Protein 4BND (pdb70)

Sequence (505 aa):
KMKKILSFDIDNTLNEPKMPIFPEMAELLATLSQKYIIAPISGQKYDQFLIQIINNLPESANLDNFHLFVAQGTQYYAHKAGEWKQVFNYALTDEQANAIMGALEKAAKELGHWDESVLLPGDEINENRESMIAYSAIGQKAGVEAKQAWDPDMTKRNEIAKLASQYYAPEFEFEVAGTTTINGFVPGQNKEFGMNHLMEELNVTKEEILYFGDMTQPGGNDYPVVQMGIETITVRDWKETAAILKAIIAMEEAMKKILSFDDIDNTLNEPKMPIFPEMAELLATLSQKYIIAPISGQKYDQFLIQIINNLPESANLDNFHLFVAQGTQYYAHKAGEWKQVFNYALTDEQANAIMGALEKAAKELGHWDESVLLPGDEINENRESMIAYSAIGQKAGVEAKQAWDPDMTKRNEIAKLASQYAPEFEFEVAGTTTINGFVPGQNKEFGMNHLMEELNVTKEEILYFGDMTQPGGNDYPVVQMGIETITVRDWKETAAILKAIIAMEEA

Secondary structure (DSSP, 8-state):
----EEEE-STTTTSSTTSPPPHHHHHHHHHHHTTSEEEEB-SS-HHHHHHHTGGGS-TTS-GGGB-EEEGGGTEEEEEETTEEEEEEE-PPPHHHHHHHHHHHHHHHHHTT---GGGPPTT--SEEE-SSSEEEETT-TT--HHHHHHH-TTSHHHHHHHHHHHHH-TTSEEEEETTTEEEEESTT-SHHHHHHHHHHHHT--GGGEEEEES--STTSTTHHHHHTT-EEEE-SSHHHHHHHHHHHHHHH-/----EEEEESBTTTBSTT-PPPHHHHHHHHHHHTTSEEEEE-SS-HHHHHHHTGGGS-TTS-GGGB-EEEGGGTEEEEEETTEEEEEEE-PPPHHHHHHHHHHHHHHHHHTT---GGGSPTT--SEEE-SSSEEEETT-TT--HHHHHHH-TTSHHHHHHHHHHHHH-TTSEEEEETTTEEEEESTT-SHHHHHHHHHHHHT--GGGEEEEES--STTSTTHHHHTTT-EEEE-SSHHHHHHHHHHHHHHH--

Structure (mmCIF, N/CA/C/O backbone):
data_4BND
#
_entry.id   4BND
#
_cell.length_a   67.174
_cell.length_b   67.174
_cell.length_c   210.394
_cell.angle_alpha   90.00
_cell.angle_beta   90.00
_cell.angle_gamma   120.00
#
_symmetry.space_group_name_H-M   'P 31 2 1'
#
loop_
_entity.id
_entity.type
_entity.pdbx_description
1 polymer ALPHA-PHOSPHOGLUCOMUTASE
2 polymer ALPHA-PHOSPHOGLUCOMUTASE
3 non-polymer GLYCEROL
4 non-polymer 'SULFATE ION'
5 water water
#
loop_
_atom_site.group_PDB
_atom_site.id
_atom_site.type_symbol
_atom_site.label_atom_id
_atom_site.label_alt_id
_atom_site.label_comp_id
_atom_site.label_asym_id
_atom_site.label_entity_id
_atom_site.label_seq_id
_atom_site.pdbx_PDB_ins_code
_atom_site.Cartn_x
_atom_site.Cartn_y
_atom_site.Cartn_z
_atom_site.occupancy
_atom_site.B_iso_or_equiv
_atom_site.auth_seq_id
_atom_site.auth_comp_id
_atom_site.auth_asym_id
_atom_site.auth_atom_id
_atom_site.pdbx_PDB_model_num
ATOM 1 N N . LYS A 1 1 ? 12.050 62.483 11.587 1.00 40.31 0 LYS A N 1
ATOM 2 C CA . LYS A 1 1 ? 12.241 63.961 11.560 1.00 35.52 0 LYS A CA 1
ATOM 3 C C . LYS A 1 1 ? 11.423 64.570 10.424 1.00 29.10 0 LYS A C 1
ATOM 4 O O . LYS A 1 1 ? 11.014 63.884 9.499 1.00 29.24 0 LYS A O 1
ATOM 25 N N . MET A 1 2 ? 11.186 65.864 10.518 1.00 25.79 1 MET A N 1
ATOM 26 C CA . MET A 1 2 ? 10.345 66.558 9.560 1.00 22.95 1 MET A CA 1
ATOM 27 C C . MET A 1 2 ? 10.970 66.550 8.160 1.00 18.87 1 MET A C 1
ATOM 28 O O . MET A 1 2 ? 10.312 66.149 7.227 1.00 18.06 1 MET A O 1
ATOM 49 N N . LYS A 1 3 ? 12.230 66.993 7.984 1.00 17.13 2 LYS A N 1
ATOM 50 C CA . LYS A 1 3 ? 12.800 67.089 6.651 1.00 15.41 2 LYS A CA 1
ATOM 51 C C . LYS A 1 3 ? 13.182 65.709 6.118 1.00 14.99 2 LYS A C 1
ATOM 52 O O . LYS A 1 3 ? 13.956 64.959 6.778 1.00 16.87 2 LYS A O 1
ATOM 71 N N . LYS A 1 4 ? 12.676 65.394 4.915 1.00 14.11 3 LYS A N 1
ATOM 72 C CA . LYS A 1 4 ? 12.929 64.142 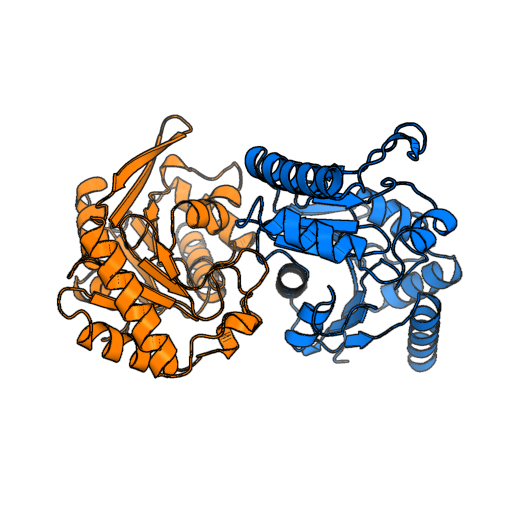4.238 1.00 15.20 3 LYS A CA 1
ATOM 73 C C . LYS A 1 4 ? 13.680 64.287 2.914 1.00 13.51 3 LYS A C 1
ATOM 74 O O . LYS A 1 4 ? 14.294 63.314 2.433 1.00 14.98 3 LYS A O 1
ATOM 93 N N . ILE A 1 5 ? 13.518 65.479 2.281 1.00 13.36 4 ILE A N 1
ATOM 94 C CA . ILE A 1 5 ? 13.995 65.712 0.941 1.00 12.48 4 ILE A CA 1
ATOM 95 C C . ILE A 1 5 ? 14.963 66.872 1.005 1.00 11.87 4 ILE A C 1
ATOM 96 O O . ILE A 1 5 ? 14.638 67.938 1.518 1.00 11.94 4 ILE A O 1
ATOM 112 N N . LEU A 1 6 ? 16.178 66.654 0.497 1.00 11.24 5 LEU A N 1
ATOM 113 C CA . LEU A 1 6 ? 17.138 67.718 0.300 1.00 11.02 5 LEU A CA 1
ATOM 114 C C . LEU A 1 6 ? 17.127 68.014 -1.189 1.00 10.77 5 LEU A C 1
ATOM 115 O O . LEU A 1 6 ? 17.466 67.159 -1.992 1.00 10.76 5 LEU A O 1
ATOM 131 N N . SER A 1 7 ? 16.668 69.235 -1.546 1.00 10.69 6 SER A N 1
ATOM 132 C CA . SER A 1 7 ? 16.526 69.629 -2.922 1.00 10.58 6 SER A CA 1
ATOM 133 C C . SER A 1 7 ? 17.443 70.784 -3.238 1.00 10.59 6 SER A C 1
ATOM 134 O O . SER A 1 7 ? 17.684 71.632 -2.405 1.00 10.69 6 SER A O 1
ATOM 142 N N . PHE A 1 8 ? 17.928 70.828 -4.468 1.00 10.64 7 PHE A N 1
ATOM 143 C CA . PHE A 1 8 ? 19.014 71.751 -4.861 1.00 10.89 7 PHE A CA 1
ATOM 144 C C . PHE A 1 8 ? 18.841 72.117 -6.318 1.00 11.43 7 PHE A C 1
ATOM 145 O O . PHE A 1 8 ? 18.515 71.231 -7.083 1.00 11.19 7 PHE A O 1
ATOM 162 N N . ASP A 1 9 ? 19.086 73.385 -6.710 1.00 12.16 8 ASP A N 1
ATOM 163 C CA . ASP A 1 9 ? 19.448 73.628 -8.114 1.00 13.05 8 ASP A CA 1
ATOM 164 C C . ASP A 1 9 ? 20.819 72.991 -8.280 1.00 13.28 8 ASP A C 1
ATOM 165 O O . ASP A 1 9 ? 21.506 72.737 -7.297 1.00 12.95 8 ASP A O 1
ATOM 174 N N . ILE A 1 10 ? 21.223 72.741 -9.508 1.00 13.90 9 ILE A N 1
ATOM 175 C CA . ILE A 1 10 ? 22.574 72.341 -9.772 1.00 14.62 9 ILE A CA 1
ATOM 176 C C . ILE A 1 10 ? 23.424 73.600 -9.883 1.00 15.48 9 ILE A C 1
ATOM 177 O O . ILE A 1 10 ? 24.380 73.789 -9.103 1.00 15.07 9 ILE A O 1
ATOM 193 N N . ASP A 1 11 ? 23.031 74.458 -10.825 1.00 16.96 10 ASP A N 1
ATOM 194 C CA . ASP A 1 11 ? 23.828 75.602 -11.278 1.00 18.36 10 ASP A CA 1
ATOM 195 C C . ASP A 1 11 ? 24.301 76.432 -10.088 1.00 17.38 10 ASP A C 1
ATOM 196 O O . ASP A 1 11 ? 23.475 77.008 -9.356 1.00 17.44 10 ASP A O 1
ATOM 205 N N . ASN A 1 12 ? 25.619 76.522 -9.920 1.00 17.60 11 ASN A N 1
ATOM 206 C CA . ASN A 1 12 ? 26.232 77.321 -8.882 1.00 17.80 11 ASN A CA 1
ATOM 207 C C . ASN A 1 12 ? 25.768 77.016 -7.454 1.00 16.95 11 ASN A C 1
ATOM 208 O O . ASN A 1 12 ? 26.001 77.795 -6.552 1.00 18.25 11 ASN A O 1
ATOM 219 N N . THR A 1 13 ? 25.219 75.831 -7.263 1.00 15.27 12 THR A N 1
ATOM 220 C CA . THR A 1 13 ? 24.738 75.371 -5.958 1.00 14.03 12 THR A CA 1
ATOM 221 C C . THR A 1 13 ? 25.477 74.058 -5.603 1.00 13.38 12 THR A C 1
ATOM 222 O O . THR A 1 13 ? 26.032 73.898 -4.489 1.00 12.71 12 THR A O 1
ATOM 233 N N . LEU A 1 14 ? 25.528 73.156 -6.569 1.00 12.96 13 LEU A N 1
ATOM 234 C CA . LEU A 1 14 ? 26.270 71.907 -6.428 1.00 12.94 13 LEU A CA 1
ATOM 235 C C . LEU A 1 14 ? 27.656 71.925 -7.076 1.00 13.65 13 LEU A C 1
ATOM 236 O O . LEU A 1 14 ? 28.496 71.141 -6.736 1.00 14.03 13 LEU A O 1
ATOM 252 N N . ASN A 1 15 ? 27.846 72.840 -8.006 1.00 14.06 14 ASN A N 1
ATOM 253 C CA . ASN A 1 15 ? 29.025 72.863 -8.873 1.00 14.91 14 ASN A CA 1
ATOM 254 C C . ASN A 1 15 ? 29.483 74.283 -9.203 1.00 15.91 14 ASN A C 1
ATOM 255 O O . ASN A 1 15 ? 28.814 75.264 -8.875 1.00 15.91 14 ASN A O 1
ATOM 266 N N . GLU A 1 16 ? 30.593 74.347 -9.915 1.00 16.85 15 GLU A N 1
ATOM 267 C CA . GLU A 1 16 ? 30.985 75.518 -10.721 1.00 18.03 15 GLU A CA 1
ATOM 268 C C . GLU A 1 16 ? 30.074 75.472 -11.921 1.00 16.91 15 GLU A C 1
ATOM 269 O O . GLU A 1 16 ? 29.714 74.401 -12.360 1.00 15.76 15 GLU A O 1
ATOM 281 N N . PRO A 1 17 ? 29.680 76.641 -12.445 1.00 17.13 16 PRO A N 1
ATOM 282 C CA . PRO A 1 17 ? 28.587 76.691 -13.467 1.00 16.32 16 PRO A CA 1
ATOM 283 C C . PRO A 1 17 ? 28.712 75.677 -14.624 1.00 15.17 16 PRO A C 1
ATOM 284 O O . PRO A 1 17 ? 29.594 75.758 -15.473 1.00 14.96 16 PRO A O 1
ATOM 295 N N . LYS A 1 18 ? 27.793 74.723 -14.634 1.00 14.15 17 LYS A N 1
ATOM 296 C CA . LYS A 1 18 ? 27.688 73.697 -15.648 1.00 14.03 17 LYS A CA 1
ATOM 297 C C . LYS A 1 18 ? 28.859 72.718 -15.717 1.00 14.19 17 LYS A C 1
ATOM 298 O O . LYS A 1 18 ? 29.112 72.111 -16.783 1.00 15.02 17 LYS A O 1
ATOM 317 N N . MET A 1 19 ? 29.591 72.598 -14.619 1.00 14.27 18 MET A N 1
ATOM 318 C CA . MET A 1 19 ? 30.717 71.696 -14.584 1.00 14.79 18 MET A CA 1
ATOM 319 C C . MET A 1 19 ? 30.450 70.470 -13.716 1.00 14.72 18 MET A C 1
ATOM 320 O O . MET A 1 19 ? 29.524 70.471 -12.893 1.00 14.29 18 MET A O 1
ATOM 334 N N . PRO A 1 20 ? 31.235 69.403 -13.885 1.00 15.18 19 PRO A N 1
ATOM 335 C CA . PRO A 1 20 ? 31.108 68.265 -13.002 1.00 15.58 19 PRO A CA 1
ATOM 336 C C . PRO A 1 20 ? 31.281 68.675 -11.550 1.00 15.32 19 PRO A C 1
ATOM 337 O O . PRO A 1 20 ? 32.188 69.424 -11.222 1.00 16.48 19 PRO A O 1
ATOM 348 N N . ILE A 1 21 ? 30.530 68.035 -10.649 1.00 15.09 20 ILE A N 1
ATOM 349 C CA . ILE A 1 21 ? 30.716 68.318 -9.233 1.00 14.84 20 ILE A CA 1
ATOM 350 C C . ILE A 1 21 ? 32.101 67.824 -8.793 1.00 15.89 20 ILE A C 1
ATOM 351 O O . ILE A 1 21 ? 32.656 66.881 -9.372 1.00 16.91 20 ILE A O 1
ATOM 367 N N . PHE A 1 22 ? 32.657 68.478 -7.776 1.00 16.58 21 PHE A N 1
ATOM 368 C CA . PHE A 1 22 ? 33.942 68.088 -7.210 1.00 17.97 21 PHE A CA 1
ATOM 369 C C . PHE A 1 22 ? 33.730 66.855 -6.328 1.00 17.75 21 PHE A C 1
ATOM 370 O O . PHE A 1 22 ? 32.644 66.674 -5.754 1.00 16.22 21 PHE A O 1
ATOM 387 N N . PRO A 1 23 ? 34.803 66.044 -6.143 1.00 18.81 22 PRO A N 1
ATOM 388 C CA . PRO A 1 23 ? 34.791 64.877 -5.282 1.00 19.08 22 PRO A CA 1
ATOM 389 C C . PRO A 1 23 ? 34.215 65.193 -3.884 1.00 18.13 22 PRO A C 1
ATOM 390 O O . PRO A 1 23 ? 33.420 64.421 -3.361 1.00 17.21 22 PRO A O 1
ATOM 401 N N . GLU A 1 24 ? 34.611 66.320 -3.301 1.00 18.34 23 GLU A N 1
ATOM 402 C CA . GLU A 1 24 ? 34.117 66.714 -1.987 1.00 18.93 23 GLU A CA 1
ATOM 403 C C . GLU A 1 24 ? 32.558 66.724 -1.965 1.00 16.85 23 GLU A C 1
ATOM 404 O O . GLU A 1 24 ? 31.924 66.170 -1.050 1.00 16.21 23 GLU A O 1
ATOM 416 N N . MET A 1 25 ? 31.936 67.366 -2.961 1.00 14.84 24 MET A N 1
ATOM 417 C CA . MET A 1 25 ? 30.522 67.363 -3.066 1.00 13.98 24 MET A CA 1
ATOM 418 C C . MET A 1 25 ? 29.928 65.991 -3.335 1.00 13.72 24 MET A C 1
ATOM 419 O O . MET A 1 25 ? 28.875 65.635 -2.795 1.00 13.10 24 MET A O 1
ATOM 433 N N . ALA A 1 26 ? 30.538 65.262 -4.255 1.00 14.20 25 ALA A N 1
ATOM 434 C CA . ALA A 1 26 ? 30.084 63.920 -4.590 1.00 14.25 25 ALA A CA 1
ATOM 435 C C . ALA A 1 26 ? 29.994 63.061 -3.292 1.00 14.55 25 ALA A C 1
ATOM 436 O O . ALA A 1 26 ? 29.038 62.328 -3.096 1.00 14.26 25 ALA A O 1
ATOM 443 N N . GLU A 1 27 ? 30.982 63.160 -2.414 1.00 15.07 26 GLU A N 1
ATOM 444 C CA . GLU A 1 27 ? 30.940 62.357 -1.196 1.00 15.19 26 GLU A CA 1
ATOM 445 C C . GLU A 1 27 ? 29.850 62.778 -0.231 1.00 13.91 26 GLU A C 1
ATOM 446 O O . GLU A 1 27 ? 29.234 61.941 0.432 1.00 13.50 26 GLU A O 1
ATOM 458 N N . LEU A 1 28 ? 29.647 64.092 -0.131 1.00 13.19 27 LEU A N 1
ATOM 459 C CA . LEU A 1 28 ? 28.558 64.617 0.751 1.00 12.64 27 LEU A CA 1
ATOM 460 C C . LEU A 1 28 ? 27.182 64.155 0.313 1.00 12.24 27 LEU A C 1
ATOM 461 O O . LEU A 1 28 ? 26.385 63.694 1.108 1.00 11.95 27 LEU A O 1
ATOM 477 N N . LEU A 1 29 ? 26.930 64.269 -0.987 1.00 12.17 28 LEU A N 1
ATOM 478 C CA . LEU A 1 29 ? 25.640 63.852 -1.526 1.00 12.02 28 LEU A CA 1
ATOM 479 C C . LEU A 1 29 ? 25.454 62.321 -1.390 1.00 12.08 28 LEU A C 1
ATOM 480 O O . LEU A 1 29 ? 24.389 61.859 -1.041 1.00 11.93 28 LEU A O 1
ATOM 496 N N . ALA A 1 30 ? 26.530 61.573 -1.616 1.00 12.29 29 ALA A N 1
ATOM 497 C CA . ALA A 1 30 ? 26.495 60.144 -1.446 1.00 12.59 29 ALA A CA 1
ATOM 498 C C . ALA A 1 30 ? 26.151 59.786 -0.012 1.00 12.73 29 ALA A C 1
ATOM 499 O O . ALA A 1 30 ? 25.260 58.924 0.206 1.00 12.68 29 ALA A O 1
ATOM 506 N N . THR A 1 31 ? 26.805 60.426 0.956 1.00 12.88 30 THR A N 1
ATOM 507 C CA . THR A 1 31 ? 26.476 60.118 2.363 1.00 13.23 30 THR A CA 1
ATOM 508 C C . THR A 1 31 ? 25.041 60.470 2.723 1.00 13.00 30 THR A C 1
ATOM 509 O O . THR A 1 31 ? 24.327 59.663 3.321 1.00 13.27 30 THR A O 1
ATOM 520 N N . LEU A 1 32 ? 24.589 61.649 2.285 1.00 12.51 31 LEU A N 1
ATOM 521 C CA . LEU A 1 32 ? 23.242 62.048 2.632 1.00 12.41 31 LEU A CA 1
ATOM 522 C C . LEU A 1 32 ? 22.227 61.143 1.952 1.00 12.38 31 LEU A C 1
ATOM 523 O O . LEU A 1 32 ? 21.115 60.939 2.484 1.00 12.35 31 LEU A O 1
ATOM 539 N N . SER A 1 33 ? 22.518 60.647 0.771 1.00 12.52 32 SER A N 1
ATOM 540 C CA . SER A 1 33 ? 21.586 59.771 0.073 1.00 12.87 32 SER A CA 1
ATOM 541 C C . SER A 1 33 ? 21.290 58.448 0.770 1.00 14.00 32 SER A C 1
ATOM 542 O O . SER A 1 33 ? 20.338 57.794 0.411 1.00 13.90 32 SER A O 1
ATOM 550 N N . GLN A 1 34 ? 22.112 58.044 1.727 1.00 14.74 33 GLN A N 1
ATOM 551 C CA . GLN A 1 34 ? 21.778 56.863 2.518 1.00 15.88 33 GLN A CA 1
ATOM 552 C C . GLN A 1 34 ? 20.517 57.063 3.339 1.00 16.77 33 GLN A C 1
ATOM 553 O O . GLN A 1 34 ? 19.830 56.101 3.667 1.00 18.41 33 GLN A O 1
ATOM 567 N N . LYS A 1 35 ? 20.259 58.301 3.752 1.00 16.84 34 LYS A N 1
ATOM 568 C CA . LYS A 1 35 ? 19.173 58.631 4.672 1.00 18.34 34 LYS A CA 1
ATOM 569 C C . LYS A 1 35 ? 18.071 59.534 4.129 1.00 17.11 34 LYS A C 1
ATOM 570 O O . LYS A 1 35 ? 16.950 59.533 4.676 1.00 17.66 34 LYS A O 1
ATOM 589 N N . TYR A 1 36 ? 18.413 60.324 3.125 1.00 15.08 35 TYR A N 1
ATOM 590 C CA . TYR A 1 36 ? 17.494 61.308 2.532 1.00 14.47 35 TYR A CA 1
ATOM 591 C C . TYR A 1 36 ? 17.351 61.132 1.045 1.00 13.65 35 TYR A C 1
ATOM 592 O O . TYR A 1 36 ? 18.210 60.582 0.383 1.00 14.06 35 TYR A O 1
ATOM 610 N N . ILE A 1 37 ? 16.216 61.657 0.523 1.00 13.20 36 ILE A N 1
ATOM 611 C CA . ILE A 1 37 ? 16.130 61.858 -0.910 1.00 12.95 36 ILE A CA 1
ATOM 612 C C . ILE A 1 37 ? 16.932 63.116 -1.283 1.00 12.09 36 ILE A C 1
ATOM 613 O O . ILE A 1 37 ? 16.842 64.147 -0.607 1.00 12.07 36 ILE A O 1
ATOM 629 N N . ILE A 1 38 ? 17.750 62.975 -2.338 1.00 11.50 37 ILE A N 1
ATOM 630 C CA . ILE A 1 38 ? 18.437 64.042 -2.993 1.00 10.95 37 ILE A CA 1
ATOM 631 C C . ILE A 1 38 ? 17.727 64.365 -4.279 1.00 10.47 37 ILE A C 1
ATOM 632 O O . ILE A 1 38 ? 17.586 63.491 -5.159 1.00 10.32 37 ILE A O 1
ATOM 648 N N . ALA A 1 39 ? 17.180 65.583 -4.355 1.00 10.08 38 ALA A N 1
ATOM 649 C CA . ALA A 1 39 ? 16.309 65.964 -5.501 1.00 10.01 38 ALA A CA 1
ATOM 650 C C . ALA A 1 39 ? 16.837 67.199 -6.198 1.00 9.93 38 ALA A C 1
ATOM 651 O O . ALA A 1 39 ? 16.352 68.313 -5.946 1.00 10.01 38 ALA A O 1
ATOM 658 N N . PRO A 1 40 ? 17.808 67.046 -7.088 1.00 9.87 39 PRO A N 1
ATOM 659 C CA . PRO A 1 40 ? 18.253 68.185 -7.896 1.00 9.88 39 PRO A CA 1
ATOM 660 C C . PRO A 1 40 ? 17.155 68.572 -8.847 1.00 9.85 39 PRO A C 1
ATOM 661 O O . PRO A 1 40 ? 16.493 67.688 -9.444 1.00 9.80 39 PRO A O 1
ATOM 672 N N . ILE A 1 41 ? 16.904 69.859 -8.919 1.00 9.95 40 ILE A N 1
ATOM 673 C CA . ILE A 1 41 ? 15.873 70.456 -9.771 1.00 10.00 40 ILE A CA 1
ATOM 674 C C . ILE A 1 41 ? 16.528 71.610 -10.498 1.00 10.14 40 ILE A C 1
ATOM 675 O O . ILE A 1 41 ? 16.972 72.580 -9.893 1.00 10.43 40 ILE A O 1
ATOM 691 N N . SER A 1 42 ? 16.556 71.535 -11.826 1.00 10.13 41 SER A N 1
ATOM 692 C CA . SER A 1 42 ? 17.430 72.429 -12.594 1.00 10.37 41 SER A CA 1
ATOM 693 C C . SER A 1 42 ? 17.034 72.447 -14.067 1.00 10.37 41 SER A C 1
ATOM 694 O O . SER A 1 42 ? 16.458 71.480 -14.545 1.00 10.35 41 SER A O 1
ATOM 702 N N . GLY A 1 43 ? 17.331 73.544 -14.759 1.00 10.70 42 GLY A N 1
ATOM 703 C CA . GLY A 1 43 ? 17.132 73.595 -16.171 1.00 10.91 42 GLY A CA 1
ATOM 704 C C . GLY A 1 43 ? 17.971 72.661 -16.988 1.00 10.98 42 GLY A C 1
ATOM 705 O O . GLY A 1 43 ? 17.629 72.464 -18.160 1.00 11.23 42 GLY A O 1
ATOM 709 N N . GLN A 1 44 ? 19.046 72.126 -16.426 1.00 11.31 43 GLN A N 1
ATOM 710 C CA . GLN A 1 44 ? 19.897 71.184 -17.174 1.00 11.66 43 GLN A CA 1
ATOM 711 C C . GLN A 1 44 ? 19.082 69.999 -17.736 1.00 11.16 43 GLN A C 1
ATOM 712 O O . GLN A 1 44 ? 18.076 69.562 -17.136 1.00 10.74 43 GLN A O 1
ATOM 726 N N . LYS A 1 45 ? 19.545 69.503 -18.875 1.00 11.29 44 LYS A N 1
ATOM 727 C CA . LYS A 1 45 ? 19.009 68.311 -19.495 1.00 11.34 44 LYS A CA 1
ATOM 728 C C . LYS A 1 45 ? 19.481 67.050 -18.817 1.00 11.51 44 LYS A C 1
ATOM 729 O O . LYS A 1 45 ? 20.456 67.050 -18.098 1.00 11.43 44 LYS A O 1
ATOM 748 N N . TYR A 1 46 ? 18.780 65.983 -19.101 1.00 11.73 45 TYR A N 1
ATOM 749 C CA . TYR A 1 46 ? 19.068 64.704 -18.419 1.00 12.14 45 TYR A CA 1
ATOM 750 C C . TYR A 1 46 ? 20.515 64.246 -18.583 1.00 12.57 45 TYR A C 1
ATOM 751 O O . TYR A 1 46 ? 21.189 63.890 -17.602 1.00 12.31 45 TYR A O 1
ATOM 769 N N . ASP A 1 47 ? 21.029 64.298 -19.795 1.00 13.14 46 ASP A N 1
ATOM 770 C CA . ASP A 1 47 ? 22.411 63.840 -19.956 1.00 14.12 46 ASP A CA 1
ATOM 771 C C . ASP A 1 47 ? 23.413 64.669 -19.120 1.00 13.65 46 ASP A C 1
ATOM 772 O O . ASP A 1 47 ? 24.466 64.142 -18.738 1.00 14.00 46 ASP A O 1
ATOM 786 N N . GLN A 1 48 ? 23.124 65.944 -18.887 1.00 13.01 47 GLN A N 1
ATOM 787 C CA . GLN A 1 48 ? 23.932 66.801 -18.060 1.00 13.00 47 GLN A CA 1
ATOM 788 C C . GLN A 1 48 ? 23.738 66.586 -16.568 1.00 12.34 47 GLN A C 1
ATOM 789 O O . GLN A 1 48 ? 24.654 66.821 -15.795 1.00 12.29 47 GLN A O 1
ATOM 803 N N . PHE A 1 49 ? 22.536 66.135 -16.159 1.00 11.79 48 PHE A N 1
ATOM 804 C CA . PHE A 1 49 ? 22.414 65.622 -14.788 1.00 11.63 48 PHE A CA 1
ATOM 805 C C . PHE A 1 49 ? 23.385 64.448 -14.581 1.00 12.30 48 PHE A C 1
ATOM 806 O O . PHE A 1 49 ? 23.987 64.342 -13.495 1.00 12.41 48 PHE A O 1
ATOM 823 N N . LEU A 1 50 ? 23.541 63.586 -15.582 1.00 13.08 49 LEU A N 1
ATOM 824 C CA . LEU A 1 50 ? 24.444 62.436 -15.449 1.00 14.14 49 LEU A CA 1
ATOM 825 C C . LEU A 1 50 ? 25.869 62.923 -15.436 1.00 14.42 49 LEU A C 1
ATOM 826 O O . LEU A 1 50 ? 26.617 62.572 -14.568 1.00 14.46 49 LEU A O 1
ATOM 842 N N . ILE A 1 51 ? 26.254 63.798 -16.368 1.00 14.75 50 ILE A N 1
ATOM 843 C CA . ILE A 1 51 ? 27.639 64.287 -16.435 1.00 15.69 50 ILE A CA 1
ATOM 844 C C . ILE A 1 51 ? 28.022 65.160 -15.263 1.00 15.31 50 ILE A C 1
ATOM 845 O O . ILE A 1 51 ? 29.131 65.025 -14.739 1.00 15.77 50 ILE A O 1
ATOM 861 N N . GLN A 1 52 ? 27.115 66.019 -14.811 1.00 14.56 51 GLN A N 1
ATOM 862 C CA . GLN A 1 52 ? 27.442 66.945 -13.742 1.00 14.50 51 GLN A CA 1
ATOM 863 C C . GLN A 1 52 ? 27.376 66.243 -12.377 1.00 14.23 51 GLN A C 1
ATOM 864 O O . GLN A 1 52 ? 28.188 66.549 -11.493 1.00 14.87 51 GLN A O 1
ATOM 878 N N . ILE A 1 53 ? 26.424 65.322 -12.186 1.00 13.61 52 ILE A N 1
ATOM 879 C CA . ILE A 1 53 ? 26.216 64.763 -10.859 1.00 13.54 52 ILE A CA 1
ATOM 880 C C . ILE A 1 53 ? 26.438 63.284 -10.867 1.00 13.89 52 ILE A C 1
ATOM 881 O O . ILE A 1 53 ? 27.431 62.825 -10.263 1.00 14.57 52 ILE A O 1
ATOM 897 N N . ILE A 1 54 ? 25.601 62.503 -11.537 1.00 14.08 53 ILE A N 1
ATOM 898 C CA . ILE A 1 54 ? 25.504 61.057 -11.273 1.00 14.89 53 ILE A CA 1
ATOM 899 C C . ILE A 1 54 ? 26.830 60.348 -11.591 1.00 15.96 53 ILE A C 1
ATOM 900 O O . ILE A 1 54 ? 27.313 59.499 -10.782 1.00 16.05 53 ILE A O 1
ATOM 916 N N . ASN A 1 55 ? 27.472 60.714 -12.702 1.00 16.38 54 ASN A N 1
ATOM 917 C CA . ASN A 1 55 ? 28.690 60.010 -13.148 1.00 17.82 54 ASN A CA 1
ATOM 918 C C . ASN A 1 55 ? 29.862 60.218 -12.206 1.00 18.11 54 ASN A C 1
ATOM 919 O O . ASN A 1 55 ? 30.860 59.462 -12.267 1.00 19.74 54 ASN A O 1
ATOM 930 N N . ASN A 1 56 ? 29.791 61.203 -11.329 1.00 17.26 55 ASN A N 1
ATOM 931 C CA . ASN A 1 56 ? 30.830 61.538 -10.393 1.00 18.05 55 ASN A CA 1
ATOM 932 C C . ASN A 1 56 ? 30.587 60.997 -9.000 1.00 17.20 55 ASN A C 1
ATOM 933 O O . ASN A 1 56 ? 31.454 61.164 -8.137 1.00 17.71 55 ASN A O 1
ATOM 951 N N . LEU A 1 57 ? 29.469 60.308 -8.780 1.00 16.24 56 LEU A N 1
ATOM 952 C CA . LEU A 1 57 ? 29.199 59.815 -7.452 1.00 16.40 56 LEU A CA 1
ATOM 953 C C . LEU A 1 57 ? 29.983 58.559 -7.172 1.00 17.82 56 LEU A C 1
ATOM 954 O O . LEU A 1 57 ? 30.182 57.739 -8.077 1.00 19.47 56 LEU A O 1
ATOM 970 N N . PRO A 1 58 ? 30.406 58.411 -5.924 1.00 18.29 57 PRO A N 1
ATOM 971 C CA . PRO A 1 58 ? 31.074 57.183 -5.562 1.00 19.42 57 PRO A CA 1
ATOM 972 C C . PRO A 1 58 ? 30.096 56.039 -5.630 1.00 19.79 57 PRO A C 1
ATOM 973 O O . PRO A 1 58 ? 28.874 56.200 -5.565 1.00 19.05 57 PRO A O 1
ATOM 984 N N . GLU A 1 59 ? 30.637 54.825 -5.736 1.00 21.48 58 GLU A N 1
ATOM 985 C CA . GLU A 1 59 ? 29.786 53.665 -5.793 1.00 22.89 58 GLU A CA 1
ATOM 986 C C . GLU A 1 59 ? 28.883 53.470 -4.580 1.00 21.08 58 GLU A C 1
ATOM 987 O O . GLU A 1 59 ? 27.803 52.909 -4.696 1.00 22.17 58 GLU A O 1
ATOM 1007 N N . SER A 1 60 ? 29.290 53.978 -3.427 1.00 19.56 59 SER A N 1
ATOM 1008 C CA . SER A 1 60 ? 28.459 53.871 -2.255 1.00 19.45 59 SER A CA 1
ATOM 1009 C C . SER A 1 60 ? 27.171 54.682 -2.232 1.00 18.31 59 SER A C 1
ATOM 1010 O O . SER A 1 60 ? 26.327 54.434 -1.396 1.00 18.40 59 SER A O 1
ATOM 1018 N N . ALA A 1 61 ? 27.038 55.662 -3.122 1.00 17.22 60 ALA A N 1
ATOM 1019 C CA . ALA A 1 61 ? 25.826 56.458 -3.176 1.00 16.46 60 ALA A CA 1
ATOM 1020 C C . ALA A 1 61 ? 24.622 55.544 -3.391 1.00 16.77 60 ALA A C 1
ATOM 1021 O O . ALA A 1 61 ? 24.695 54.550 -4.112 1.00 17.25 60 ALA A O 1
ATOM 1028 N N . ASN A 1 62 ? 23.508 55.896 -2.756 1.00 15.95 61 ASN A N 1
ATOM 1029 C CA . ASN A 1 62 ? 22.276 55.221 -2.988 1.00 16.31 61 ASN A CA 1
ATOM 1030 C C . ASN A 1 62 ? 21.537 55.915 -4.149 1.00 15.55 61 ASN A C 1
ATOM 1031 O O . ASN A 1 62 ? 20.779 56.858 -3.935 1.00 14.11 61 ASN A O 1
ATOM 1042 N N . LEU A 1 63 ? 21.763 55.454 -5.357 1.00 15.31 62 LEU A N 1
ATOM 1043 C CA . LEU A 1 63 ? 21.166 56.127 -6.513 1.00 15.30 62 LEU A CA 1
ATOM 1044 C C . LEU A 1 63 ? 19.663 56.077 -6.502 1.00 14.82 62 LEU A C 1
ATOM 1045 O O . LEU A 1 63 ? 19.012 56.980 -7.110 1.00 14.22 62 LEU A O 1
ATOM 1061 N N . ASP A 1 64 ? 19.057 55.093 -5.853 1.00 15.13 63 ASP A N 1
ATOM 1062 C CA . ASP A 1 64 ? 17.592 55.059 -5.696 1.00 15.47 63 ASP A CA 1
ATOM 1063 C C . ASP A 1 64 ? 17.020 56.316 -5.038 1.00 14.48 63 ASP A C 1
ATOM 1064 O O . ASP A 1 64 ? 15.889 56.693 -5.294 1.00 14.11 63 ASP A O 1
ATOM 1073 N N . ASN A 1 65 ? 17.780 56.964 -4.213 1.00 13.85 64 ASN A N 1
ATOM 1074 C CA . ASN A 1 65 ? 17.361 58.170 -3.544 1.00 13.46 64 ASN A CA 1
ATOM 1075 C C . ASN A 1 65 ? 17.723 59.458 -4.266 1.00 12.57 64 ASN A C 1
ATOM 1076 O O . ASN A 1 65 ? 17.413 60.517 -3.729 1.00 12.51 64 ASN A O 1
ATOM 1087 N N . PHE A 1 66 ? 18.267 59.389 -5.483 1.00 12.02 65 PHE A N 1
ATOM 1088 C CA . PHE A 1 66 ? 18.455 60.583 -6.333 1.00 11.47 65 PHE A CA 1
ATOM 1089 C C . PHE A 1 66 ? 17.289 60.653 -7.268 1.00 11.21 65 PHE A C 1
ATOM 1090 O O . PHE A 1 66 ? 17.121 59.810 -8.154 1.00 11.50 65 PHE A O 1
ATOM 1107 N N . HIS A 1 67 ? 16.455 61.683 -7.101 1.00 10.68 66 HIS A N 1
ATOM 1108 C CA . HIS A 1 67 ? 15.234 61.865 -7.886 1.00 10.48 66 HIS A CA 1
ATOM 1109 C C . HIS A 1 67 ? 15.445 63.134 -8.694 1.00 10.13 66 HIS A C 1
ATOM 1110 O O . HIS A 1 67 ? 15.628 64.251 -8.125 1.00 10.00 66 HIS A O 1
ATOM 1124 N N . LEU A 1 68 ? 15.471 63.014 -10.035 1.00 10.15 67 LEU A N 1
ATOM 1125 C CA . LEU A 1 68 ? 15.987 64.075 -10.895 1.00 10.00 67 LEU A CA 1
ATOM 1126 C C . LEU A 1 68 ? 14.878 64.834 -11.607 1.00 9.95 67 LEU A C 1
ATOM 1127 O O . LEU A 1 68 ? 14.122 64.279 -12.424 1.00 10.06 67 LEU A O 1
ATOM 1143 N N . PHE A 1 69 ? 14.778 66.109 -11.252 1.00 9.85 68 PHE A N 1
ATOM 1144 C CA . PHE A 1 69 ? 13.738 67.021 -11.816 1.00 9.87 68 PHE A CA 1
ATOM 1145 C C . PHE A 1 69 ? 14.438 67.905 -12.835 1.00 9.85 68 PHE A C 1
ATOM 1146 O O . PHE A 1 69 ? 14.950 68.980 -12.559 1.00 9.87 68 PHE A O 1
ATOM 1163 N N . VAL A 1 70 ? 14.452 67.367 -14.045 1.00 9.90 69 VAL A N 1
ATOM 1164 C CA . VAL A 1 70 ? 15.177 67.850 -15.198 1.00 9.98 69 VAL A CA 1
ATOM 1165 C C . VAL A 1 70 ? 14.398 68.909 -15.958 1.00 10.04 69 VAL A C 1
ATOM 1166 O O . VAL A 1 70 ? 13.161 68.922 -15.927 1.00 10.06 69 VAL A O 1
ATOM 1179 N N . ALA A 1 71 ? 15.097 69.853 -16.566 1.00 10.15 70 ALA A N 1
ATOM 1180 C CA . ALA A 1 71 ? 14.434 70.939 -17.264 1.00 10.29 70 ALA A CA 1
ATOM 1181 C C . ALA A 1 71 ? 13.396 71.616 -16.373 1.00 10.39 70 ALA A C 1
ATOM 1182 O O . ALA A 1 71 ? 12.270 71.869 -16.788 1.00 10.40 70 ALA A O 1
ATOM 1189 N N . GLN A 1 72 ? 13.811 71.921 -15.151 1.00 10.72 71 GLN A N 1
ATOM 1190 C CA . GLN A 1 72 ? 13.090 72.615 -14.064 1.00 11.18 71 GLN A CA 1
ATOM 1191 C C . GLN A 1 72 ? 11.990 71.725 -13.461 1.00 10.75 71 GLN A C 1
ATOM 1192 O O . GLN A 1 72 ? 11.081 72.236 -12.754 1.00 11.00 71 GLN A O 1
ATOM 1206 N N . GLY A 1 73 ? 12.023 70.410 -13.744 1.00 10.36 72 GLY A N 1
ATOM 1207 C CA . GLY A 1 73 ? 11.002 69.465 -13.293 1.00 10.21 72 GLY A CA 1
ATOM 1208 C C . GLY A 1 73 ? 9.861 69.339 -14.282 1.00 10.32 72 GLY A C 1
ATOM 1209 O O . GLY A 1 73 ? 8.808 68.835 -13.939 1.00 10.47 72 GLY A O 1
ATOM 1213 N N . THR A 1 74 ? 10.113 69.674 -15.549 1.00 10.32 73 THR A N 1
ATOM 1214 C CA . THR A 1 74 ? 9.195 69.302 -16.644 1.00 10.45 73 THR A CA 1
ATOM 1215 C C . THR A 1 74 ? 9.470 67.926 -17.165 1.00 10.42 73 THR A C 1
ATOM 1216 O O . THR A 1 74 ? 8.692 67.346 -17.920 1.00 10.59 73 THR A O 1
ATOM 1227 N N . GLN A 1 75 ? 10.590 67.350 -16.704 1.00 10.28 74 GLN A N 1
ATOM 1228 C CA . GLN A 1 75 ? 10.911 65.906 -16.853 1.00 10.34 74 GLN A CA 1
ATOM 1229 C C . GLN A 1 75 ? 11.315 65.393 -15.494 1.00 10.26 74 GLN A C 1
ATOM 1230 O O . GLN A 1 75 ? 11.804 66.150 -14.662 1.00 10.11 74 GLN A O 1
ATOM 1244 N N . TYR A 1 76 ? 11.082 64.105 -15.247 1.00 10.43 75 TYR A N 1
ATOM 1245 C CA . TYR A 1 76 ? 11.408 63.487 -13.981 1.00 10.43 75 TYR A CA 1
ATOM 1246 C C . TYR A 1 76 ? 11.940 62.089 -14.260 1.00 10.66 75 TYR A C 1
ATOM 1247 O O . TYR A 1 76 ? 11.309 61.314 -14.993 1.00 10.95 75 TYR A O 1
ATOM 1265 N N . TYR A 1 77 ? 13.115 61.796 -13.683 1.00 10.61 76 TYR A N 1
ATOM 1266 C CA . TYR A 1 77 ? 13.776 60.489 -13.789 1.00 10.92 76 TYR A CA 1
ATOM 1267 C C . TYR A 1 77 ? 13.984 59.923 -12.402 1.00 11.09 76 TYR A C 1
ATOM 1268 O O . TYR A 1 77 ? 14.412 60.632 -11.487 1.00 10.75 76 TYR A O 1
ATOM 1286 N N . ALA A 1 78 ? 13.654 58.658 -12.251 1.00 11.90 77 ALA A N 1
ATOM 1287 C CA . ALA A 1 78 ? 13.829 57.920 -10.997 1.00 12.47 77 ALA A CA 1
ATOM 1288 C C . ALA A 1 78 ? 14.630 56.660 -11.258 1.00 13.57 77 ALA A C 1
ATOM 1289 O O . ALA A 1 78 ? 14.558 56.096 -12.362 1.00 13.58 77 ALA A O 1
ATOM 1296 N N . HIS A 1 79 ? 15.371 56.235 -10.218 1.00 14.16 78 HIS A N 1
ATOM 1297 C CA . HIS A 1 79 ? 16.239 55.045 -10.284 1.00 14.59 78 HIS A CA 1
ATOM 1298 C C . HIS A 1 79 ? 15.692 53.949 -9.363 1.00 15.73 78 HIS A C 1
ATOM 1299 O O . HIS A 1 79 ? 15.411 54.190 -8.196 1.00 16.80 78 HIS A O 1
ATOM 1313 N N . LYS A 1 80 ? 15.585 52.752 -9.903 1.00 17.74 79 LYS A N 1
ATOM 1314 C CA . LYS A 1 80 ? 15.177 51.614 -9.129 1.00 20.63 79 LYS A CA 1
ATOM 1315 C C . LYS A 1 80 ? 15.809 50.430 -9.802 1.00 22.05 79 LYS A C 1
ATOM 1316 O O . LYS A 1 80 ? 15.839 50.343 -11.006 1.00 21.46 79 LYS A O 1
ATOM 1335 N N . ALA A 1 81 ? 16.318 49.539 -8.984 1.00 23.91 80 ALA A N 1
ATOM 1336 C CA . ALA A 1 81 ? 16.926 48.331 -9.508 1.00 26.25 80 ALA A CA 1
ATOM 1337 C C . ALA A 1 81 ? 17.935 48.557 -10.605 1.00 24.53 80 ALA A C 1
ATOM 1338 O O . ALA A 1 81 ? 17.884 47.933 -11.644 1.00 25.80 80 ALA A O 1
ATOM 1345 N N . GLY A 1 82 ? 18.888 49.425 -10.329 1.00 24.83 81 GLY A N 1
ATOM 1346 C CA . GLY A 1 82 ? 20.009 49.693 -11.203 1.00 25.42 81 GLY A CA 1
ATOM 1347 C C . GLY A 1 82 ? 19.758 50.455 -12.467 1.00 24.68 81 GLY A C 1
ATOM 1348 O O . GLY A 1 82 ? 20.688 50.631 -13.264 1.00 26.91 81 GLY A O 1
ATOM 1352 N N . GLU A 1 83 ? 18.542 50.994 -12.614 1.00 23.12 82 GLU A N 1
ATOM 1353 C CA . GLU A 1 83 ? 18.116 51.545 -13.882 1.00 22.68 82 GLU A CA 1
ATOM 1354 C C . GLU A 1 83 ? 17.383 52.860 -13.680 1.00 19.92 82 GLU A C 1
ATOM 1355 O O . GLU A 1 83 ? 16.548 52.959 -12.790 1.00 18.71 82 GLU A O 1
ATOM 1367 N N . TRP A 1 84 ? 17.743 53.828 -14.516 1.00 18.97 83 TRP A N 1
ATOM 1368 C CA . TRP A 1 84 ? 17.012 55.105 -14.595 1.00 16.96 83 TRP A CA 1
ATOM 1369 C C . TRP A 1 84 ? 15.854 54.965 -15.542 1.00 17.64 83 TRP A C 1
ATOM 1370 O O . TRP A 1 84 ? 15.975 54.347 -16.587 1.00 19.44 83 TRP A O 1
ATOM 1391 N N . LYS A 1 85 ? 14.712 55.551 -15.184 1.00 16.52 84 LYS A N 1
ATOM 1392 C CA . LYS A 1 85 ? 13.542 55.568 -16.050 1.00 16.79 84 LYS A CA 1
ATOM 1393 C C . LYS A 1 85 ? 12.944 56.983 -16.078 1.00 15.15 84 LYS A C 1
ATOM 1394 O O . LYS A 1 85 ? 12.905 57.673 -15.065 1.00 14.07 84 LYS A O 1
ATOM 1413 N N . GLN A 1 86 ? 12.451 57.340 -17.245 1.00 14.87 85 GLN A N 1
ATOM 1414 C CA . GLN A 1 86 ? 11.731 58.633 -17.413 1.00 14.05 85 GLN A CA 1
ATOM 1415 C C . GLN A 1 86 ? 10.314 58.457 -16.908 1.00 13.89 85 GLN A C 1
ATOM 1416 O O . GLN A 1 86 ? 9.546 57.676 -17.478 1.00 15.79 85 GLN A O 1
ATOM 1430 N N . VAL A 1 87 ? 9.990 59.117 -15.828 1.00 12.69 86 VAL A N 1
ATOM 1431 C CA . VAL A 1 87 ? 8.667 58.992 -15.250 1.00 12.76 86 VAL A CA 1
ATOM 1432 C C . VAL A 1 87 ? 7.656 59.897 -15.963 1.00 12.47 86 VAL A C 1
ATOM 1433 O O . VAL A 1 87 ? 6.534 59.496 -16.236 1.00 13.53 86 VAL A O 1
ATOM 1446 N N . PHE A 1 88 ? 8.077 61.104 -16.272 1.00 11.31 87 PHE A N 1
ATOM 1447 C CA . PHE A 1 88 ? 7.256 61.977 -17.123 1.00 11.02 87 PHE A CA 1
ATOM 1448 C C . PHE A 1 88 ? 8.100 62.937 -17.911 1.00 10.61 87 PHE A C 1
ATOM 1449 O O . PHE A 1 88 ? 9.284 63.112 -17.613 1.00 10.39 87 PHE A O 1
ATOM 1466 N N . ASN A 1 89 ? 7.507 63.497 -18.958 1.00 10.67 88 ASN A N 1
ATOM 1467 C CA . ASN A 1 89 ? 8.189 64.443 -19.839 1.00 10.78 88 ASN A CA 1
ATOM 1468 C C . ASN A 1 89 ? 7.135 65.300 -20.515 1.00 10.62 88 ASN A C 1
ATOM 1469 O O . ASN A 1 89 ? 6.456 64.827 -21.435 1.00 11.04 88 ASN A O 1
ATOM 1480 N N . TYR A 1 90 ? 7.018 66.534 -20.065 1.00 10.34 89 TYR A N 1
ATOM 1481 C CA . TYR A 1 90 ? 6.066 67.504 -20.641 1.00 10.38 89 TYR A CA 1
ATOM 1482 C C . TYR A 1 90 ? 6.735 68.127 -21.890 1.00 10.80 89 TYR A C 1
ATOM 1483 O O . TYR A 1 90 ? 7.148 69.271 -21.944 1.00 11.02 89 TYR A O 1
ATOM 1501 N N . ALA A 1 91 ? 6.804 67.306 -22.929 1.00 11.26 90 ALA A N 1
ATOM 1502 C CA . ALA A 1 91 ? 7.557 67.665 -24.121 1.00 12.09 90 ALA A CA 1
ATOM 1503 C C . ALA A 1 91 ? 6.894 68.778 -24.902 1.00 12.38 90 ALA A C 1
ATOM 1504 O O . ALA A 1 91 ? 5.675 68.830 -25.058 1.00 12.27 90 ALA A O 1
ATOM 1511 N N . LEU A 1 92 ? 7.721 69.653 -25.442 1.00 10.39 91 LEU A N 1
ATOM 1512 C CA . LEU A 1 92 ? 7.258 70.720 -26.357 1.00 10.63 91 LEU A CA 1
ATOM 1513 C C . LEU A 1 92 ? 6.773 70.074 -27.645 1.00 11.16 91 LEU A C 1
ATOM 1514 O O . LEU A 1 92 ? 7.323 69.037 -28.081 1.00 12.03 91 LEU A O 1
ATOM 1530 N N . THR A 1 93 ? 5.725 70.644 -28.225 1.00 11.58 92 THR A N 1
ATOM 1531 C CA . THR A 1 93 ? 5.420 70.289 -29.596 1.00 12.70 92 THR A CA 1
ATOM 1532 C C . THR A 1 93 ? 6.524 70.839 -30.484 1.00 13.47 92 THR A C 1
ATOM 1533 O O . THR A 1 93 ? 7.238 71.760 -30.105 1.00 12.59 92 THR A O 1
ATOM 1544 N N . ASP A 1 94 ? 6.602 70.356 -31.710 1.00 15.69 93 ASP A N 1
ATOM 1545 C CA . ASP A 1 94 ? 7.584 70.908 -32.667 1.00 17.78 93 ASP A CA 1
ATOM 1546 C C . ASP A 1 94 ? 7.335 72.405 -32.867 1.00 16.92 93 ASP A C 1
ATOM 1547 O O . ASP A 1 94 ? 8.265 73.238 -32.903 1.00 16.28 93 ASP A O 1
ATOM 1556 N N . GLU A 1 95 ? 6.056 72.766 -32.959 1.00 17.34 94 GLU A N 1
ATOM 1557 C CA . GLU A 1 95 ? 5.671 74.140 -33.166 1.00 17.65 94 GLU A CA 1
ATOM 1558 C C . GLU A 1 95 ? 6.102 75.037 -32.001 1.00 15.14 94 GLU A C 1
ATOM 1559 O O . GLU A 1 95 ? 6.619 76.115 -32.227 1.00 14.71 94 GLU A O 1
ATOM 1571 N N . GLN A 1 96 ? 5.849 74.613 -30.764 1.00 13.19 95 GLN A N 1
ATOM 1572 C CA . GLN A 1 96 ? 6.312 75.363 -29.618 1.00 12.04 95 GLN A CA 1
ATOM 1573 C C . GLN A 1 96 ? 7.818 75.490 -29.590 1.00 11.55 95 GLN A C 1
ATOM 1574 O O . GLN A 1 96 ? 8.363 76.568 -29.295 1.00 11.16 95 GLN A O 1
ATOM 1588 N N . ALA A 1 97 ? 8.545 74.386 -29.784 1.00 11.68 96 ALA A N 1
ATOM 1589 C CA . ALA A 1 97 ? 10.014 74.439 -29.757 1.00 11.97 96 ALA A CA 1
ATOM 1590 C C . ALA A 1 97 ? 10.545 75.404 -30.762 1.00 12.67 96 ALA A C 1
ATOM 1591 O O . ALA A 1 97 ? 11.389 76.218 -30.439 1.00 12.59 96 ALA A O 1
ATOM 1598 N N . ASN A 1 98 ? 10.014 75.354 -31.969 1.00 14.18 97 ASN A N 1
ATOM 1599 C CA . ASN A 1 98 ? 10.483 76.277 -33.015 1.00 15.35 97 ASN A CA 1
ATOM 1600 C C . ASN A 1 98 ? 10.178 77.708 -32.705 1.00 14.28 97 ASN A C 1
ATOM 1601 O O . ASN A 1 98 ? 10.996 78.588 -32.975 1.00 14.25 97 ASN A O 1
ATOM 1612 N N . ALA A 1 99 ? 9.017 77.982 -32.113 1.00 13.22 98 ALA A N 1
ATOM 1613 C CA . ALA A 1 99 ? 8.618 79.358 -31.784 1.00 12.97 98 ALA A CA 1
ATOM 1614 C C . ALA A 1 99 ? 9.524 79.918 -30.693 1.00 12.16 98 ALA A C 1
ATOM 1615 O O . ALA A 1 99 ? 9.974 81.037 -30.770 1.00 12.67 98 ALA A O 1
ATOM 1622 N N . ILE A 1 100 ? 9.800 79.107 -29.687 1.00 11.56 99 ILE A N 1
ATOM 1623 C CA . ILE A 1 100 ? 10.637 79.537 -28.555 1.00 11.17 99 ILE A CA 1
ATOM 1624 C C . ILE A 1 100 ? 12.057 79.757 -29.042 1.00 11.44 99 ILE A C 1
ATOM 1625 O O . ILE A 1 100 ? 12.653 80.775 -28.714 1.00 11.79 99 ILE A O 1
ATOM 1641 N N . MET A 1 101 ? 12.603 78.791 -29.771 1.00 11.71 100 MET A N 1
ATOM 1642 C CA . MET A 1 101 ? 13.967 78.952 -30.280 1.00 12.48 100 MET A CA 1
ATOM 1643 C C . MET A 1 101 ? 14.083 80.194 -31.146 1.00 12.34 100 MET A C 1
ATOM 1644 O O . MET A 1 101 ? 15.059 80.968 -31.077 1.00 12.46 100 MET A O 1
ATOM 1658 N N . GLY A 1 102 ? 13.089 80.365 -32.017 1.00 12.35 101 GLY A N 1
ATOM 1659 C CA . GLY A 1 102 ? 13.133 81.463 -32.966 1.00 12.82 101 GLY A CA 1
ATOM 1660 C C . GLY A 1 102 ? 13.091 82.817 -32.293 1.00 12.49 101 GLY A C 1
ATOM 1661 O O . GLY A 1 102 ? 13.766 83.748 -32.738 1.00 12.70 101 GLY A O 1
ATOM 1665 N N . ALA A 1 103 ? 12.304 82.973 -31.244 1.00 12.02 102 ALA A N 1
ATOM 1666 C CA . ALA A 1 103 ? 12.215 84.203 -30.510 1.00 12.20 102 ALA A CA 1
ATOM 1667 C C . ALA A 1 103 ? 13.546 84.586 -29.866 1.00 12.27 102 ALA A C 1
ATOM 1668 O O . ALA A 1 103 ? 13.959 85.760 -29.899 1.00 12.77 102 ALA A O 1
ATOM 1675 N N . LEU A 1 104 ? 14.204 83.584 -29.290 1.00 12.00 103 LEU A N 1
ATOM 1676 C CA . LEU A 1 104 ? 15.527 83.787 -28.652 1.00 12.36 103 LEU A CA 1
ATOM 1677 C C . LEU A 1 104 ? 16.534 84.170 -29.704 1.00 12.86 103 LEU A C 1
ATOM 1678 O O . LEU A 1 104 ? 17.353 85.066 -29.494 1.00 13.48 103 LEU A O 1
ATOM 1694 N N . GLU A 1 105 ? 16.541 83.494 -30.838 1.00 13.24 104 GLU A N 1
ATOM 1695 C CA . GLU A 1 105 ? 17.481 83.798 -31.933 1.00 14.03 104 GLU A CA 1
ATOM 1696 C C . GLU A 1 105 ? 17.254 85.174 -32.456 1.00 14.40 104 GLU A C 1
ATOM 1697 O O . GLU A 1 105 ? 18.177 85.990 -32.574 1.00 14.80 104 GLU A O 1
ATOM 1709 N N . LYS A 1 106 ? 16.011 85.532 -32.752 1.00 14.65 105 LYS A N 1
ATOM 1710 C CA . LYS A 1 106 ? 15.755 86.908 -33.267 1.00 15.57 105 LYS A CA 1
ATOM 1711 C C . LYS A 1 106 ? 16.173 87.965 -32.246 1.00 15.61 105 LYS A C 1
ATOM 1712 O O . LYS A 1 106 ? 16.845 88.953 -32.610 1.00 16.14 105 LYS A O 1
ATOM 1731 N N . ALA A 1 107 ? 15.861 87.771 -30.957 1.00 14.60 106 ALA A N 1
ATOM 1732 C CA . ALA A 1 107 ? 16.208 88.754 -29.942 1.00 15.21 106 ALA A CA 1
ATOM 1733 C C . ALA A 1 107 ? 17.724 88.941 -29.829 1.00 15.35 106 ALA A C 1
ATOM 1734 O O . ALA A 1 107 ? 18.225 90.060 -29.803 1.00 16.49 106 ALA A O 1
ATOM 1741 N N . ALA A 1 108 ? 18.440 87.829 -29.720 1.00 14.88 107 ALA A N 1
ATOM 1742 C CA . ALA A 1 108 ? 19.896 87.842 -29.576 1.00 15.29 107 ALA A CA 1
ATOM 1743 C C . ALA A 1 108 ? 20.566 88.488 -30.781 1.00 15.31 107 ALA A C 1
ATOM 1744 O O . ALA A 1 108 ? 21.534 89.261 -30.643 1.00 16.61 107 ALA A O 1
ATOM 1751 N N . LYS A 1 109 ? 20.113 88.152 -31.980 1.00 17.48 108 LYS A N 1
ATOM 1752 C CA . LYS A 1 109 ? 20.645 88.671 -33.206 1.00 17.65 108 LYS A CA 1
ATOM 1753 C C . LYS A 1 109 ? 20.417 90.183 -33.268 1.00 18.17 108 LYS A C 1
ATOM 1754 O O . LYS A 1 109 ? 21.367 90.953 -33.520 1.00 19.09 108 LYS A O 1
ATOM 1773 N N . GLU A 1 110 ? 19.204 90.626 -33.012 1.00 18.30 109 GLU A N 1
ATOM 1774 C CA . GLU A 1 110 ? 18.870 92.039 -33.033 1.00 19.12 109 GLU A CA 1
ATOM 1775 C C . GLU A 1 110 ? 19.690 92.858 -32.042 1.00 20.37 109 GLU A C 1
ATOM 1776 O O . GLU A 1 110 ? 20.124 93.958 -32.315 1.00 21.48 109 GLU A O 1
ATOM 1788 N N . LEU A 1 111 ? 19.903 92.297 -30.859 1.00 20.61 110 LEU A N 1
ATOM 1789 C CA . LEU A 1 111 ? 20.638 92.992 -29.802 1.00 22.74 110 LEU A CA 1
ATOM 1790 C C . LEU A 1 111 ? 22.178 92.872 -29.923 1.00 23.49 110 LEU A C 1
ATOM 1791 O O . LEU A 1 111 ? 22.928 93.411 -29.088 1.00 25.62 110 LEU A O 1
ATOM 1807 N N . GLY A 1 112 ? 22.640 92.119 -30.923 1.00 22.40 111 GLY A N 1
ATOM 1808 C CA . GLY A 1 112 ? 24.074 92.041 -31.213 1.00 23.47 111 GLY A CA 1
ATOM 1809 C C . GLY A 1 112 ? 24.827 91.021 -30.388 1.00 23.50 111 GLY A C 1
ATOM 1810 O O . GLY A 1 112 ? 26.047 91.115 -30.220 1.00 25.35 111 GLY A O 1
ATOM 1814 N N . HIS A 1 113 ? 24.121 90.028 -29.869 1.00 21.93 112 HIS A N 1
ATOM 1815 C CA . HIS A 1 113 ? 24.689 89.024 -28.940 1.00 22.22 112 HIS A CA 1
ATOM 1816 C C . HIS A 1 113 ? 24.915 87.640 -29.605 1.00 21.63 112 HIS A C 1
ATOM 1817 O O . HIS A 1 113 ? 25.550 86.752 -29.026 1.00 22.38 112 HIS A O 1
ATOM 1831 N N . TRP A 1 114 ? 24.431 87.484 -30.840 1.00 21.58 113 TRP A N 1
ATOM 1832 C CA . TRP A 1 114 ? 24.484 86.202 -31.542 1.00 21.63 113 TRP A CA 1
ATOM 1833 C C . TRP A 1 114 ? 25.812 86.095 -32.309 1.00 23.73 113 TRP A C 1
ATOM 1834 O O . TRP A 1 114 ? 25.985 86.659 -33.388 1.00 25.10 113 TRP A O 1
ATOM 1855 N N . ASP A 1 115 ? 26.785 85.428 -31.724 1.00 24.86 114 ASP A N 1
ATOM 1856 C CA . ASP A 1 115 ? 28.092 85.333 -32.367 1.00 27.50 114 ASP A CA 1
ATOM 1857 C C . ASP A 1 115 ? 28.514 83.864 -32.352 1.00 27.98 114 ASP A C 1
ATOM 1858 O O . ASP A 1 115 ? 29.069 83.374 -31.348 1.00 28.23 114 ASP A O 1
ATOM 1867 N N . GLU A 1 116 ? 28.308 83.171 -33.472 1.00 28.51 115 GLU A N 1
ATOM 1868 C CA . GLU A 1 116 ? 28.687 81.755 -33.576 1.00 29.58 115 GLU A CA 1
ATOM 1869 C C . GLU A 1 116 ? 30.214 81.555 -33.704 1.00 32.76 115 GLU A C 1
ATOM 1870 O O . GLU A 1 116 ? 30.701 80.450 -33.527 1.00 33.31 115 GLU A O 1
ATOM 1882 N N . SER A 1 117 ? 30.972 82.622 -33.974 1.00 27.28 116 SER A N 1
ATOM 1883 C CA . SER A 1 117 ? 32.424 82.508 -34.147 1.00 28.92 116 SER A CA 1
ATOM 1884 C C . SER A 1 117 ? 33.157 82.149 -32.847 1.00 27.96 116 SER A C 1
ATOM 1885 O O . SER A 1 117 ? 34.296 81.670 -32.865 1.00 29.19 116 SER A O 1
ATOM 1893 N N . VAL A 1 118 ? 32.517 82.349 -31.685 1.00 27.27 117 VAL A N 1
ATOM 1894 C CA . VAL A 1 118 ? 33.144 82.020 -30.402 1.00 26.82 117 VAL A CA 1
ATOM 1895 C C . VAL A 1 118 ? 32.893 80.595 -29.963 1.00 25.81 117 VAL A C 1
ATOM 1896 O O . VAL A 1 118 ? 33.408 80.174 -28.927 1.00 24.90 117 VAL A O 1
ATOM 1909 N N . LEU A 1 119 ? 32.091 79.852 -30.728 1.00 26.15 118 LEU A N 1
ATOM 1910 C CA . LEU A 1 119 ? 31.678 78.509 -30.326 1.00 25.27 118 LEU A CA 1
ATOM 1911 C C . LEU A 1 119 ? 32.812 77.505 -30.424 1.00 26.11 118 LEU A C 1
ATOM 1912 O O . LEU A 1 119 ? 33.582 77.477 -31.409 1.00 27.31 118 LEU A O 1
ATOM 1928 N N . LEU A 1 120 ? 32.920 76.666 -29.392 1.00 24.98 119 LEU A N 1
ATOM 1929 C CA . LEU A 1 120 ? 33.799 75.519 -29.457 1.00 25.61 119 LEU A CA 1
ATOM 1930 C C . LEU A 1 120 ? 33.332 74.580 -30.553 1.00 26.76 119 LEU A C 1
ATOM 1931 O O . LEU A 1 120 ? 32.206 74.700 -31.012 1.00 24.39 119 LEU A O 1
ATOM 1947 N N . PRO A 1 121 ? 34.197 73.681 -31.022 1.00 29.05 120 PRO A N 1
ATOM 1948 C CA . PRO A 1 121 ? 33.865 72.821 -32.134 1.00 30.48 120 PRO A CA 1
ATOM 1949 C C . PRO A 1 121 ? 32.634 71.961 -31.871 1.00 30.16 120 PRO A C 1
ATOM 1950 O O . PRO A 1 121 ? 32.504 71.322 -30.832 1.00 30.96 120 PRO A O 1
ATOM 1961 N N . GLY A 1 122 ? 31.708 71.989 -32.828 1.00 29.56 121 GLY A N 1
ATOM 1962 C CA . GLY A 1 122 ? 30.500 71.202 -32.750 1.00 28.09 121 GLY A CA 1
ATOM 1963 C C . GLY A 1 122 ? 29.489 71.716 -31.748 1.00 25.72 121 GLY A C 1
ATOM 1964 O O . GLY A 1 122 ? 28.438 71.111 -31.588 1.00 25.68 121 GLY A O 1
ATOM 1968 N N . ASP A 1 123 ? 29.761 72.861 -31.123 1.00 23.52 122 ASP A N 1
ATOM 1969 C CA . ASP A 1 123 ? 28.826 73.385 -30.100 1.00 21.31 122 ASP A CA 1
ATOM 1970 C C . ASP A 1 123 ? 27.715 74.207 -30.773 1.00 20.75 122 ASP A C 1
ATOM 1971 O O . ASP A 1 123 ? 27.777 74.498 -31.977 1.00 22.49 122 ASP A O 1
ATOM 1980 N N . GLU A 1 124 ? 26.682 74.557 -30.008 1.00 19.25 123 GLU A N 1
ATOM 1981 C CA . GLU A 1 124 ? 25.581 75.377 -30.468 1.00 18.76 123 GLU A CA 1
ATOM 1982 C C . GLU A 1 124 ? 25.137 76.309 -29.366 1.00 17.09 123 GLU A C 1
ATOM 1983 O O . GLU A 1 124 ? 25.418 76.026 -28.191 1.00 16.13 123 GLU A O 1
ATOM 1995 N N . ILE A 1 125 ? 24.501 77.406 -29.725 1.00 16.94 124 ILE A N 1
ATOM 1996 C CA . ILE A 1 125 ? 23.946 78.390 -28.820 1.00 16.19 124 ILE A CA 1
ATOM 1997 C C . ILE A 1 125 ? 22.620 77.895 -28.249 1.00 15.64 124 ILE A C 1
ATOM 1998 O O . ILE A 1 125 ? 22.441 77.821 -27.022 1.00 15.20 124 ILE A O 1
ATOM 2014 N N . ASN A 1 126 ? 21.652 77.594 -29.114 1.00 15.95 125 ASN A N 1
ATOM 2015 C CA . ASN A 1 126 ? 20.276 77.195 -28.677 1.00 15.83 125 ASN A CA 1
ATOM 2016 C C . ASN A 1 126 ? 20.155 75.695 -28.645 1.00 15.43 125 ASN A C 1
ATOM 2017 O O . ASN A 1 126 ? 20.384 75.020 -29.644 1.00 17.82 125 ASN A O 1
ATOM 2028 N N . GLU A 1 127 ? 19.793 75.161 -27.488 1.00 14.00 126 GLU A N 1
ATOM 2029 C CA . GLU A 1 127 ? 19.585 73.718 -27.316 1.00 13.50 126 GLU A CA 1
ATOM 2030 C C . GLU A 1 127 ? 18.149 73.365 -26.982 1.00 12.84 126 GLU A C 1
ATOM 2031 O O . GLU A 1 127 ? 17.572 73.932 -26.084 1.00 12.32 126 GLU A O 1
ATOM 2043 N N . ASN A 1 128 ? 17.617 72.414 -27.697 1.00 12.94 127 ASN A N 1
ATOM 2044 C CA . ASN A 1 128 ? 16.312 71.893 -27.419 1.00 12.77 127 ASN A CA 1
ATOM 2045 C C . ASN A 1 128 ? 16.441 70.770 -26.383 1.00 12.50 127 ASN A C 1
ATOM 2046 O O . ASN A 1 128 ? 17.030 69.741 -26.666 1.00 13.21 127 ASN A O 1
ATOM 2057 N N . ARG A 1 129 ? 15.991 71.038 -25.185 1.00 11.66 128 ARG A N 1
ATOM 2058 C CA . ARG A 1 129 ? 16.017 70.060 -24.102 1.00 11.61 128 ARG A CA 1
ATOM 2059 C C . ARG A 1 129 ? 14.671 69.352 -23.890 1.00 12.04 128 ARG A C 1
ATOM 2060 O O . ARG A 1 129 ? 14.338 68.964 -22.822 1.00 11.68 128 ARG A O 1
ATOM 2081 N N . GLU A 1 130 ? 13.956 69.200 -24.995 1.00 12.78 129 GLU A N 1
ATOM 2082 C CA . GLU A 1 130 ? 12.739 68.397 -25.176 1.00 13.64 129 GLU A CA 1
ATOM 2083 C C . GLU A 1 130 ? 11.481 69.063 -24.630 1.00 12.82 129 GLU A C 1
ATOM 2084 O O . GLU A 1 130 ? 10.493 69.171 -25.322 1.00 13.43 129 GLU A O 1
ATOM 2096 N N . SER A 1 131 ? 11.535 69.459 -23.375 1.00 11.89 130 SER A N 1
ATOM 2097 C CA . SER A 1 131 ? 10.448 70.084 -22.645 1.00 11.57 130 SER A CA 1
ATOM 2098 C C . SER A 1 131 ? 10.730 71.528 -22.296 1.00 11.30 130 SER A C 1
ATOM 2099 O O . SER A 1 131 ? 9.975 72.168 -21.661 1.00 11.42 130 SER A O 1
ATOM 2107 N N . MET A 1 132 ? 11.841 72.043 -22.772 1.00 11.10 131 MET A N 1
ATOM 2108 C CA . MET A 1 132 ? 12.322 73.384 -22.476 1.00 11.02 131 MET A CA 1
ATOM 2109 C C . MET A 1 132 ? 13.423 73.719 -23.472 1.00 10.97 131 MET A C 1
ATOM 2110 O O . MET A 1 132 ? 14.109 72.806 -23.927 1.00 10.94 131 MET A O 1
ATOM 2124 N N . ILE A 1 133 ? 13.597 74.983 -23.792 1.00 11.13 132 ILE A N 1
ATOM 2125 C CA . ILE A 1 133 ? 14.718 75.448 -24.608 1.00 11.20 132 ILE A CA 1
ATOM 2126 C C . ILE A 1 133 ? 15.699 76.152 -23.742 1.00 11.18 132 ILE A C 1
ATOM 2127 O O . ILE A 1 133 ? 15.322 76.839 -22.862 1.00 11.37 132 ILE A O 1
ATOM 2143 N N . ALA A 1 134 ? 16.979 75.925 -23.978 1.00 11.13 133 ALA A N 1
ATOM 2144 C CA . ALA A 1 134 ? 18.025 76.737 -23.322 1.00 11.38 133 ALA A CA 1
ATOM 2145 C C . ALA A 1 134 ? 18.897 77.480 -24.346 1.00 11.95 133 ALA A C 1
ATOM 2146 O O . ALA A 1 134 ? 19.579 76.807 -25.111 1.00 11.92 133 ALA A O 1
ATOM 2153 N N . TYR A 1 135 ? 18.863 78.806 -24.313 1.00 12.62 134 TYR A N 1
ATOM 2154 C CA . TYR A 1 135 ? 19.757 79.632 -25.062 1.00 13.45 134 TYR A CA 1
ATOM 2155 C C . TYR A 1 135 ? 20.955 79.839 -24.139 1.00 13.50 134 TYR A C 1
ATOM 2156 O O . TYR A 1 135 ? 20.759 80.293 -23.003 1.00 13.77 134 TYR A O 1
ATOM 2174 N N . SER A 1 136 ? 22.151 79.404 -24.559 1.00 13.56 135 SER A N 1
ATOM 2175 C CA . SER A 1 136 ? 23.373 79.628 -23.773 1.00 13.90 135 SER A CA 1
ATOM 2176 C C . SER A 1 136 ? 24.356 80.379 -24.716 1.00 14.58 135 SER A C 1
ATOM 2177 O O . SER A 1 136 ? 24.879 79.807 -25.672 1.00 14.46 135 SER A O 1
ATOM 2185 N N . ALA A 1 137 ? 24.539 81.656 -24.405 1.00 15.48 136 ALA A N 1
ATOM 2186 C CA . ALA A 1 137 ? 24.990 82.688 -25.396 1.00 16.65 136 ALA A CA 1
ATOM 2187 C C . ALA A 1 137 ? 26.266 82.372 -26.157 1.00 17.09 136 ALA A C 1
ATOM 2188 O O . ALA A 1 137 ? 26.374 82.660 -27.360 1.00 17.74 136 ALA A O 1
ATOM 2195 N N . ILE A 1 138 ? 27.230 81.768 -25.473 1.00 17.43 137 ILE A N 1
ATOM 2196 C CA . ILE A 1 138 ? 28.489 81.459 -26.119 1.00 17.89 137 ILE A CA 1
ATOM 2197 C C . ILE A 1 138 ? 28.709 79.959 -26.209 1.00 17.24 137 ILE A C 1
ATOM 2198 O O . ILE A 1 138 ? 29.836 79.483 -26.354 1.00 17.87 137 ILE A O 1
ATOM 2214 N N . GLY A 1 139 ? 27.577 79.221 -26.136 1.00 16.43 138 GLY A N 1
ATOM 2215 C CA . GLY A 1 139 ? 27.623 77.786 -26.353 1.00 16.06 138 GLY A CA 1
ATOM 2216 C C . GLY A 1 139 ? 27.253 76.953 -25.140 1.00 15.81 138 GLY A C 1
ATOM 2217 O O . GLY A 1 139 ? 27.454 77.360 -24.000 1.00 15.49 138 GLY A O 1
ATOM 2221 N N . GLN A 1 140 ? 26.760 75.734 -25.415 1.00 15.73 139 GLN A N 1
ATOM 2222 C CA . GLN A 1 140 ? 26.383 74.761 -24.376 1.00 15.85 139 GLN A CA 1
ATOM 2223 C C . GLN A 1 140 ? 27.584 74.142 -23.662 1.00 16.98 139 GLN A C 1
ATOM 2224 O O . GLN A 1 140 ? 27.406 73.545 -22.592 1.00 16.73 139 GLN A O 1
ATOM 2238 N N . LYS A 1 141 ? 28.809 74.283 -24.221 1.00 16.88 140 LYS A N 1
ATOM 2239 C CA . LYS A 1 141 ? 30.002 73.644 -23.649 1.00 17.82 140 LYS A CA 1
ATOM 2240 C C . LYS A 1 141 ? 31.083 74.654 -23.232 1.00 17.88 140 LYS A C 1
ATOM 2241 O O . LYS A 1 141 ? 32.207 74.232 -22.842 1.00 20.38 140 LYS A O 1
ATOM 2260 N N . ALA A 1 142 ? 30.744 75.945 -23.280 1.00 17.99 141 ALA A N 1
ATOM 2261 C CA . ALA A 1 142 ? 31.731 77.015 -22.981 1.00 19.48 141 ALA A CA 1
ATOM 2262 C C . ALA A 1 142 ? 32.259 76.900 -21.549 1.00 17.55 141 ALA A C 1
ATOM 2263 O O . ALA A 1 142 ? 31.536 76.544 -20.610 1.00 16.23 141 ALA A O 1
ATOM 2270 N N . GLY A 1 143 ? 33.538 77.230 -21.399 1.00 19.08 142 GLY A N 1
ATOM 2271 C CA . GLY A 1 143 ? 34.174 77.157 -20.093 1.00 18.47 142 GLY A CA 1
ATOM 2272 C C . GLY A 1 143 ? 33.765 78.277 -19.175 1.00 17.81 142 GLY A C 1
ATOM 2273 O O . GLY A 1 143 ? 33.342 79.322 -19.579 1.00 19.20 142 GLY A O 1
ATOM 2277 N N . VAL A 1 144 ? 33.966 78.033 -17.882 1.00 16.95 143 VAL A N 1
ATOM 2278 C CA . VAL A 1 144 ? 33.634 79.002 -16.878 1.00 18.02 143 VAL A CA 1
ATOM 2279 C C . VAL A 1 144 ? 34.314 80.341 -17.046 1.00 21.60 143 VAL A C 1
ATOM 2280 O O . VAL A 1 144 ? 33.653 81.342 -16.833 1.00 24.12 143 VAL A O 1
ATOM 2293 N N . GLU A 1 145 ? 35.611 80.356 -17.403 1.00 25.85 144 GLU A N 1
ATOM 2294 C CA . GLU A 1 145 ? 36.386 81.614 -17.618 1.00 27.75 144 GLU A CA 1
ATOM 2295 C C . GLU A 1 145 ? 35.580 82.497 -18.616 1.00 28.04 144 GLU A C 1
ATOM 2296 O O . GLU A 1 145 ? 35.103 83.618 -18.330 1.00 29.13 144 GLU A O 1
ATOM 2308 N N . ALA A 1 146 ? 35.318 81.911 -19.764 1.00 27.67 145 ALA A N 1
ATOM 2309 C CA . ALA A 1 146 ? 34.614 82.600 -20.816 1.00 28.21 145 ALA A CA 1
ATOM 2310 C C . ALA A 1 146 ? 33.177 83.030 -20.437 1.00 27.41 145 ALA A C 1
ATOM 2311 O O . ALA A 1 146 ? 32.715 84.135 -20.724 1.00 29.23 145 ALA A O 1
ATOM 2318 N N . LYS A 1 147 ? 32.455 82.114 -19.782 1.00 25.41 146 LYS A N 1
ATOM 2319 C CA . LYS A 1 147 ? 31.073 82.375 -19.442 1.00 25.76 146 LYS A CA 1
ATOM 2320 C C . LYS A 1 147 ? 30.891 83.507 -18.440 1.00 26.81 146 LYS A C 1
ATOM 2321 O O . LYS A 1 147 ? 30.013 84.347 -18.614 1.00 28.52 146 LYS A O 1
ATOM 2340 N N . GLN A 1 148 ? 31.710 83.498 -17.368 1.00 26.72 147 GLN A N 1
ATOM 2341 C CA . GLN A 1 148 ? 31.572 84.495 -16.334 1.00 29.02 147 GLN A CA 1
ATOM 2342 C C . GLN A 1 148 ? 31.916 85.917 -16.800 1.00 30.39 147 GLN A C 1
ATOM 2343 O O . GLN A 1 148 ? 31.395 86.888 -16.265 1.00 32.80 147 GLN A O 1
ATOM 2357 N N . ALA A 1 149 ? 32.740 86.022 -17.823 1.00 29.83 148 ALA A N 1
ATOM 2358 C CA . ALA A 1 149 ? 33.056 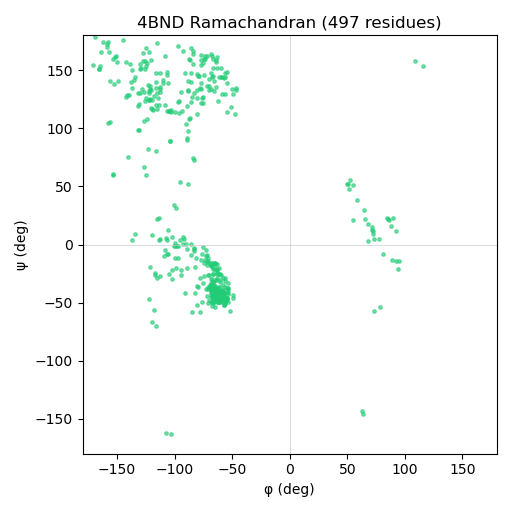87.314 -18.407 1.00 32.30 148 ALA A CA 1
ATOM 2359 C C . ALA A 1 149 ? 31.923 87.880 -19.259 1.00 34.28 148 ALA A C 1
ATOM 2360 O O . ALA A 1 149 ? 31.800 89.096 -19.428 1.00 36.04 148 ALA A O 1
ATOM 2367 N N . TRP A 1 150 ? 31.105 86.998 -19.808 1.00 23.03 149 TRP A N 1
ATOM 2368 C CA . TRP A 1 150 ? 30.103 87.407 -20.784 1.00 22.61 149 TRP A CA 1
ATOM 2369 C C . TRP A 1 150 ? 28.985 88.332 -20.280 1.00 22.76 149 TRP A C 1
ATOM 2370 O O . TRP A 1 150 ? 28.678 89.294 -20.946 1.00 24.49 149 TRP A O 1
ATOM 2391 N N . ASP A 1 151 ? 28.378 88.067 -19.128 1.00 22.94 150 ASP A N 1
ATOM 2392 C CA . ASP A 1 151 ? 27.274 88.876 -18.651 1.00 23.32 150 ASP A CA 1
ATOM 2393 C C . ASP A 1 151 ? 27.148 88.847 -17.134 1.00 25.46 150 ASP A C 1
ATOM 2394 O O . ASP A 1 151 ? 26.100 88.488 -16.596 1.00 25.47 150 ASP A O 1
ATOM 2403 N N . PRO A 1 152 ? 28.212 89.314 -16.434 1.00 28.77 151 PRO A N 1
ATOM 2404 C CA . PRO A 1 152 ? 28.284 89.300 -14.985 1.00 32.29 151 PRO A CA 1
ATOM 2405 C C . PRO A 1 152 ? 27.151 89.938 -14.267 1.00 33.57 151 PRO A C 1
ATOM 2406 O O . PRO A 1 152 ? 26.798 89.525 -13.176 1.00 34.72 151 PRO A O 1
ATOM 2417 N N . ASP A 1 153 ? 26.587 90.980 -14.862 1.00 33.75 152 ASP A N 1
ATOM 2418 C CA . ASP A 1 153 ? 25.534 91.702 -14.198 1.00 37.04 152 ASP A CA 1
ATOM 2419 C C . ASP A 1 153 ? 24.140 91.445 -14.759 1.00 33.98 152 ASP A C 1
ATOM 2420 O O . ASP A 1 153 ? 23.218 92.110 -14.379 1.00 35.18 152 ASP A O 1
ATOM 2429 N N . MET A 1 154 ? 24.005 90.413 -15.597 1.00 31.63 153 MET A N 1
ATOM 2430 C CA . MET A 1 154 ? 22.716 89.993 -16.187 1.00 30.95 153 MET A CA 1
ATOM 2431 C C . MET A 1 154 ? 22.084 90.951 -17.195 1.00 29.40 153 MET A C 1
ATOM 2432 O O . MET A 1 154 ? 20.982 90.672 -17.672 1.00 30.11 153 MET A O 1
ATOM 2446 N N . THR A 1 155 ? 22.750 92.056 -17.532 1.00 40.63 154 THR A N 1
ATOM 2447 C CA . THR A 1 155 ? 22.162 93.037 -18.443 1.00 39.86 154 THR A CA 1
ATOM 2448 C C . THR A 1 155 ? 21.816 92.464 -19.803 1.00 35.99 154 THR A C 1
ATOM 2449 O O . THR A 1 155 ? 20.740 92.749 -20.371 1.00 34.78 154 THR A O 1
ATOM 2460 N N . LYS A 1 156 ? 22.725 91.667 -20.339 1.00 34.17 155 LYS A N 1
ATOM 2461 C CA . LYS A 1 156 ? 22.523 91.095 -21.670 1.00 32.28 155 LYS A CA 1
ATOM 2462 C C . LYS A 1 156 ? 21.371 90.128 -21.642 1.00 30.56 155 LYS A C 1
ATOM 2463 O O . LYS A 1 156 ? 20.453 90.231 -22.445 1.00 30.25 155 LYS A O 1
ATOM 2482 N N . ARG A 1 157 ? 21.398 89.204 -20.689 1.00 29.98 156 ARG A N 1
ATOM 2483 C CA . ARG A 1 157 ? 20.331 88.240 -20.630 1.00 28.73 156 ARG A CA 1
ATOM 2484 C C . ARG A 1 157 ? 18.955 88.885 -20.365 1.00 28.85 156 ARG A C 1
ATOM 2485 O O . ARG A 1 157 ? 17.948 88.440 -20.928 1.00 27.89 156 ARG A O 1
ATOM 2506 N N . ASN A 1 158 ? 18.903 89.858 -19.461 1.00 30.48 157 ASN A N 1
ATOM 2507 C CA . ASN A 1 158 ? 17.661 90.577 -19.178 1.00 31.88 157 ASN A CA 1
ATOM 2508 C C . ASN A 1 158 ? 17.082 91.159 -20.472 1.00 31.38 157 ASN A C 1
ATOM 2509 O O . ASN A 1 158 ? 15.899 90.987 -20.764 1.00 30.85 157 ASN A O 1
ATOM 2520 N N . GLU A 1 159 ? 17.926 91.790 -21.267 1.00 31.92 158 GLU A N 1
ATOM 2521 C CA . GLU A 1 159 ? 17.410 92.464 -22.469 1.00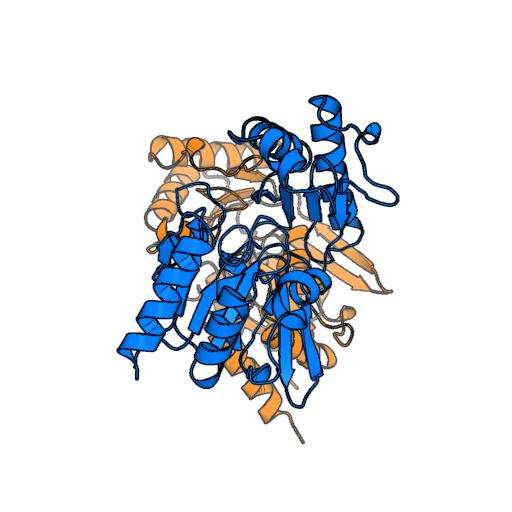 32.60 158 GLU A CA 1
ATOM 2522 C C . GLU A 1 159 ? 17.014 91.438 -23.539 1.00 30.63 158 GLU A C 1
ATOM 2523 O O . GLU A 1 159 ? 16.013 91.618 -24.210 1.00 30.62 158 GLU A O 1
ATOM 2535 N N . ILE A 1 160 ? 17.781 90.357 -23.683 1.00 28.65 159 ILE A N 1
ATOM 2536 C CA . ILE A 1 160 ? 17.398 89.274 -24.606 1.00 27.52 159 ILE A CA 1
ATOM 2537 C C . ILE A 1 160 ? 16.058 88.646 -24.186 1.00 26.46 159 ILE A C 1
ATOM 2538 O O . ILE A 1 160 ? 15.181 88.398 -24.997 1.00 26.33 159 ILE A O 1
ATOM 2554 N N . ALA A 1 161 ? 15.927 88.330 -22.893 1.00 26.13 160 ALA A N 1
ATOM 2555 C CA . ALA A 1 161 ? 14.710 87.671 -22.456 1.00 26.09 160 ALA A CA 1
ATOM 2556 C C . ALA A 1 161 ? 13.472 88.567 -22.645 1.00 27.24 160 ALA A C 1
ATOM 2557 O O . ALA A 1 161 ? 12.421 88.057 -22.990 1.00 26.80 160 ALA A O 1
ATOM 2564 N N . LYS A 1 162 ? 13.630 89.862 -22.368 1.00 29.16 161 LYS A N 1
ATOM 2565 C CA . LYS A 1 162 ? 12.559 90.850 -22.563 1.00 31.62 161 LYS A CA 1
ATOM 2566 C C . LYS A 1 162 ? 12.128 90.879 -24.037 1.00 30.86 161 LYS A C 1
ATOM 2567 O O . LYS A 1 162 ? 10.921 90.778 -24.376 1.00 31.13 161 LYS A O 1
ATOM 2586 N N . LEU A 1 163 ? 13.106 90.981 -24.923 1.00 29.86 162 LEU A N 1
ATOM 2587 C CA . LEU A 1 163 ? 12.810 91.058 -26.365 1.00 29.85 162 LEU A CA 1
ATOM 2588 C C . LEU A 1 163 ? 12.223 89.751 -26.913 1.00 28.35 162 LEU A C 1
ATOM 2589 O O . LEU A 1 163 ? 11.263 89.773 -27.660 1.00 29.18 162 LEU A O 1
ATOM 2605 N N . ALA A 1 164 ? 12.783 88.612 -26.478 1.00 26.31 163 ALA A N 1
ATOM 2606 C CA . ALA A 1 164 ? 12.222 87.327 -26.851 1.00 25.57 163 ALA A CA 1
ATOM 2607 C C . ALA A 1 164 ? 10.744 87.246 -26.450 1.00 26.30 163 ALA A C 1
ATOM 2608 O O . ALA A 1 164 ? 9.912 86.772 -27.202 1.00 26.45 163 ALA A O 1
ATOM 2615 N N . SER A 1 165 ? 10.441 87.751 -25.250 1.00 27.16 164 SER A N 1
ATOM 2616 C CA . SER A 1 165 ? 9.042 87.761 -24.757 1.00 28.58 164 SER A CA 1
ATOM 2617 C C . SER A 1 165 ? 8.120 88.596 -25.608 1.00 30.63 164 SER A C 1
ATOM 2618 O O . SER A 1 165 ? 6.979 88.248 -25.805 1.00 31.26 164 SER A O 1
ATOM 2630 N N . GLN A 1 166 ? 8.628 89.698 -26.124 1.00 25.92 165 GLN A N 1
ATOM 2631 C CA . GLN A 1 166 ? 7.840 90.523 -27.030 1.00 26.50 165 GLN A CA 1
ATOM 2632 C C . GLN A 1 166 ? 7.614 89.833 -28.369 1.00 24.52 165 GLN A C 1
ATOM 2633 O O . GLN A 1 166 ? 6.558 89.958 -28.976 1.00 24.96 165 GLN A O 1
ATOM 2647 N N A TYR A 1 167 ? 8.594 89.080 -28.785 0.70 23.44 166 TYR A N 1
ATOM 2648 N N B TYR A 1 167 ? 8.648 89.139 -28.875 0.30 22.68 166 TYR A N 1
ATOM 2649 C CA A TYR A 1 167 ? 8.444 88.375 -30.016 0.70 22.91 166 TYR A CA 1
ATOM 2650 C CA B TYR A 1 167 ? 8.564 88.321 -30.118 0.30 21.82 166 TYR A CA 1
ATOM 2651 C C A TYR A 1 167 ? 7.555 87.162 -29.922 0.70 22.28 166 TYR A C 1
ATOM 2652 C C B TYR A 1 167 ? 7.638 87.091 -29.972 0.30 21.66 166 TYR A C 1
ATOM 2653 O O A TYR A 1 167 ? 6.869 86.839 -30.886 0.70 23.14 166 TYR A O 1
ATOM 2654 O O B TYR A 1 167 ? 7.056 86.639 -30.963 0.30 22.62 166 TYR A O 1
ATOM 2687 N N . ALA A 1 168 ? 7.528 86.523 -28.770 1.00 21.38 167 ALA A N 1
ATOM 2688 C CA . ALA A 1 168 ? 6.690 85.327 -28.580 1.00 21.77 167 ALA A CA 1
ATOM 2689 C C . ALA A 1 168 ? 6.042 85.422 -27.209 1.00 22.42 167 ALA A C 1
ATOM 2690 O O . ALA A 1 168 ? 6.448 84.760 -26.246 1.00 23.14 167 ALA A O 1
ATOM 2696 N N . PRO A 1 169 ? 5.020 86.274 -27.087 1.00 22.93 168 PRO A N 1
ATOM 2697 C CA . PRO A 1 169 ? 4.383 86.542 -25.784 1.00 24.79 168 PRO A CA 1
ATOM 2698 C C . PRO A 1 169 ? 3.674 85.382 -25.156 1.00 26.44 168 PRO A C 1
ATOM 2699 O O . PRO A 1 169 ? 3.352 85.419 -23.971 1.00 28.36 168 PRO A O 1
ATOM 2710 N N . GLU A 1 170 ? 3.386 84.376 -25.941 1.00 20.28 169 GLU A N 1
ATOM 2711 C CA . GLU A 1 170 ? 2.752 83.196 -25.435 1.00 20.32 169 GLU A CA 1
ATOM 2712 C C . GLU A 1 170 ? 3.667 82.254 -24.642 1.00 17.50 169 GLU A C 1
ATOM 2713 O O . GLU A 1 170 ? 3.189 81.317 -24.034 1.00 16.91 169 GLU A O 1
ATOM 2725 N N . PHE A 1 171 ? 4.970 82.525 -24.634 1.00 15.75 170 PHE A N 1
ATOM 2726 C CA . PHE A 1 171 ? 5.933 81.733 -23.908 1.00 14.17 170 PHE A CA 1
ATOM 2727 C C . PHE A 1 171 ? 6.586 82.529 -22.799 1.00 13.99 170 PHE A C 1
ATOM 2728 O O . PHE A 1 171 ? 6.417 83.744 -22.656 1.00 14.68 170 PHE A O 1
ATOM 2745 N N . GLU A 1 172 ? 7.383 81.840 -21.991 1.00 13.40 171 GLU A N 1
ATOM 2746 C CA . GLU A 1 172 ? 8.044 82.438 -20.868 1.00 14.40 171 GLU A CA 1
ATOM 2747 C C . GLU A 1 172 ? 9.545 82.218 -21.020 1.00 13.61 171 GLU A C 1
ATOM 2748 O O . GLU A 1 172 ? 9.979 81.172 -21.413 1.00 13.50 171 GLU A O 1
ATOM 2760 N N . PHE A 1 173 ? 10.298 83.257 -20.723 1.00 14.05 172 PHE A N 1
ATOM 2761 C CA . PHE A 1 173 ? 11.763 83.307 -20.926 1.00 14.15 172 PHE A CA 1
ATOM 2762 C C . PHE A 1 173 ? 12.373 83.804 -19.643 1.00 15.54 172 PHE A C 1
ATOM 2763 O O . PHE A 1 173 ? 12.130 84.911 -19.246 1.00 17.89 172 PHE A O 1
ATOM 2780 N N . GLU A 1 174 ? 13.255 82.998 -19.028 1.00 15.76 173 GLU A N 1
ATOM 2781 C CA . GLU A 1 174 ? 13.759 83.267 -17.672 1.00 17.63 173 GLU A CA 1
ATOM 2782 C C . GLU A 1 174 ? 15.278 83.165 -17.697 1.00 16.75 173 GLU A C 1
ATOM 2783 O O . GLU A 1 174 ? 15.833 82.216 -18.197 1.00 16.31 173 GLU A O 1
ATOM 2803 N N . VAL A 1 175 ? 15.938 84.166 -17.150 1.00 17.56 174 VAL A N 1
ATOM 2804 C CA . VAL A 1 175 ? 17.415 84.192 -17.075 1.00 18.07 174 VAL A CA 1
ATOM 2805 C C . VAL A 1 175 ? 17.890 83.081 -16.136 1.00 18.45 174 VAL A C 1
ATOM 2806 O O . VAL A 1 175 ? 17.201 82.766 -15.128 1.00 19.39 174 VAL A O 1
ATOM 2819 N N . ALA A 1 176 ? 19.031 82.495 -16.479 1.00 16.32 175 ALA A N 1
ATOM 2820 C CA . ALA A 1 176 ? 19.599 81.388 -15.680 1.00 15.75 175 ALA A CA 1
ATOM 2821 C C . ALA A 1 176 ? 21.115 81.311 -15.827 1.00 16.09 175 ALA A C 1
ATOM 2822 O O . ALA A 1 176 ? 21.717 81.824 -16.796 1.00 16.32 175 ALA A O 1
ATOM 2829 N N . GLY A 1 177 ? 21.766 80.655 -14.864 1.00 16.18 176 GLY A N 1
ATOM 2830 C CA . GLY A 1 177 ? 23.123 80.269 -15.032 1.00 16.49 176 GLY A CA 1
ATOM 2831 C C . GLY A 1 177 ? 24.025 81.469 -15.189 1.00 17.20 176 GLY A C 1
ATOM 2832 O O . GLY A 1 177 ? 23.790 82.504 -14.564 1.00 17.74 176 GLY A O 1
ATOM 2836 N N . THR A 1 178 ? 25.032 81.351 -16.036 1.00 17.41 177 THR A N 1
ATOM 2837 C CA . THR A 1 178 ? 25.948 82.465 -16.343 1.00 18.13 177 THR A CA 1
ATOM 2838 C C . THR A 1 178 ? 25.665 83.087 -17.728 1.00 17.93 177 THR A C 1
ATOM 2839 O O . THR A 1 178 ? 26.034 84.244 -17.962 1.00 18.65 177 THR A O 1
ATOM 2850 N N . THR A 1 179 ? 25.067 82.292 -18.636 1.00 16.93 178 THR A N 1
ATOM 2851 C CA . THR A 1 179 ? 24.916 82.716 -20.025 1.00 16.77 178 THR A CA 1
ATOM 2852 C C . THR A 1 179 ? 23.512 82.377 -20.572 1.00 15.96 178 THR A C 1
ATOM 2853 O O . THR A 1 179 ? 23.256 82.573 -21.728 1.00 15.84 178 THR A O 1
ATOM 2864 N N . THR A 1 180 ? 22.617 81.844 -19.750 1.00 15.45 179 THR A N 1
ATOM 2865 C CA . THR A 1 180 ? 21.427 81.132 -20.244 1.00 14.88 179 THR A CA 1
ATOM 2866 C C . THR A 1 180 ? 20.141 81.915 -20.066 1.00 14.74 179 THR A C 1
ATOM 2867 O O . THR A 1 180 ? 19.976 82.698 -19.151 1.00 14.88 179 THR A O 1
ATOM 2878 N N . ILE A 1 181 ? 19.263 81.715 -21.038 1.00 14.65 180 ILE A N 1
ATOM 2879 C CA . ILE A 1 181 ? 17.846 81.977 -20.906 1.00 14.54 180 ILE A CA 1
ATOM 2880 C C . ILE A 1 181 ? 17.082 80.689 -21.204 1.00 14.05 180 ILE A C 1
ATOM 2881 O O . ILE A 1 181 ? 17.258 80.058 -22.263 1.00 13.95 180 ILE A O 1
ATOM 2897 N N . ASN A 1 182 ? 16.257 80.282 -20.242 1.00 13.76 181 ASN A N 1
ATOM 2898 C CA . ASN A 1 182 ? 15.374 79.160 -20.399 1.00 13.39 181 ASN A CA 1
ATOM 2899 C C . ASN A 1 182 ? 14.045 79.616 -20.999 1.00 13.12 181 ASN A C 1
ATOM 2900 O O . ASN A 1 182 ? 13.458 80.629 -20.547 1.00 13.84 181 ASN A O 1
ATOM 2911 N N . GLY A 1 183 ? 13.571 78.901 -22.008 1.00 12.51 182 GLY A N 1
ATOM 2912 C CA . GLY A 1 183 ? 12.297 79.230 -22.657 1.00 12.29 182 GLY A CA 1
ATOM 2913 C C . GLY A 1 183 ? 11.366 78.076 -22.585 1.00 12.00 182 GLY A C 1
ATOM 2914 O O . GLY A 1 183 ? 11.742 76.927 -22.859 1.00 11.88 182 GLY A O 1
ATOM 2918 N N . PHE A 1 184 ? 10.139 78.334 -22.179 1.00 11.98 183 PHE A N 1
ATOM 2919 C CA . PHE A 1 184 ? 9.200 77.266 -21.866 1.00 11.78 183 PHE A CA 1
ATOM 2920 C C . PHE A 1 184 ? 7.766 77.705 -21.913 1.00 11.90 183 PHE A C 1
ATOM 2921 O O . PHE A 1 184 ? 7.430 78.895 -22.042 1.00 12.14 183 PHE A O 1
ATOM 2938 N N . VAL A 1 185 ? 6.885 76.742 -21.844 1.00 11.81 184 VAL A N 1
ATOM 2939 C CA . VAL A 1 185 ? 5.457 77.041 -21.790 1.00 11.97 184 VAL A CA 1
ATOM 2940 C C . VAL A 1 185 ? 5.117 77.671 -20.447 1.00 12.00 184 VAL A C 1
ATOM 2941 O O . VAL A 1 185 ? 5.560 77.194 -19.454 1.00 11.82 184 VAL A O 1
ATOM 2954 N N . PRO A 1 186 ? 4.362 78.770 -20.415 1.00 12.43 185 PRO A N 1
ATOM 2955 C CA . PRO A 1 186 ? 4.249 79.514 -19.157 1.00 12.57 185 PRO A CA 1
ATOM 2956 C C . PRO A 1 186 ? 3.784 78.686 -17.976 1.00 12.49 185 PRO A C 1
ATOM 2957 O O . PRO A 1 186 ? 2.903 77.861 -18.077 1.00 12.45 185 PRO A O 1
ATOM 2968 N N . GLY A 1 187 ? 4.397 78.931 -16.838 1.00 12.51 186 GLY A N 1
ATOM 2969 C CA . GLY A 1 187 ? 4.093 78.263 -15.622 1.00 12.47 186 GLY A CA 1
ATOM 2970 C C . GLY A 1 187 ? 4.979 77.077 -15.348 1.00 12.04 186 GLY A C 1
ATOM 2971 O O . GLY A 1 187 ? 5.025 76.619 -14.265 1.00 12.13 186 GLY A O 1
ATOM 2975 N N . GLN A 1 188 ? 5.713 76.626 -16.343 1.00 11.80 187 GLN A N 1
ATOM 2976 C CA . GLN A 1 188 ? 6.462 75.357 -16.244 1.00 11.44 187 GLN A CA 1
ATOM 2977 C C . GLN A 1 188 ? 7.931 75.586 -15.819 1.00 11.47 187 GLN A C 1
ATOM 2978 O O . GLN A 1 188 ? 8.864 75.152 -16.454 1.00 11.50 187 GLN A O 1
ATOM 2992 N N . ASN A 1 189 ? 8.036 76.288 -14.710 1.00 11.74 188 ASN A N 1
ATOM 2993 C CA . ASN A 1 189 ? 9.273 76.637 -14.044 1.00 11.99 188 ASN A CA 1
ATOM 2994 C C . ASN A 1 189 ? 9.431 75.825 -12.780 1.00 11.68 188 ASN A C 1
ATOM 2995 O O . ASN A 1 189 ? 8.835 74.797 -12.661 1.00 11.38 188 ASN A O 1
ATOM 3006 N N . LYS A 1 190 ? 10.287 76.235 -11.858 1.00 11.72 189 LYS A N 1
ATOM 3007 C CA . LYS A 1 190 ? 10.512 75.433 -10.679 1.00 11.75 189 LYS A CA 1
ATOM 3008 C C . LYS A 1 190 ? 9.273 75.285 -9.773 1.00 11.61 189 LYS A C 1
ATOM 3009 O O . LYS A 1 190 ? 9.241 74.429 -8.972 1.00 11.50 189 LYS A O 1
ATOM 3028 N N . GLU A 1 191 ? 8.284 76.195 -9.874 1.00 11.79 190 GLU A N 1
ATOM 3029 C CA . GLU A 1 191 ? 7.042 76.039 -9.142 1.00 11.81 190 GLU A CA 1
ATOM 3030 C C . GLU A 1 191 ? 6.328 74.780 -9.650 1.00 11.48 190 GLU A C 1
ATOM 3031 O O . GLU A 1 191 ? 5.872 73.944 -8.873 1.00 11.46 190 GLU A O 1
ATOM 3043 N N . PHE A 1 192 ? 6.298 74.644 -10.965 1.00 11.37 191 PHE A N 1
ATOM 3044 C CA . PHE A 1 192 ? 5.791 73.423 -11.596 1.00 11.29 191 PHE A CA 1
ATOM 3045 C C . PHE A 1 192 ? 6.558 72.222 -11.117 1.00 11.13 191 PHE A C 1
ATOM 3046 O O . PHE A 1 192 ? 5.966 71.214 -10.695 1.00 11.15 191 PHE A O 1
ATOM 3063 N N . GLY A 1 193 ? 7.859 72.255 -11.192 1.00 11.07 192 GLY A N 1
ATOM 3064 C CA . GLY A 1 193 ? 8.676 71.167 -10.795 1.00 11.05 192 GLY A CA 1
ATOM 3065 C C . GLY A 1 193 ? 8.527 70.765 -9.360 1.00 11.12 192 GLY A C 1
ATOM 3066 O O . GLY A 1 193 ? 8.447 69.583 -9.061 1.00 11.15 192 GLY A O 1
ATOM 3070 N N . MET A 1 194 ? 8.454 71.726 -8.455 1.00 11.31 193 MET A N 1
ATOM 3071 C CA . MET A 1 194 ? 8.275 71.414 -7.054 1.00 11.69 193 MET A CA 1
ATOM 3072 C C . MET A 1 194 ? 6.933 70.830 -6.743 1.00 11.68 193 MET A C 1
ATOM 3073 O O . MET A 1 194 ? 6.805 69.908 -5.915 1.00 11.41 193 MET A O 1
ATOM 3094 N N . ASN A 1 195 ? 5.906 71.301 -7.427 1.00 11.17 194 ASN A N 1
ATOM 3095 C CA . ASN A 1 195 ? 4.556 70.690 -7.267 1.00 11.63 194 ASN A CA 1
ATOM 3096 C C . ASN A 1 195 ? 4.561 69.212 -7.710 1.00 11.34 194 ASN A C 1
ATOM 3097 O O . ASN A 1 195 ? 3.972 68.370 -7.081 1.00 11.43 194 ASN A O 1
ATOM 3108 N N . HIS A 1 196 ? 5.285 68.939 -8.793 1.00 11.10 195 HIS A N 1
ATOM 3109 C CA . HIS A 1 196 ? 5.444 67.570 -9.226 1.00 11.31 195 HIS A CA 1
ATOM 3110 C C . HIS A 1 196 ? 6.266 66.770 -8.290 1.00 11.08 195 HIS A C 1
ATOM 3111 O O . HIS A 1 196 ? 5.970 65.586 -8.062 1.00 11.48 195 HIS A O 1
ATOM 3125 N N . LEU A 1 197 ? 7.338 67.354 -7.733 1.00 10.82 196 LEU A N 1
ATOM 3126 C CA . LEU A 1 197 ? 8.154 66.692 -6.720 1.00 10.82 196 LEU A CA 1
ATOM 3127 C C . LEU A 1 197 ? 7.255 66.253 -5.559 1.00 11.09 196 LEU A C 1
ATOM 3128 O O . LEU A 1 197 ? 7.308 65.089 -5.112 1.00 11.12 196 LEU A O 1
ATOM 3144 N N . MET A 1 198 ? 6.420 67.139 -5.060 1.00 11.52 197 MET A N 1
ATOM 3145 C CA . MET A 1 198 ? 5.597 66.803 -3.920 1.00 12.43 197 MET A CA 1
ATOM 3146 C C . MET A 1 198 ? 4.627 65.678 -4.207 1.00 12.95 197 MET A C 1
ATOM 3147 O O . MET A 1 198 ? 4.463 64.769 -3.403 1.00 13.48 197 MET A O 1
ATOM 3161 N N . GLU A 1 199 ? 4.012 65.686 -5.385 1.00 13.08 198 GLU A N 1
ATOM 3162 C CA . GLU A 1 199 ? 3.110 64.621 -5.782 1.00 14.14 198 GLU A CA 1
ATOM 3163 C C . GLU A 1 199 ? 3.845 63.271 -5.930 1.00 14.19 198 GLU A C 1
ATOM 3164 O O . GLU A 1 199 ? 3.412 62.231 -5.420 1.00 15.49 198 GLU A O 1
ATOM 3176 N N . GLU A 1 200 ? 4.986 63.292 -6.644 1.00 13.47 199 GLU A N 1
ATOM 3177 C CA . GLU A 1 200 ? 5.702 62.059 -6.988 1.00 13.80 199 GLU A CA 1
ATOM 3178 C C . GLU A 1 200 ? 6.291 61.425 -5.731 1.00 14.32 199 GLU A C 1
ATOM 3179 O O . GLU A 1 200 ? 6.283 60.184 -5.600 1.00 15.37 199 GLU A O 1
ATOM 3191 N N . LEU A 1 201 ? 6.755 62.247 -4.818 1.00 14.30 200 LEU A N 1
ATOM 3192 C CA . LEU A 1 201 ? 7.470 61.763 -3.609 1.00 15.28 200 LEU A CA 1
ATOM 3193 C C . LEU A 1 201 ? 6.543 61.688 -2.407 1.00 16.24 200 LEU A C 1
ATOM 3194 O O . LEU A 1 201 ? 6.969 61.223 -1.343 1.00 16.96 200 LEU A O 1
ATOM 3210 N N . ASN A 1 202 ? 5.289 62.064 -2.556 1.00 16.75 201 ASN A N 1
ATOM 3211 C CA . ASN A 1 202 ? 4.317 61.998 -1.463 1.00 18.33 201 ASN A CA 1
ATOM 3212 C C . ASN A 1 202 ? 4.788 62.737 -0.237 1.00 17.31 201 ASN A C 1
ATOM 3213 O O . ASN A 1 202 ? 4.772 62.217 0.860 1.00 17.95 201 ASN A O 1
ATOM 3220 N N . VAL A 1 203 ? 5.185 63.973 -0.438 1.00 15.82 202 VAL A N 1
ATOM 3221 C CA . VAL A 1 203 ? 5.627 64.830 0.670 1.00 15.60 202 VAL A CA 1
ATOM 3222 C C . VAL A 1 203 ? 4.907 66.165 0.612 1.00 15.56 202 VAL A C 1
ATOM 3223 O O . VAL A 1 203 ? 4.420 66.622 -0.449 1.00 16.13 202 VAL A O 1
ATOM 3236 N N . THR A 1 204 ? 4.818 66.783 1.776 1.00 16.25 203 THR A N 1
ATOM 3237 C CA . THR A 1 204 ? 4.339 68.164 1.912 1.00 16.86 203 THR A CA 1
ATOM 3238 C C . THR A 1 204 ? 5.480 69.170 1.873 1.00 16.14 203 THR A C 1
ATOM 3239 O O . THR A 1 204 ? 6.661 68.828 2.008 1.00 15.54 203 THR A O 1
ATOM 3250 N N . LYS A 1 205 ? 5.116 70.439 1.703 1.00 16.39 204 LYS A N 1
ATOM 3251 C CA . LYS A 1 205 ? 6.103 71.499 1.615 1.00 16.19 204 LYS A CA 1
ATOM 3252 C C . LYS A 1 205 ? 7.076 71.492 2.807 1.00 15.83 204 LYS A C 1
ATOM 3253 O O . LYS A 1 205 ? 8.260 71.718 2.622 1.00 15.08 204 LYS A O 1
ATOM 3287 N N . GLU A 1 206 ? 6.579 71.190 3.992 1.00 16.37 205 GLU A N 1
ATOM 3288 C CA . GLU A 1 206 ? 7.362 71.250 5.199 1.00 16.91 205 GLU A CA 1
ATOM 3289 C C . GLU A 1 206 ? 8.446 70.194 5.249 1.00 15.90 205 GLU A C 1
ATOM 3290 O O . GLU A 1 206 ? 9.342 70.314 6.037 1.00 16.26 205 GLU A O 1
ATOM 3310 N N . GLU A 1 207 ? 8.334 69.164 4.423 1.00 14.93 206 GLU A N 1
ATOM 3311 C CA . GLU A 1 207 ? 9.251 68.064 4.449 1.00 14.53 206 GLU A CA 1
ATOM 3312 C C . GLU A 1 207 ? 10.442 68.232 3.482 1.00 13.33 206 GLU A C 1
ATOM 3313 O O . GLU A 1 207 ? 11.266 67.336 3.374 1.00 13.12 206 GLU A O 1
ATOM 3325 N N . ILE A 1 208 ? 10.528 69.376 2.841 1.00 12.48 207 ILE A N 1
ATOM 3326 C CA . ILE A 1 208 ? 11.588 69.706 1.885 1.00 11.70 207 ILE A CA 1
ATOM 3327 C C . ILE A 1 208 ? 12.479 70.832 2.442 1.00 11.61 207 ILE A C 1
ATOM 3328 O O . ILE A 1 208 ? 11.960 71.850 2.942 1.00 12.03 207 ILE A O 1
ATOM 3344 N N . LEU A 1 209 ? 13.788 70.653 2.293 1.00 11.18 208 LEU A N 1
ATOM 3345 C CA . LEU A 1 209 ? 14.738 71.729 2.516 1.00 11.03 208 LEU A CA 1
ATOM 3346 C C . LEU A 1 209 ? 15.406 71.999 1.159 1.00 10.66 208 LEU A C 1
ATOM 3347 O O . LEU A 1 209 ? 16.004 71.077 0.597 1.00 10.51 208 LEU A O 1
ATOM 3363 N N . TYR A 1 210 ? 15.272 73.219 0.656 1.00 10.71 209 TYR A N 1
ATOM 3364 C CA . TYR A 1 210 ? 15.749 73.596 -0.674 1.00 10.71 209 TYR A CA 1
ATOM 3365 C C . TYR A 1 210 ? 16.936 74.523 -0.601 1.00 11.02 209 TYR A C 1
ATOM 3366 O O . TYR A 1 210 ? 16.973 75.451 0.238 1.00 11.11 209 TYR A O 1
ATOM 3384 N N . PHE A 1 211 ? 17.892 74.325 -1.502 1.00 11.38 210 PHE A N 1
ATOM 3385 C CA . PHE A 1 211 ? 19.121 75.160 -1.609 1.00 11.96 210 PHE A CA 1
ATOM 3386 C C . PHE A 1 211 ? 19.190 75.743 -3.006 1.00 12.12 210 PHE A C 1
ATOM 3387 O O . PHE A 1 211 ? 19.109 74.975 -3.980 1.00 11.93 210 PHE A O 1
ATOM 3404 N N . GLY A 1 212 ? 19.400 77.057 -3.121 1.00 12.48 211 GLY A N 1
ATOM 3405 C CA . GLY A 1 212 ? 19.666 77.717 -4.407 1.00 13.14 211 GLY A CA 1
ATOM 3406 C C . GLY A 1 212 ? 20.343 79.044 -4.251 1.00 14.09 211 GLY A C 1
ATOM 3407 O O . GLY A 1 212 ? 20.438 79.577 -3.118 1.00 13.53 211 GLY A O 1
ATOM 3411 N N . ASP A 1 213 ? 20.740 79.608 -5.394 1.00 15.22 212 ASP A N 1
ATOM 3412 C CA . ASP A 1 213 ? 21.524 80.844 -5.393 1.00 16.80 212 ASP A CA 1
ATOM 3413 C C . ASP A 1 213 ? 20.756 82.052 -5.892 1.00 18.10 212 ASP A C 1
ATOM 3414 O O . ASP A 1 213 ? 21.233 83.156 -5.723 1.00 19.92 212 ASP A O 1
ATOM 3423 N N . MET A 1 214 ? 19.555 81.859 -6.455 1.00 17.91 213 MET A N 1
ATOM 3424 C CA . MET A 1 214 ? 18.822 82.962 -7.131 1.00 19.19 213 MET A CA 1
ATOM 3425 C C . MET A 1 214 ? 17.440 83.101 -6.513 1.00 18.85 213 MET A C 1
ATOM 3426 O O . MET A 1 214 ? 16.459 82.940 -7.177 1.00 17.95 213 MET A O 1
ATOM 3447 N N . THR A 1 215 ? 17.429 83.378 -5.212 1.00 19.05 214 THR A N 1
ATOM 3448 C CA . THR A 1 215 ? 16.263 83.355 -4.355 1.00 19.20 214 THR A CA 1
ATOM 3449 C C . THR A 1 215 ? 15.648 84.740 -4.168 1.00 21.62 214 THR A C 1
ATOM 3450 O O . THR A 1 215 ? 14.671 84.847 -3.443 1.00 23.07 214 THR A O 1
ATOM 3461 N N . GLN A 1 216 ? 16.231 85.775 -4.763 1.00 22.89 215 GLN A N 1
ATOM 3462 C CA . GLN A 1 216 ? 15.634 87.117 -4.705 1.00 25.86 215 GLN A CA 1
ATOM 3463 C C . GLN A 1 216 ? 14.466 87.211 -5.668 1.00 26.10 215 GLN A C 1
ATOM 3464 O O . GLN A 1 216 ? 14.384 86.430 -6.643 1.00 24.74 215 GLN A O 1
ATOM 3488 N N . PRO A 1 217 ? 13.563 88.196 -5.422 1.00 27.88 216 PRO A N 1
ATOM 3489 C CA . PRO A 1 217 ? 12.483 88.454 -6.337 1.00 28.96 216 PRO A CA 1
ATOM 3490 C C . PRO A 1 217 ? 13.052 88.555 -7.757 1.00 28.93 216 PRO A C 1
ATOM 3491 O O . PRO A 1 217 ? 14.058 89.226 -7.966 1.00 30.72 216 PRO A O 1
ATOM 3502 N N . GLY A 1 218 ? 12.467 87.830 -8.690 1.00 29.12 217 GLY A N 1
ATOM 3503 C CA . GLY A 1 218 ? 12.980 87.764 -10.059 1.00 29.39 217 GLY A CA 1
ATOM 3504 C C . GLY A 1 218 ? 13.950 86.635 -10.385 1.00 28.33 217 GLY A C 1
ATOM 3505 O O . GLY A 1 218 ? 14.242 86.376 -11.560 1.00 30.25 217 GLY A O 1
ATOM 3509 N N . GLY A 1 219 ? 14.488 85.971 -9.362 1.00 25.25 218 GLY A N 1
ATOM 3510 C CA . GLY A 1 219 ? 15.413 84.892 -9.618 1.00 22.91 218 GLY A CA 1
ATOM 3511 C C . GLY A 1 219 ? 14.704 83.587 -9.793 1.00 20.45 218 GLY A C 1
ATOM 3512 O O . GLY A 1 219 ? 13.534 83.457 -9.366 1.00 20.13 218 GLY A O 1
ATOM 3516 N N . ASN A 1 220 ? 15.377 82.630 -10.439 1.00 18.61 219 ASN A N 1
ATOM 3517 C CA . ASN A 1 220 ? 14.733 81.359 -10.786 1.00 17.70 219 ASN A CA 1
ATOM 3518 C C . ASN A 1 220 ? 14.526 80.381 -9.632 1.00 16.30 219 ASN A C 1
ATOM 3519 O O . ASN A 1 220 ? 13.927 79.333 -9.819 1.00 16.16 219 ASN A O 1
ATOM 3530 N N . ASP A 1 221 ? 14.989 80.748 -8.445 1.00 15.71 220 ASP A N 1
ATOM 3531 C CA . ASP A 1 221 ? 14.646 80.039 -7.215 1.00 15.06 220 ASP A CA 1
ATOM 3532 C C . ASP A 1 221 ? 13.551 80.713 -6.408 1.00 15.55 220 ASP A C 1
ATOM 3533 O O . ASP A 1 221 ? 12.992 80.085 -5.509 1.00 14.60 220 ASP A O 1
ATOM 3542 N N . TYR A 1 222 ? 13.213 81.939 -6.759 1.00 16.69 221 TYR A N 1
ATOM 3543 C CA . TYR A 1 222 ? 12.171 82.669 -6.049 1.00 17.88 221 TYR A CA 1
ATOM 3544 C C . TYR A 1 222 ? 10.840 81.897 -6.027 1.00 16.81 221 TYR A C 1
ATOM 3545 O O . TYR A 1 222 ? 10.115 81.946 -5.039 1.00 16.76 221 TYR A O 1
ATOM 3563 N N . PRO A 1 223 ? 10.482 81.176 -7.119 1.00 16.19 222 PRO A N 1
ATOM 3564 C CA . PRO A 1 223 ? 9.200 80.481 -7.045 1.00 15.96 222 PRO A CA 1
ATOM 3565 C C . PRO A 1 223 ? 9.120 79.461 -5.924 1.00 15.26 222 PRO A C 1
ATOM 3566 O O . PRO A 1 223 ? 8.066 79.226 -5.345 1.00 15.61 222 PRO A O 1
ATOM 3577 N N . VAL A 1 224 ? 10.256 78.836 -5.607 1.00 14.50 223 VAL A N 1
ATOM 3578 C CA . VAL A 1 224 ? 10.302 77.899 -4.502 1.00 14.06 223 VAL A CA 1
ATOM 3579 C C . VAL A 1 224 ? 10.107 78.624 -3.157 1.00 14.65 223 VAL A C 1
ATOM 3580 O O . VAL A 1 224 ? 9.308 78.193 -2.325 1.00 14.77 223 VAL A O 1
ATOM 3593 N N . VAL A 1 225 ? 10.790 79.768 -2.995 1.00 15.11 224 VAL A N 1
ATOM 3594 C CA . VAL A 1 225 ? 10.606 80.621 -1.797 1.00 16.22 224 VAL A CA 1
ATOM 3595 C C . VAL A 1 225 ? 9.156 80.998 -1.586 1.00 17.41 224 VAL A C 1
ATOM 3596 O O . VAL A 1 225 ? 8.588 80.846 -0.522 1.00 17.42 224 VAL A O 1
ATOM 3609 N N . GLN A 1 226 ? 8.547 81.416 -2.677 1.00 18.37 225 GLN A N 1
ATOM 3610 C CA . GLN A 1 226 ? 7.210 81.935 -2.611 1.00 19.84 225 GLN A CA 1
ATOM 3611 C C . GLN A 1 226 ? 6.150 80.878 -2.325 1.00 19.38 225 GLN A C 1
ATOM 3612 O O . GLN A 1 226 ? 5.052 81.242 -1.837 1.00 20.02 225 GLN A O 1
ATOM 3626 N N . MET A 1 227 ? 6.408 79.613 -2.677 1.00 19.95 226 MET A N 1
ATOM 3627 C CA . MET A 1 227 ? 5.554 78.465 -2.378 1.00 20.08 226 MET A CA 1
ATOM 3628 C C . MET A 1 227 ? 5.566 78.048 -0.943 1.00 19.88 226 MET A C 1
ATOM 3629 O O . MET A 1 227 ? 4.783 77.194 -0.545 1.00 20.57 226 MET A O 1
ATOM 3643 N N . GLY A 1 228 ? 6.457 78.603 -0.158 1.00 19.74 227 GLY A N 1
ATOM 3644 C CA . GLY A 1 228 ? 6.480 78.278 1.270 1.00 20.26 227 GLY A CA 1
ATOM 3645 C C . GLY A 1 228 ? 7.409 77.116 1.619 1.00 19.55 227 GLY A C 1
ATOM 3646 O O . GLY A 1 228 ? 7.334 76.620 2.753 1.00 21.16 227 GLY A O 1
ATOM 3650 N N . ILE A 1 229 ? 8.265 76.682 0.682 1.00 17.93 228 ILE A N 1
ATOM 3651 C CA . ILE A 1 229 ? 9.262 75.663 0.961 1.00 16.75 228 ILE A CA 1
ATOM 3652 C C . ILE A 1 229 ? 10.495 76.333 1.598 1.00 16.63 228 ILE A C 1
ATOM 3653 O O . ILE A 1 229 ? 11.012 77.324 1.077 1.00 16.41 228 ILE A O 1
ATOM 3669 N N . GLU A 1 230 ? 10.979 75.802 2.722 1.00 16.41 229 GLU A N 1
ATOM 3670 C CA . GLU A 1 230 ? 12.108 76.375 3.424 1.00 16.94 229 GLU A CA 1
ATOM 3671 C C . GLU A 1 230 ? 13.333 76.332 2.520 1.00 15.95 229 GLU A C 1
ATOM 3672 O O . GLU A 1 230 ? 13.652 75.277 1.998 1.00 14.84 229 GLU A O 1
ATOM 3684 N N . THR A 1 231 ? 13.935 77.499 2.292 1.00 15.76 230 THR A N 1
ATOM 3685 C CA . THR A 1 231 ? 14.985 77.679 1.337 1.00 15.31 230 THR A CA 1
ATOM 3686 C C . THR A 1 231 ? 16.150 78.331 2.038 1.00 15.64 230 THR A C 1
ATOM 3687 O O . THR A 1 231 ? 16.003 79.372 2.701 1.00 16.48 230 THR A O 1
ATOM 3698 N N . ILE A 1 232 ? 17.311 77.727 1.815 1.00 14.95 231 ILE A N 1
ATOM 3699 C CA . ILE A 1 232 ? 18.589 78.294 2.274 1.00 15.25 231 ILE A CA 1
ATOM 3700 C C . ILE A 1 232 ? 19.336 78.794 1.053 1.00 14.83 231 ILE A C 1
ATOM 3701 O O . ILE A 1 232 ? 19.643 78.072 0.140 1.00 14.33 231 ILE A O 1
ATOM 3717 N N . THR A 1 233 ? 19.623 80.094 1.050 1.00 15.19 232 THR A N 1
ATOM 3718 C CA . THR A 1 233 ? 20.287 80.709 -0.044 1.00 15.31 232 THR A CA 1
ATOM 3719 C C . THR A 1 233 ? 21.785 80.416 0.089 1.00 14.77 232 THR A C 1
ATOM 3720 O O . THR A 1 233 ? 22.355 80.622 1.175 1.00 15.12 232 THR A O 1
ATOM 3731 N N . VAL A 1 234 ? 22.394 80.005 -1.011 1.00 14.15 233 VAL A N 1
ATOM 3732 C CA . VAL A 1 234 ? 23.839 79.804 -1.086 1.00 14.11 233 VAL A CA 1
ATOM 3733 C C . VAL A 1 234 ? 24.438 80.681 -2.156 1.00 14.43 233 VAL A C 1
ATOM 3734 O O . VAL A 1 234 ? 23.762 81.121 -3.115 1.00 15.19 233 VAL A O 1
ATOM 3747 N N . ARG A 1 235 ? 25.720 80.936 -2.052 1.00 14.43 234 ARG A N 1
ATOM 3748 C CA . ARG A 1 235 ? 26.406 81.847 -3.012 1.00 14.90 234 ARG A CA 1
ATOM 3749 C C . ARG A 1 235 ? 27.205 81.066 -4.043 1.00 14.66 234 ARG A C 1
ATOM 3750 O O . ARG A 1 235 ? 27.531 81.612 -5.112 1.00 15.14 234 ARG A O 1
ATOM 3788 N N . ASP A 1 236 ? 27.544 79.830 -3.684 1.00 14.29 235 ASP A N 1
ATOM 3789 C CA . ASP A 1 236 ? 28.383 78.968 -4.518 1.00 14.25 235 ASP A CA 1
ATOM 3790 C C . ASP A 1 236 ? 28.368 77.569 -3.976 1.00 13.96 235 ASP A C 1
ATOM 3791 O O . ASP A 1 236 ? 27.772 77.325 -2.918 1.00 13.47 235 ASP A O 1
ATOM 3800 N N . TRP A 1 237 ? 29.071 76.657 -4.651 1.00 14.04 236 TRP A N 1
ATOM 3801 C CA . TRP A 1 237 ? 29.018 75.255 -4.245 1.00 13.82 236 TRP A CA 1
ATOM 3802 C C . TRP A 1 237 ? 29.738 75.038 -2.905 1.00 14.01 236 TRP A C 1
ATOM 3803 O O . TRP A 1 237 ? 29.427 74.080 -2.192 1.00 13.57 236 TRP A O 1
ATOM 3824 N N . LYS A 1 238 ? 30.703 75.888 -2.564 1.00 14.40 237 LYS A N 1
ATOM 3825 C CA . LYS A 1 238 ? 31.421 75.730 -1.327 1.00 14.76 237 LYS A CA 1
ATOM 3826 C C . LYS A 1 238 ? 30.577 76.001 -0.128 1.00 13.34 237 LYS A C 1
ATOM 3827 O O . LYS A 1 238 ? 30.715 75.341 0.882 1.00 12.85 237 LYS A O 1
ATOM 3846 N N . GLU A 1 239 ? 29.628 76.927 -0.265 1.00 12.65 238 GLU A N 1
ATOM 3847 C CA . GLU A 1 239 ? 28.685 77.234 0.784 1.00 12.22 238 GLU A CA 1
ATOM 3848 C C . GLU A 1 239 ? 27.763 76.020 1.006 1.00 11.53 238 GLU A C 1
ATOM 3849 O O . GLU A 1 239 ? 27.576 75.584 2.103 1.00 11.45 238 GLU A O 1
ATOM 3861 N N . THR A 1 240 ? 27.260 75.464 -0.097 1.00 11.56 239 THR A N 1
ATOM 3862 C CA . THR A 1 240 ? 26.453 74.259 -0.005 1.00 11.45 239 THR A CA 1
ATOM 3863 C C . THR A 1 240 ? 27.203 73.123 0.643 1.00 11.26 239 THR A C 1
ATOM 3864 O O . THR A 1 240 ? 26.723 72.442 1.551 1.00 11.19 239 THR A O 1
ATOM 3875 N N . ALA A 1 241 ? 28.448 72.958 0.243 1.00 11.47 240 ALA A N 1
ATOM 3876 C CA . ALA A 1 241 ? 29.279 71.877 0.806 1.00 11.73 240 ALA A CA 1
ATOM 3877 C C . ALA A 1 241 ? 29.480 72.023 2.292 1.00 11.62 240 ALA A C 1
ATOM 3878 O O . ALA A 1 241 ? 29.498 71.020 3.014 1.00 11.80 240 ALA A O 1
ATOM 3885 N N . ALA A 1 242 ? 29.675 73.266 2.742 1.00 11.57 241 ALA A N 1
ATOM 3886 C CA . ALA A 1 242 ? 29.881 73.491 4.199 1.00 11.76 241 ALA A CA 1
ATOM 3887 C C . ALA A 1 242 ? 28.619 73.094 4.964 1.00 11.55 241 ALA A C 1
ATOM 3888 O O . ALA A 1 242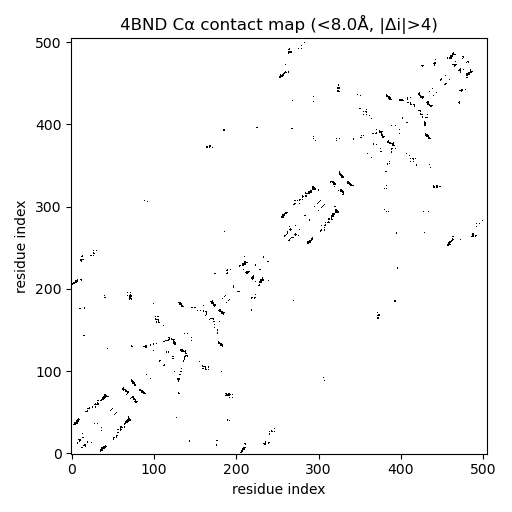 ? 28.687 72.511 6.022 1.00 11.85 241 ALA A O 1
ATOM 3895 N N . ILE A 1 243 ? 27.464 73.514 4.411 1.00 11.34 242 ILE A N 1
ATOM 3896 C CA . ILE A 1 243 ? 26.205 73.200 5.018 1.00 11.54 242 ILE A CA 1
ATOM 3897 C C . ILE A 1 243 ? 26.027 71.676 5.094 1.00 11.55 242 ILE A C 1
ATOM 3898 O O . ILE A 1 243 ? 25.650 71.112 6.161 1.00 11.93 242 ILE A O 1
ATOM 3914 N N . LEU A 1 244 ? 26.291 70.947 3.981 1.00 11.39 243 LEU A N 1
ATOM 3915 C CA . LEU A 1 244 ? 26.015 69.521 3.998 1.00 11.66 243 LEU A CA 1
ATOM 3916 C C . LEU A 1 244 ? 26.995 68.802 4.931 1.00 11.97 243 LEU A C 1
ATOM 3917 O O . LEU A 1 244 ? 26.610 67.842 5.627 1.00 12.40 243 LEU A O 1
ATOM 3933 N N . LYS A 1 245 ? 28.262 69.249 4.967 1.00 11.26 244 LYS A N 1
ATOM 3934 C CA . LYS A 1 245 ? 29.233 68.687 5.889 1.00 11.58 244 LYS A CA 1
ATOM 3935 C C . LYS A 1 245 ? 28.748 68.807 7.345 1.00 11.29 244 LYS A C 1
ATOM 3936 O O . LYS A 1 245 ? 28.831 67.873 8.149 1.00 11.45 244 LYS A O 1
ATOM 3955 N N . ALA A 1 246 ? 28.186 69.962 7.665 1.00 11.47 245 ALA A N 1
ATOM 3956 C CA . ALA A 1 246 ? 27.681 70.186 9.013 1.00 11.75 245 ALA A CA 1
ATOM 3957 C C . ALA A 1 246 ? 26.453 69.305 9.305 1.00 11.88 245 ALA A C 1
ATOM 3958 O O . ALA A 1 246 ? 26.349 68.786 10.409 1.00 12.75 245 ALA A O 1
ATOM 3965 N N . ILE A 1 247 ? 25.517 69.223 8.361 1.00 12.04 246 ILE A N 1
ATOM 3966 C CA . ILE A 1 247 ? 24.331 68.388 8.565 1.00 12.76 246 ILE A CA 1
ATOM 3967 C C . ILE A 1 247 ? 24.786 66.961 8.891 1.00 12.68 246 ILE A C 1
ATOM 3968 O O . ILE A 1 247 ? 24.282 66.301 9.816 1.00 12.94 246 ILE A O 1
ATOM 3984 N N . ILE A 1 248 ? 25.722 66.480 8.099 1.00 12.54 247 ILE A N 1
ATOM 3985 C CA . ILE A 1 248 ? 26.221 65.115 8.323 1.00 13.01 247 ILE A CA 1
ATOM 3986 C C . ILE A 1 248 ? 26.875 64.957 9.715 1.00 13.59 247 ILE A C 1
ATOM 3987 O O . ILE A 1 248 ? 26.605 63.968 10.422 1.00 14.87 247 ILE A O 1
ATOM 4003 N N . ALA A 1 249 ? 27.665 65.954 10.108 1.00 13.63 248 ALA A N 1
ATOM 4004 C CA . ALA A 1 249 ? 28.350 65.882 11.392 1.00 14.61 248 ALA A CA 1
ATOM 4005 C C . ALA A 1 249 ? 27.364 65.891 12.547 1.00 15.42 248 ALA A C 1
ATOM 4006 O O . ALA A 1 249 ? 27.584 65.198 13.561 1.00 16.58 248 ALA A O 1
ATOM 4013 N N . MET A 1 250 ? 26.274 66.627 12.416 1.00 15.40 249 MET A N 1
ATOM 4014 C CA . MET A 1 250 ? 25.290 66.760 13.502 1.00 17.28 249 MET A CA 1
ATOM 4015 C C . MET A 1 250 ? 24.271 65.648 13.593 1.00 20.03 249 MET A C 1
ATOM 4016 O O . MET A 1 250 ? 23.536 65.553 14.557 1.00 22.54 249 MET A O 1
ATOM 4030 N N . GLU A 1 251 ? 24.319 64.758 12.635 1.00 22.09 250 GLU A N 1
ATOM 4031 C CA . GLU A 1 251 ? 23.415 63.619 12.590 1.00 27.15 250 GLU A CA 1
ATOM 4032 C C . GLU A 1 251 ? 24.027 62.393 13.221 1.00 31.47 250 GLU A C 1
ATOM 4033 O O . GLU A 1 251 ? 23.315 61.493 13.649 1.00 33.69 250 GLU A O 1
ATOM 4045 N N . GLU A 1 252 ? 25.358 62.329 13.205 1.00 33.87 251 GLU A N 1
ATOM 4046 C CA . GLU A 1 252 ? 26.092 61.099 13.551 1.00 38.82 251 GLU A CA 1
ATOM 4047 C C . GLU A 1 252 ? 26.023 60.682 15.028 1.00 41.64 251 GLU A C 1
ATOM 4048 O O . GLU A 1 252 ? 25.921 61.523 15.909 1.00 39.51 251 GLU A O 1
ATOM 4060 N N . ALA B 2 1 ? -25.495 51.761 -18.369 1.00 76.14 0 ALA B N 1
ATOM 4061 C CA . ALA B 2 1 ? -25.321 52.291 -19.755 1.00 71.44 0 ALA B CA 1
ATOM 4062 C C . ALA B 2 1 ? -25.791 53.745 -19.908 1.00 64.00 0 ALA B C 1
ATOM 4063 O O . ALA B 2 1 ? -25.567 54.333 -20.948 1.00 61.90 0 ALA B O 1
ATOM 4072 N N . MET B 2 2 ? -26.428 54.322 -18.888 1.00 62.17 1 MET B N 1
ATOM 4073 C CA . MET B 2 2 ? -27.097 55.611 -19.040 1.00 57.93 1 MET B CA 1
ATOM 4074 C C . MET B 2 2 ? -26.076 56.748 -19.286 1.00 51.72 1 MET B C 1
ATOM 4075 O O . MET B 2 2 ? -26.204 57.492 -20.244 1.00 49.63 1 MET B O 1
ATOM 4089 N N . LYS B 2 3 ? -25.068 56.886 -18.431 1.00 50.58 2 LYS B N 1
ATOM 4090 C CA . LYS B 2 3 ? -24.077 57.945 -18.642 1.00 47.06 2 LYS B CA 1
ATOM 4091 C C . LYS B 2 3 ? -23.088 57.605 -19.769 1.00 47.48 2 LYS B C 1
ATOM 4092 O O . LYS B 2 3 ? -22.469 56.553 -19.761 1.00 51.03 2 LYS B O 1
ATOM 4111 N N . LYS B 2 4 ? -22.956 58.511 -20.741 1.00 46.26 3 LYS B N 1
ATOM 4112 C CA . LYS B 2 4 ? -22.062 58.341 -21.896 1.00 50.09 3 LYS B CA 1
ATOM 4113 C C . LYS B 2 4 ? -21.001 59.449 -22.016 1.00 50.40 3 LYS B C 1
ATOM 4114 O O . LYS B 2 4 ? -19.988 59.305 -22.682 1.00 55.15 3 LYS B O 1
ATOM 4133 N N . ILE B 2 5 ? -21.287 60.550 -21.357 1.00 17.52 4 ILE B N 1
ATOM 4134 C CA . ILE B 2 5 ? -20.424 61.780 -21.430 1.00 16.75 4 ILE B CA 1
ATOM 4135 C C . ILE B 2 5 ? -19.909 62.135 -20.031 1.00 15.82 4 ILE B C 1
ATOM 4136 O O . ILE B 2 5 ? -20.730 62.316 -19.113 1.00 16.16 4 ILE B O 1
ATOM 4152 N N . LEU B 2 6 ? -18.577 62.242 -19.880 1.00 15.09 5 LEU B N 1
ATOM 4153 C CA . LEU B 2 6 ? -18.004 62.752 -18.643 1.00 14.33 5 LEU B CA 1
ATOM 4154 C C . LEU B 2 6 ? -17.520 64.144 -19.006 1.00 13.63 5 LEU B C 1
ATOM 4155 O O . LEU B 2 6 ? -16.631 64.308 -19.822 1.00 13.52 5 LEU B O 1
ATOM 4171 N N . SER B 2 7 ? -18.136 65.125 -18.407 1.00 13.18 6 SER B N 1
ATOM 4172 C CA . SER B 2 7 ? -17.836 66.539 -18.710 1.00 12.98 6 SER B CA 1
ATOM 4173 C C . SER B 2 7 ? -17.265 67.209 -17.487 1.00 12.66 6 SER B C 1
ATOM 4174 O O . SER B 2 7 ? -17.718 66.987 -16.385 1.00 12.79 6 SER B O 1
ATOM 4182 N N . PHE B 2 8 ? -16.268 68.050 -17.711 1.00 12.62 7 PHE B N 1
ATOM 4183 C CA . PHE B 2 8 ? -15.488 68.642 -16.619 1.00 12.48 7 PHE B CA 1
ATOM 4184 C C . PHE B 2 8 ? -15.154 70.094 -16.856 1.00 13.23 7 PHE B C 1
ATOM 4185 O O . PHE B 2 8 ? -14.619 70.431 -17.902 1.00 12.64 7 PHE B O 1
ATOM 4202 N N . ASP B 2 9 ? -15.442 70.966 -15.898 1.00 14.80 8 ASP B N 1
ATOM 4203 C CA A ASP B 2 9 ? -14.949 72.345 -15.972 0.60 15.99 8 ASP B CA 1
ATOM 4204 C CA B ASP B 2 9 ? -14.934 72.339 -16.000 0.40 15.62 8 ASP B CA 1
ATOM 4205 C C . ASP B 2 9 ? -13.490 72.294 -15.551 1.00 15.77 8 ASP B C 1
ATOM 4206 O O . ASP B 2 9 ? -13.203 72.098 -14.356 1.00 18.04 8 ASP B O 1
ATOM 4223 N N . ILE B 2 10 ? -12.582 72.495 -16.483 1.00 15.10 9 ILE B N 1
ATOM 4224 C CA . ILE B 2 10 ? -11.209 72.011 -16.313 1.00 15.79 9 ILE B CA 1
ATOM 4225 C C . ILE B 2 10 ? -10.494 72.445 -15.042 1.00 15.60 9 ILE B C 1
ATOM 4226 O O . ILE B 2 10 ? -9.914 71.639 -14.260 1.00 15.19 9 ILE B O 1
ATOM 4242 N N . ASP B 2 11 ? -10.586 73.716 -14.728 1.00 16.16 10 ASP B N 1
ATOM 4243 C CA . ASP B 2 11 ? -9.781 74.249 -13.612 1.00 15.49 10 ASP B CA 1
ATOM 4244 C C . ASP B 2 11 ? -10.356 73.880 -12.273 1.00 15.87 10 ASP B C 1
ATOM 4245 O O . ASP B 2 11 ? -11.523 74.077 -11.960 1.00 16.19 10 ASP B O 1
ATOM 4254 N N . ASN B 2 12 ? -9.518 73.210 -11.517 1.00 15.68 11 ASN B N 1
ATOM 4255 C CA . ASN B 2 12 ? -9.785 72.519 -10.222 1.00 16.61 11 ASN B CA 1
ATOM 4256 C C . ASN B 2 12 ? -10.650 71.348 -10.339 1.00 16.02 11 ASN B C 1
ATOM 4257 O O . ASN B 2 12 ? -11.142 70.806 -9.314 1.00 17.84 11 ASN B O 1
ATOM 4268 N N . THR B 2 13 ? -10.768 70.855 -11.543 1.00 14.12 12 THR B N 1
ATOM 4269 C CA . THR B 2 13 ? -11.389 69.584 -11.693 1.00 13.43 12 THR B CA 1
ATOM 4270 C C . THR B 2 13 ? -10.340 68.658 -12.302 1.00 12.44 12 THR B C 1
ATOM 4271 O O . THR B 2 13 ? -9.994 67.663 -11.697 1.00 12.58 12 THR B O 1
ATOM 4289 N N . LEU B 2 14 ? -9.759 68.991 -13.458 1.00 11.71 13 LEU B N 1
ATOM 4290 C CA . LEU B 2 14 ? -8.756 68.157 -14.095 1.00 11.60 13 LEU B CA 1
ATOM 4291 C C . LEU B 2 14 ? -7.331 68.568 -13.738 1.00 11.66 13 LEU B C 1
ATOM 4292 O O . LEU B 2 14 ? -6.407 67.732 -13.860 1.00 11.82 13 LEU B O 1
ATOM 4308 N N . ASN B 2 15 ? -7.137 69.822 -13.300 1.00 11.48 14 ASN B N 1
ATOM 4309 C CA . ASN B 2 15 ? -5.820 70.368 -13.123 1.00 11.87 14 ASN B CA 1
ATOM 4310 C C . ASN B 2 15 ? -5.847 71.493 -12.157 1.00 11.80 14 ASN B C 1
ATOM 4311 O O . ASN B 2 15 ? -6.928 71.963 -11.780 1.00 11.61 14 ASN B O 1
ATOM 4322 N N . GLU B 2 16 ? -4.688 71.887 -11.699 1.00 12.11 15 GLU B N 1
ATOM 4323 C CA . GLU B 2 16 ? -4.535 73.153 -10.953 1.00 12.46 15 GLU B CA 1
ATOM 4324 C C . GLU B 2 16 ? -4.877 74.319 -11.878 1.00 12.18 15 GLU B C 1
ATOM 4325 O O . GLU B 2 16 ? -4.894 74.126 -13.111 1.00 12.12 15 GLU B O 1
ATOM 4337 N N . PRO B 2 17 ? -5.216 75.496 -11.318 1.00 12.11 16 PRO B N 1
ATOM 4338 C CA . PRO B 2 17 ? -5.781 76.570 -12.132 1.00 11.83 16 PRO B CA 1
ATOM 4339 C C . PRO B 2 17 ? -4.919 76.958 -13.330 1.00 11.15 16 PRO B C 1
ATOM 4340 O O . PRO B 2 17 ? -3.798 77.521 -13.184 1.00 11.54 16 PRO B O 1
ATOM 4351 N N . LYS B 2 18 ? -5.431 76.700 -14.536 1.00 10.72 17 LYS B N 1
ATOM 4352 C CA . LYS B 2 18 ? -4.783 77.093 -15.795 1.00 10.63 17 LYS B CA 1
ATOM 4353 C C . LYS B 2 18 ? -3.459 76.386 -15.992 1.00 10.85 17 LYS B C 1
ATOM 4354 O O . LYS B 2 18 ? -2.554 76.875 -16.635 1.00 11.52 17 LYS B O 1
ATOM 4373 N N . MET B 2 19 ? -3.340 75.161 -15.449 1.00 10.82 18 MET B N 1
ATOM 4374 C CA . MET B 2 19 ? -2.098 74.381 -15.540 1.00 11.12 18 MET B CA 1
ATOM 4375 C C . MET B 2 19 ? -2.300 73.039 -16.203 1.00 10.42 18 MET B C 1
ATOM 4376 O O . MET B 2 19 ? -3.414 72.496 -16.268 1.00 10.24 18 MET B O 1
ATOM 4390 N N . PRO B 2 20 ? -1.194 72.369 -16.597 1.00 10.42 19 PRO B N 1
ATOM 4391 C CA . PRO B 2 20 ? -1.370 71.019 -17.172 1.00 10.31 19 PRO B CA 1
ATOM 4392 C C . PRO B 2 20 ? -1.834 69.960 -16.197 1.00 9.96 19 PRO B C 1
ATOM 4393 O O . PRO B 2 20 ? -1.388 69.914 -15.026 1.00 9.99 19 PRO B O 1
ATOM 4404 N N . ILE B 2 21 ? -2.605 69.022 -16.731 1.00 9.98 20 ILE B N 1
ATOM 4405 C CA . ILE B 2 21 ? -2.931 67.796 -15.975 1.00 9.97 20 ILE B CA 1
ATOM 4406 C C . ILE B 2 21 ? -1.632 67.082 -15.542 1.00 10.03 20 ILE B C 1
ATOM 4407 O O . ILE B 2 21 ? -0.607 67.053 -16.235 1.00 10.28 20 ILE B O 1
ATOM 4423 N N . PHE B 2 22 ? -1.755 66.452 -14.386 1.00 10.09 21 PHE B N 1
ATOM 4424 C CA . PHE B 2 22 ? -0.714 65.570 -13.856 1.00 10.31 21 PHE B CA 1
ATOM 4425 C C . PHE B 2 22 ? -0.715 64.251 -14.612 1.00 10.58 21 PHE B C 1
ATOM 4426 O O . PHE B 2 22 ? -1.728 63.843 -15.186 1.00 10.69 21 PHE B O 1
ATOM 4443 N N . PRO B 2 23 ? 0.427 63.560 -14.608 1.00 11.26 22 PRO B N 1
ATOM 4444 C CA . PRO B 2 23 ? 0.480 62.268 -15.326 1.00 11.95 22 PRO B CA 1
ATOM 4445 C C . PRO B 2 23 ? -0.594 61.248 -14.925 1.00 12.44 22 PRO B C 1
ATOM 4446 O O . PRO B 2 23 ? -1.150 60.554 -15.762 1.00 13.20 22 PRO B O 1
ATOM 4457 N N . GLU B 2 24 ? -0.900 61.137 -13.624 1.00 13.03 23 GLU B N 1
ATOM 4458 C CA . GLU B 2 24 ? -1.942 60.227 -13.160 1.00 14.57 23 GLU B CA 1
ATOM 4459 C C . G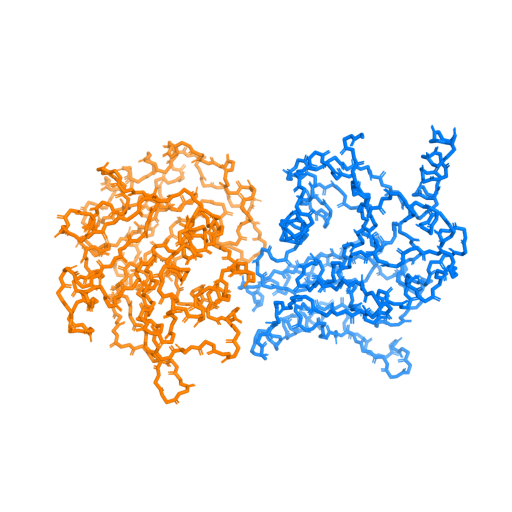LU B 2 24 ? -3.296 60.576 -13.746 1.00 13.88 23 GLU B C 1
ATOM 4460 O O . GLU B 2 24 ? -4.061 59.703 -14.173 1.00 14.80 23 GLU B O 1
ATOM 4472 N N . MET B 2 25 ? -3.605 61.868 -13.785 1.00 12.83 24 MET B N 1
ATOM 4473 C CA . MET B 2 25 ? -4.842 62.322 -14.403 1.00 12.11 24 MET B CA 1
ATOM 4474 C C . MET B 2 25 ? -4.873 62.003 -15.907 1.00 12.12 24 MET B C 1
ATOM 4475 O O . MET B 2 25 ? -5.887 61.571 -16.446 1.00 12.01 24 MET B O 1
ATOM 4489 N N . ALA B 2 26 ? -3.752 62.209 -16.573 1.00 12.55 25 ALA B N 1
ATOM 4490 C CA . ALA B 2 26 ? -3.658 61.928 -17.997 1.00 13.04 25 ALA B CA 1
ATOM 4491 C C . ALA B 2 26 ? -4.002 60.447 -18.248 1.00 13.41 25 ALA B C 1
ATOM 4492 O O . ALA B 2 26 ? -4.715 60.094 -19.189 1.00 13.54 25 ALA B O 1
ATOM 4499 N N . GLU B 2 27 ? -3.487 59.591 -17.399 1.00 14.05 26 GLU B N 1
ATOM 4500 C CA . GLU B 2 27 ? -3.709 58.177 -17.595 1.00 14.95 26 GLU B CA 1
ATOM 4501 C C . GLU B 2 27 ? -5.153 57.778 -17.311 1.00 14.09 26 GLU B C 1
ATOM 4502 O O . GLU B 2 27 ? -5.735 56.966 -18.011 1.00 14.19 26 GLU B O 1
ATOM 4514 N N . LEU B 2 28 ? -5.748 58.373 -16.290 1.00 13.23 27 LEU B N 1
ATOM 4515 C CA . LEU B 2 28 ? -7.151 58.121 -15.936 1.00 13.05 27 LEU B CA 1
ATOM 4516 C C . LEU B 2 28 ? -8.069 58.589 -17.065 1.00 12.77 27 LEU B C 1
ATOM 4517 O O . LEU B 2 28 ? -8.990 57.873 -17.483 1.00 12.89 27 LEU B O 1
ATOM 4533 N N . LEU B 2 29 ? -7.806 59.761 -17.604 1.00 12.47 28 LEU B N 1
ATOM 4534 C CA . LEU B 2 29 ? -8.624 60.237 -18.699 1.00 12.63 28 LEU B CA 1
ATOM 4535 C C . LEU B 2 29 ? -8.455 59.387 -19.979 1.00 13.28 28 LEU B C 1
ATOM 4536 O O . LEU B 2 29 ? -9.407 59.135 -20.713 1.00 13.65 28 LEU B O 1
ATOM 4552 N N . ALA B 2 30 ? -7.230 58.975 -20.227 1.00 13.97 29 ALA B N 1
ATOM 4553 C CA . ALA B 2 30 ? -6.965 58.144 -21.400 1.00 14.79 29 ALA B CA 1
ATOM 4554 C C . ALA B 2 30 ? -7.738 56.810 -21.279 1.00 15.24 29 ALA B C 1
ATOM 4555 O O . ALA B 2 30 ? -8.395 56.363 -22.232 1.00 15.83 29 ALA B O 1
ATOM 4562 N N . THR B 2 31 ? -7.687 56.174 -20.100 1.00 15.08 30 THR B N 1
ATOM 4563 C CA . THR B 2 31 ? -8.439 54.961 -19.864 1.00 15.65 30 THR B CA 1
ATOM 4564 C C . THR B 2 31 ? -9.940 55.197 -20.102 1.00 15.35 30 THR B C 1
ATOM 4565 O O . THR B 2 31 ? -10.594 54.453 -20.845 1.00 15.99 30 THR B O 1
ATOM 4576 N N . LEU B 2 32 ? -10.478 56.217 -19.468 1.00 15.18 31 LEU B N 1
ATOM 4577 C CA . LEU B 2 32 ? -11.917 56.461 -19.595 1.00 15.34 31 LEU B CA 1
ATOM 4578 C C . LEU B 2 32 ? -12.343 56.811 -21.044 1.00 15.61 31 LEU B C 1
ATOM 4579 O O . LEU B 2 32 ? -13.461 56.495 -21.488 1.00 15.78 31 LEU B O 1
ATOM 4595 N N . SER B 2 33 ? -11.438 57.447 -21.802 1.00 15.83 32 SER B N 1
ATOM 4596 C CA . SER B 2 33 ? -11.725 57.860 -23.175 1.00 16.71 32 SER B CA 1
ATOM 4597 C C . SER B 2 33 ? -11.932 56.682 -24.135 1.00 17.83 32 SER B C 1
ATOM 4598 O O . SER B 2 33 ? -12.458 56.890 -25.237 1.00 18.85 32 SER B O 1
ATOM 4606 N N . GLN B 2 34 ? -11.524 55.475 -23.734 1.00 19.36 33 GLN B N 1
ATOM 4607 C CA . GLN B 2 34 ? -11.788 54.317 -24.573 1.00 21.58 33 GLN B CA 1
ATOM 4608 C C . GLN B 2 34 ? -13.280 54.014 -24.622 1.00 22.45 33 GLN B C 1
ATOM 4609 O O . GLN B 2 34 ? -13.782 53.447 -25.597 1.00 25.63 33 GLN B O 1
ATOM 4623 N N . LYS B 2 35 ? -13.990 54.346 -23.558 1.00 21.68 34 LYS B N 1
ATOM 4624 C CA . LYS B 2 35 ? -15.383 53.949 -23.378 1.00 23.57 34 LYS B CA 1
ATOM 4625 C C . LYS B 2 35 ? -16.347 55.132 -23.370 1.00 22.24 34 LYS B C 1
ATOM 4626 O O . LYS B 2 35 ? -17.522 54.985 -23.741 1.00 24.38 34 LYS B O 1
ATOM 4645 N N . TYR B 2 36 ? -15.881 56.297 -22.935 1.00 19.37 35 TYR B N 1
ATOM 4646 C CA . TYR B 2 36 ? -16.716 57.460 -22.759 1.00 18.68 35 TYR B CA 1
ATOM 4647 C C . TYR B 2 36 ? -16.192 58.648 -23.548 1.00 18.06 35 TYR B C 1
ATOM 4648 O O . TYR B 2 36 ? -14.987 58.758 -23.781 1.00 18.00 35 TYR B O 1
ATOM 4666 N N . ILE B 2 37 ? -17.077 59.592 -23.862 1.00 18.36 36 ILE B N 1
ATOM 4667 C CA . ILE B 2 37 ? -16.650 60.917 -24.326 1.00 18.49 36 ILE B CA 1
ATOM 4668 C C . ILE B 2 37 ? -16.199 61.724 -23.106 1.00 17.35 36 ILE B C 1
ATOM 4669 O O . ILE B 2 37 ? -16.842 61.693 -22.053 1.00 16.93 36 ILE B O 1
ATOM 4685 N N . ILE B 2 38 ? -15.054 62.373 -23.274 1.00 14.25 37 ILE B N 1
ATOM 4686 C CA . ILE B 2 38 ? -14.518 63.298 -22.290 1.00 13.17 37 ILE B CA 1
ATOM 4687 C C . ILE B 2 38 ? -14.764 64.689 -22.869 1.00 12.65 37 ILE B C 1
ATOM 4688 O O . ILE B 2 38 ? -14.231 64.973 -23.960 1.00 12.73 37 ILE B O 1
ATOM 4704 N N . ALA B 2 39 ? -15.608 65.455 -22.194 1.00 12.18 38 ALA B N 1
ATOM 4705 C CA . ALA B 2 39 ? -16.028 66.782 -22.676 1.00 11.91 38 ALA B CA 1
ATOM 4706 C C . ALA B 2 39 ? -15.559 67.914 -21.727 1.00 11.36 38 ALA B C 1
ATOM 4707 O O . ALA B 2 39 ? -16.326 68.381 -20.886 1.00 11.30 38 ALA B O 1
ATOM 4714 N N . PRO B 2 40 ? -14.314 68.331 -21.832 1.00 10.95 39 PRO B N 1
ATOM 4715 C CA . PRO B 2 40 ? -13.870 69.486 -21.028 1.00 10.80 39 PRO B CA 1
ATOM 4716 C C . PRO B 2 40 ? -14.597 70.746 -21.463 1.00 11.12 39 PRO B C 1
ATOM 4717 O O . PRO B 2 40 ? -14.809 70.978 -22.674 1.00 11.00 39 PRO B O 1
ATOM 4728 N N . ILE B 2 41 ? -14.950 71.552 -20.506 1.00 11.53 40 ILE B N 1
ATOM 4729 C CA . ILE B 2 41 ? -15.615 72.843 -20.795 1.00 12.33 40 ILE B CA 1
ATOM 4730 C C . ILE B 2 41 ? -15.008 73.896 -19.888 1.00 12.65 40 ILE B C 1
ATOM 4731 O O . ILE B 2 41 ? -14.553 73.576 -18.755 1.00 14.69 40 ILE B O 1
ATOM 4747 N N . SER B 2 42 ? -14.763 75.101 -20.372 1.00 12.41 41 SER B N 1
ATOM 4748 C CA . SER B 2 42 ? -14.020 76.061 -19.596 1.00 12.43 41 SER B CA 1
ATOM 4749 C C . SER B 2 42 ? -14.097 77.392 -20.301 1.00 11.82 41 SER B C 1
ATOM 4750 O O . SER B 2 42 ? -14.204 77.405 -21.510 1.00 11.50 41 SER B O 1
ATOM 4758 N N . GLY B 2 43 ? -13.949 78.484 -19.584 1.00 11.74 42 GLY B N 1
ATOM 4759 C CA . GLY B 2 43 ? -13.724 79.756 -20.188 1.00 11.66 42 GLY B CA 1
ATOM 4760 C C . GLY B 2 43 ? -12.373 79.872 -20.955 1.00 11.25 42 GLY B C 1
ATOM 4761 O O . GLY B 2 43 ? -12.197 80.769 -21.756 1.00 11.34 42 GLY B O 1
ATOM 4765 N N . GLN B 2 44 ? -11.438 78.932 -20.712 1.00 10.99 43 GLN B N 1
ATOM 4766 C CA . GLN B 2 44 ? -10.129 79.031 -21.328 1.00 10.88 43 GLN B CA 1
ATOM 4767 C C . GLN B 2 44 ? -10.201 78.909 -22.863 1.00 10.67 43 GLN B C 1
ATOM 4768 O O . GLN B 2 44 ? -11.128 78.312 -23.384 1.00 10.56 43 GLN B O 1
ATOM 4782 N N . LYS B 2 45 ? -9.180 79.440 -23.537 1.00 10.77 44 LYS B N 1
ATOM 4783 C CA . LYS B 2 45 ? -9.119 79.459 -24.986 1.00 10.74 44 LYS B CA 1
ATOM 4784 C C . LYS B 2 45 ? -8.568 78.144 -25.527 1.00 10.57 44 LYS B C 1
ATOM 4785 O O . LYS B 2 45 ? -8.051 77.284 -24.795 1.00 10.46 44 LYS B O 1
ATOM 4804 N N . TYR B 2 46 ? -8.729 77.953 -26.820 1.00 10.66 45 TYR B N 1
ATOM 4805 C CA . TYR B 2 46 ? -8.434 76.689 -27.456 1.00 10.85 45 TYR B CA 1
ATOM 4806 C C . TYR B 2 46 ? -6.995 76.281 -27.187 1.00 11.07 45 TYR B C 1
ATOM 4807 O O . TYR B 2 46 ? -6.722 75.110 -26.846 1.00 10.82 45 TYR B O 1
ATOM 4825 N N . ASP B 2 47 ? -6.041 77.194 -27.403 1.00 11.71 46 ASP B N 1
ATOM 4826 C CA . ASP B 2 47 ? -4.622 76.812 -27.168 1.00 12.55 46 ASP B CA 1
ATOM 4827 C C . ASP B 2 47 ? -4.391 76.301 -25.752 1.00 11.96 46 ASP B C 1
ATOM 4828 O O . ASP B 2 47 ? -3.522 75.419 -25.543 1.00 11.81 46 ASP B O 1
ATOM 4837 N N . GLN B 2 48 ? -5.137 76.800 -24.769 1.00 11.59 47 GLN B N 1
ATOM 4838 C CA . GLN B 2 48 ? -4.968 76.342 -23.398 1.00 11.54 47 GLN B CA 1
ATOM 4839 C C . GLN B 2 48 ? -5.589 74.960 -23.181 1.00 10.89 47 GLN B C 1
ATOM 4840 O O . GLN B 2 48 ? -5.132 74.184 -22.316 1.00 10.86 47 GLN B O 1
ATOM 4854 N N . PHE B 2 49 ? -6.684 74.627 -23.868 1.00 10.37 48 PHE B N 1
ATOM 4855 C CA . PHE B 2 49 ? -7.123 73.268 -23.840 1.00 10.24 48 PHE B CA 1
ATOM 4856 C C . PHE B 2 49 ? -6.038 72.275 -24.333 1.00 10.46 48 PHE B C 1
ATOM 4857 O O . PHE B 2 49 ? -5.859 71.193 -23.774 1.00 10.49 48 PHE B O 1
ATOM 4874 N N . LEU B 2 50 ? -5.330 72.629 -25.393 1.00 10.70 49 LEU B N 1
ATOM 4875 C CA . LEU B 2 50 ? -4.263 71.766 -25.854 1.00 11.07 49 LEU B CA 1
ATOM 4876 C C . LEU B 2 50 ? -3.118 71.683 -24.845 1.00 11.33 49 LEU B C 1
ATOM 4877 O O . LEU B 2 50 ? -2.598 70.631 -24.526 1.00 11.55 49 LEU B O 1
ATOM 4893 N N . ILE B 2 51 ? -2.704 72.832 -24.310 1.00 11.45 50 ILE B N 1
ATOM 4894 C CA . ILE B 2 51 ? -1.632 72.857 -23.353 1.00 11.90 50 ILE B CA 1
ATOM 4895 C C . ILE B 2 51 ? -1.980 72.126 -22.055 1.00 11.78 50 ILE B C 1
ATOM 4896 O O . ILE B 2 51 ? -1.129 71.411 -21.469 1.00 12.22 50 ILE B O 1
ATOM 4912 N N . GLN B 2 52 ? -3.194 72.352 -21.549 1.00 11.33 51 GLN B N 1
ATOM 4913 C CA . GLN B 2 52 ? -3.526 71.809 -20.250 1.00 11.48 51 GLN B CA 1
ATOM 4914 C C . GLN B 2 52 ? -3.909 70.319 -20.332 1.00 11.28 51 GLN B C 1
ATOM 4915 O O . GLN B 2 52 ? -3.597 69.561 -19.427 1.00 11.45 51 GLN B O 1
ATOM 4929 N N . ILE B 2 53 ? -4.579 69.945 -21.421 1.00 11.05 52 ILE B N 1
ATOM 4930 C CA . ILE B 2 53 ? -5.180 68.610 -21.476 1.00 11.21 52 ILE B CA 1
ATOM 4931 C C . ILE B 2 53 ? -4.499 67.810 -22.597 1.00 11.48 52 ILE B C 1
ATOM 4932 O O . ILE B 2 53 ? -3.772 66.843 -22.347 1.00 11.82 52 ILE B O 1
ATOM 4948 N N . ILE B 2 54 ? -4.732 68.166 -23.848 1.00 11.51 53 ILE B N 1
ATOM 4949 C CA . ILE B 2 54 ? -4.518 67.267 -24.949 1.00 11.97 53 ILE B CA 1
ATOM 4950 C C . ILE B 2 54 ? -3.052 66.888 -25.103 1.00 12.71 53 ILE B C 1
ATOM 4951 O O . ILE B 2 54 ? -2.711 65.693 -25.293 1.00 13.08 53 ILE B O 1
ATOM 4967 N N . ASN B 2 55 ? -2.149 67.839 -24.980 1.00 12.91 54 ASN B N 1
ATOM 4968 C CA . ASN B 2 55 ? -0.739 67.618 -25.271 1.00 13.94 54 ASN B CA 1
ATOM 4969 C C . ASN B 2 55 ? -0.129 66.658 -24.252 1.00 14.47 54 ASN B C 1
ATOM 4970 O O . ASN B 2 55 ? 0.922 66.119 -24.525 1.00 15.77 54 ASN B O 1
ATOM 4981 N N . ASN B 2 56 ? -0.800 66.481 -23.105 1.00 14.34 55 ASN B N 1
ATOM 4982 C CA . ASN B 2 56 ? -0.312 65.669 -21.995 1.00 15.14 55 ASN B CA 1
ATOM 4983 C C . ASN B 2 56 ? -0.909 64.292 -21.947 1.00 15.07 55 ASN B C 1
ATOM 4984 O O . ASN B 2 56 ? -0.591 63.510 -21.068 1.00 15.65 55 ASN B O 1
ATOM 4995 N N . LEU B 2 57 ? -1.761 63.941 -22.883 1.00 14.76 56 LEU B N 1
ATOM 4996 C CA . LEU B 2 57 ? -2.352 62.645 -22.855 1.00 15.06 56 LEU B CA 1
ATOM 4997 C C . LEU B 2 57 ? -1.371 61.628 -23.427 1.00 16.39 56 LEU B C 1
ATOM 4998 O O . LEU B 2 57 ? -0.630 61.936 -24.360 1.00 17.12 56 LEU B O 1
ATOM 5014 N N . PRO B 2 58 ? -1.405 60.402 -22.902 1.00 17.48 57 PRO B N 1
ATOM 5015 C CA . PRO B 2 58 ? -0.522 59.399 -23.502 1.00 18.83 57 PRO B CA 1
ATOM 5016 C C . PRO B 2 58 ? -1.045 58.994 -24.889 1.00 20.03 57 PRO B C 1
ATOM 5017 O O . PRO B 2 58 ? -2.200 59.260 -25.233 1.00 19.03 57 PRO B O 1
ATOM 5028 N N . GLU B 2 59 ? -0.191 58.388 -25.714 1.00 22.52 58 GLU B N 1
ATOM 5029 C CA . GLU B 2 59 ? -0.582 58.010 -27.083 1.00 24.80 58 GLU B CA 1
ATOM 5030 C C . GLU B 2 59 ? -1.789 57.083 -27.077 1.00 24.05 58 GLU B C 1
ATOM 5031 O O . GLU B 2 59 ? -2.553 57.094 -28.028 1.00 23.95 58 GLU B O 1
ATOM 5048 N N . SER B 2 60 ? -1.943 56.304 -26.004 1.00 23.41 59 SER B N 1
ATOM 5049 C CA . SER B 2 60 ? -3.067 55.382 -25.858 1.00 24.26 59 SER B CA 1
ATOM 5050 C C . SER B 2 60 ? -4.442 56.069 -25.806 1.00 22.78 59 SER B C 1
ATOM 5051 O O . SER B 2 60 ? -5.467 55.427 -26.124 1.00 24.07 59 SER B O 1
ATOM 5059 N N . ALA B 2 61 ? -4.475 57.361 -25.427 1.00 21.09 60 ALA B N 1
ATOM 5060 C CA . ALA B 2 61 ? -5.758 58.053 -25.332 1.00 19.73 60 ALA B CA 1
ATOM 5061 C C . ALA B 2 61 ? -6.513 58.077 -26.639 1.00 19.82 60 ALA B C 1
ATOM 5062 O O . ALA B 2 61 ? -5.915 58.181 -27.709 1.00 21.83 60 ALA B O 1
ATOM 5069 N N . ASN B 2 62 ? -7.835 57.971 -26.574 1.00 19.14 61 ASN B N 1
ATOM 5070 C CA . ASN B 2 62 ? -8.695 58.030 -27.733 1.00 19.61 61 ASN B CA 1
ATOM 5071 C C . ASN B 2 62 ? -9.086 59.487 -27.984 1.00 18.99 61 ASN B C 1
ATOM 5072 O O . ASN B 2 62 ? -10.071 59.988 -27.478 1.00 18.80 61 ASN B O 1
ATOM 5083 N N . LEU B 2 63 ? -8.283 60.173 -28.770 1.00 19.03 62 LEU B N 1
ATOM 5084 C CA . LEU B 2 63 ? -8.470 61.628 -28.968 1.00 18.55 62 LEU B CA 1
ATOM 5085 C C . LEU B 2 63 ? -9.780 61.968 -29.625 1.00 18.68 62 LEU B C 1
ATOM 5086 O O . LEU B 2 63 ? -10.335 63.030 -29.391 1.00 18.47 62 LEU B O 1
ATOM 5102 N N . ASP B 2 64 ? -10.307 61.057 -30.445 1.00 19.49 63 ASP B N 1
ATOM 5103 C CA . ASP B 2 64 ? -11.580 61.294 -31.086 1.00 19.80 63 ASP B CA 1
ATOM 5104 C C . ASP B 2 64 ? -12.736 61.471 -30.077 1.00 19.07 63 ASP B C 1
ATOM 5105 O O . ASP B 2 64 ? -13.723 62.119 -30.359 1.00 19.63 63 ASP B O 1
ATOM 5119 N N . ASN B 2 65 ? -12.586 60.889 -28.877 1.00 17.96 64 ASN B N 1
ATOM 5120 C CA . ASN B 2 65 ? -13.564 61.054 -27.793 1.00 17.02 64 ASN B CA 1
ATOM 5121 C C . ASN B 2 65 ? -13.421 62.281 -26.876 1.00 15.36 64 ASN B C 1
ATOM 5122 O O . ASN B 2 65 ? -14.209 62.445 -25.961 1.00 14.76 64 ASN B O 1
ATOM 5133 N N . PHE B 2 66 ? -12.435 63.121 -27.133 1.00 14.30 65 PHE B N 1
ATOM 5134 C CA . PHE B 2 66 ? -12.267 64.402 -26.440 1.00 13.12 65 PHE B CA 1
ATOM 5135 C C . PHE B 2 66 ? -12.943 65.482 -27.264 1.00 13.03 65 PHE B C 1
ATOM 5136 O O . PHE B 2 66 ? -12.514 65.761 -28.393 1.00 13.62 65 PHE B O 1
ATOM 5153 N N . HIS B 2 67 ? -13.994 66.074 -26.702 1.00 14.47 66 HIS B N 1
ATOM 5154 C CA . HIS B 2 67 ? -14.817 67.055 -27.392 1.00 14.18 66 HIS B CA 1
ATOM 5155 C C . HIS B 2 67 ? -14.681 68.326 -26.569 1.00 13.44 66 HIS B C 1
ATOM 5156 O O . HIS B 2 67 ? -15.029 68.363 -25.423 1.00 13.58 66 HIS B O 1
ATOM 5170 N N . LEU B 2 68 ? -14.097 69.344 -27.185 1.00 12.88 67 LEU B N 1
ATOM 5171 C CA . LEU B 2 68 ? -13.606 70.532 -26.481 1.00 12.57 67 LEU B CA 1
ATOM 5172 C C . LEU B 2 68 ? -14.584 71.716 -26.577 1.00 12.52 67 LEU B C 1
ATOM 5173 O O . LEU B 2 68 ? -14.846 72.234 -27.669 1.00 12.41 67 LEU B O 1
ATOM 5189 N N . PHE B 2 69 ? -15.141 72.090 -25.418 1.00 12.75 68 PHE B N 1
ATOM 5190 C CA . PHE B 2 69 ? -16.111 73.199 -25.310 1.00 12.87 68 PHE B CA 1
ATOM 5191 C C . PHE B 2 69 ? -15.420 74.423 -24.703 1.00 12.62 68 PHE B C 1
ATOM 5192 O O . PHE B 2 69 ? -15.355 74.613 -23.520 1.00 12.87 68 PHE B O 1
ATOM 5209 N N . VAL B 2 70 ? -14.861 75.195 -25.613 1.00 12.24 69 VAL B N 1
ATOM 5210 C CA . VAL B 2 70 ? -13.906 76.256 -25.354 1.00 12.05 69 VAL B CA 1
ATOM 5211 C C . VAL B 2 70 ? -14.658 77.560 -25.151 1.00 12.16 69 VAL B C 1
ATOM 5212 O O . VAL B 2 70 ? -15.723 77.762 -25.718 1.00 12.27 69 VAL B O 1
ATOM 5225 N N . ALA B 2 71 ? -14.118 78.412 -24.313 1.00 12.27 70 ALA B N 1
ATOM 5226 C CA . ALA B 2 71 ? -14.741 79.739 -24.019 1.00 12.53 70 ALA B CA 1
ATOM 5227 C C . ALA B 2 71 ? -16.228 79.540 -23.647 1.00 13.30 70 ALA B C 1
ATOM 5228 O O . ALA B 2 71 ? -17.121 80.175 -24.210 1.00 13.57 70 ALA B O 1
ATOM 5235 N N . GLN B 2 72 ? -16.461 78.652 -22.689 1.00 13.97 71 GLN B N 1
ATOM 5236 C CA . GLN B 2 72 ? -17.805 78.308 -22.125 1.00 15.21 71 GLN B CA 1
ATOM 5237 C C . GLN B 2 72 ? -18.614 77.403 -23.011 1.00 14.79 71 GLN B C 1
ATOM 5238 O O . GLN B 2 72 ? -19.756 77.168 -22.702 1.00 15.37 71 GLN B O 1
ATOM 5252 N N . GLY B 2 73 ? -18.020 76.942 -24.123 1.00 13.85 72 GLY B N 1
ATOM 5253 C CA . GLY B 2 73 ? -18.770 76.299 -25.153 1.00 13.89 72 GLY B CA 1
ATOM 5254 C C . GLY B 2 73 ? -19.383 77.249 -26.165 1.00 13.75 72 GLY B C 1
ATOM 5255 O O . GLY B 2 73 ? -20.287 76.838 -26.896 1.00 14.17 72 GLY B O 1
ATOM 5259 N N . THR B 2 74 ? -18.837 78.471 -26.256 1.00 13.32 73 THR B N 1
ATOM 5260 C CA . THR B 2 74 ? -19.112 79.340 -27.402 1.00 13.26 73 THR B CA 1
ATOM 5261 C C . THR B 2 74 ? -18.241 78.971 -28.588 1.00 12.80 73 THR B C 1
ATOM 5262 O O . THR B 2 74 ? -18.469 79.421 -29.719 1.00 12.96 73 THR B O 1
ATOM 5273 N N . GLN B 2 75 ? -17.239 78.115 -28.344 1.00 12.41 74 GLN B N 1
ATOM 5274 C CA . GLN B 2 75 ? -16.510 77.448 -29.400 1.00 12.19 74 GLN B CA 1
ATOM 5275 C C . GLN B 2 75 ? -16.478 75.944 -29.112 1.00 12.30 74 GLN B C 1
ATOM 5276 O O . GLN B 2 75 ? -16.567 75.532 -27.983 1.00 12.40 74 GLN B O 1
ATOM 5290 N N . TYR B 2 76 ? -16.387 75.159 -30.189 1.00 12.40 75 TYR B N 1
ATOM 5291 C CA . TYR B 2 76 ? -16.397 73.709 -30.058 1.00 12.64 75 TYR B CA 1
ATOM 5292 C C . TYR B 2 76 ? -15.420 73.145 -31.083 1.00 12.69 75 TYR B C 1
ATOM 5293 O O . TYR B 2 76 ? -15.487 73.519 -32.270 1.00 12.90 75 TYR B O 1
ATOM 5311 N N . TYR B 2 77 ? -14.489 72.315 -30.617 1.00 12.88 76 TYR B N 1
ATOM 5312 C CA . TYR B 2 77 ? -13.501 71.608 -31.454 1.00 13.04 76 TYR B CA 1
ATOM 5313 C C . TYR B 2 77 ? -13.653 70.100 -31.244 1.00 13.59 76 TYR B C 1
ATOM 5314 O O . TYR B 2 77 ? -13.725 69.621 -30.104 1.00 13.73 76 TYR B O 1
ATOM 5332 N N . ALA B 2 78 ? -13.603 69.393 -32.373 1.00 14.25 77 ALA B N 1
ATOM 5333 C CA . ALA B 2 78 ? -13.666 67.925 -32.424 1.00 15.19 77 ALA B CA 1
ATOM 5334 C C . ALA B 2 78 ? -12.454 67.368 -33.175 1.00 15.69 77 ALA B C 1
ATOM 5335 O O . ALA B 2 78 ? -11.886 68.041 -34.050 1.00 15.99 77 ALA B O 1
ATOM 5342 N N . HIS B 2 79 ? -12.095 66.131 -32.831 1.00 16.63 78 HIS B N 1
ATOM 5343 C CA . HIS B 2 79 ? -10.954 65.449 -33.385 1.00 17.61 78 HIS B CA 1
ATOM 5344 C C . HIS B 2 79 ? -11.440 64.275 -34.191 1.00 19.46 78 HIS B C 1
ATOM 5345 O O . HIS B 2 79 ? -12.183 63.445 -33.710 1.00 19.79 78 HIS B O 1
ATOM 5359 N N . LYS B 2 80 ? -11.004 64.222 -35.444 1.00 21.40 79 LYS B N 1
ATOM 5360 C CA . LYS B 2 80 ? -11.488 63.160 -36.377 1.00 24.37 79 LYS B CA 1
ATOM 5361 C C . LYS B 2 80 ? -10.411 63.049 -37.410 1.00 25.87 79 LYS B C 1
ATOM 5362 O O . LYS B 2 80 ? -9.867 64.039 -37.822 1.00 24.29 79 LYS B O 1
ATOM 5396 N N . ALA B 2 81 ? -10.099 61.840 -37.847 1.00 29.01 80 ALA B N 1
ATOM 5397 C CA . ALA B 2 81 ? -9.120 61.665 -38.929 1.00 30.64 80 ALA B CA 1
ATOM 5398 C C . ALA B 2 81 ? -7.733 62.286 -38.553 1.00 29.99 80 ALA B C 1
ATOM 5399 O O . ALA B 2 81 ? -7.079 62.876 -39.416 1.00 31.13 80 ALA B O 1
ATOM 5406 N N . GLY B 2 82 ? -7.321 62.161 -37.281 1.00 26.37 81 GLY B N 1
ATOM 5407 C CA . GLY B 2 82 ? -6.018 62.609 -36.795 1.00 25.12 81 GLY B CA 1
ATOM 5408 C C . GLY B 2 82 ? -5.849 64.134 -36.698 1.00 23.22 81 GLY B C 1
ATOM 5409 O O . GLY B 2 82 ? -4.738 64.662 -36.527 1.00 23.59 81 GLY B O 1
ATOM 5413 N N . GLU B 2 83 ? -6.940 64.884 -36.812 1.00 21.87 82 GLU B N 1
ATOM 5414 C CA . GLU B 2 83 ? -6.850 66.358 -36.804 1.00 21.21 82 GLU B CA 1
ATOM 5415 C C . GLU B 2 83 ? -7.935 66.965 -35.956 1.00 19.11 82 GLU B C 1
ATOM 5416 O O . GLU B 2 83 ? -9.051 66.475 -35.931 1.00 18.35 82 GLU B O 1
ATOM 5433 N N . TRP B 2 84 ? -7.639 68.130 -35.365 1.00 17.30 83 TRP B N 1
ATOM 5434 C CA . TRP B 2 84 ? -8.654 68.944 -34.691 1.00 16.39 83 TRP B CA 1
ATOM 5435 C C . TRP B 2 84 ? -9.277 69.883 -35.692 1.00 16.65 83 TRP B C 1
ATOM 5436 O O . TRP B 2 84 ? -8.564 70.460 -36.538 1.00 17.59 83 TRP B O 1
ATOM 5457 N N . LYS B 2 85 ? -10.594 70.065 -35.565 1.00 17.23 84 LYS B N 1
ATOM 5458 C CA . LYS B 2 85 ? -11.303 71.076 -36.351 1.00 18.10 84 LYS B CA 1
ATOM 5459 C C . LYS B 2 85 ? -12.256 71.858 -35.515 1.00 16.54 84 LYS B C 1
ATOM 5460 O O . LYS B 2 85 ? -12.907 71.313 -34.589 1.00 15.62 84 LYS B O 1
ATOM 5491 N N . GLN B 2 86 ? -12.333 73.165 -35.814 1.00 15.62 85 GLN B N 1
ATOM 5492 C CA . GLN B 2 86 ? -13.324 74.011 -35.205 1.00 15.36 85 GLN B CA 1
ATOM 5493 C C . GLN B 2 86 ? -14.690 73.734 -35.851 1.00 15.77 85 GLN B C 1
ATOM 5494 O O . GLN B 2 86 ? -14.882 73.871 -37.080 1.00 16.29 85 GLN B O 1
ATOM 5508 N N . VAL B 2 87 ? -15.651 73.340 -35.027 1.00 15.41 86 VAL B N 1
ATOM 5509 C CA . VAL B 2 87 ? -16.999 72.997 -35.477 1.00 16.09 86 VAL B CA 1
ATOM 5510 C C . VAL B 2 87 ? -17.917 74.224 -35.442 1.00 16.06 86 VAL B C 1
ATOM 5511 O O . VAL B 2 87 ? -18.703 74.412 -36.353 1.00 16.97 86 VAL B O 1
ATOM 5524 N N . PHE B 2 88 ? -17.826 75.036 -34.384 1.00 15.24 87 PHE B N 1
ATOM 5525 C CA . PHE B 2 88 ? -18.504 76.323 -34.287 1.00 15.32 87 PHE B CA 1
ATOM 5526 C C . PHE B 2 88 ? -17.714 77.310 -33.431 1.00 14.76 87 PHE B C 1
ATOM 5527 O O . PHE B 2 88 ? -16.853 76.916 -32.653 1.00 14.21 87 PHE B O 1
ATOM 5544 N N . ASN B 2 89 ? -17.973 78.607 -33.650 1.00 15.13 88 ASN B N 1
ATOM 5545 C CA . ASN B 2 89 ? -17.326 79.705 -32.931 1.00 14.64 88 ASN B CA 1
ATOM 5546 C C . ASN B 2 89 ? -18.208 80.919 -33.028 1.00 14.86 88 ASN B C 1
ATOM 5547 O O . ASN B 2 89 ? -18.280 81.539 -34.113 1.00 15.58 88 ASN B O 1
ATOM 5558 N N . TYR B 2 90 ? -18.898 81.229 -31.939 1.00 14.74 89 TYR B N 1
ATOM 5559 C CA . TYR B 2 90 ? -19.848 82.374 -31.874 1.00 15.19 89 TYR B CA 1
ATOM 5560 C C . TYR B 2 90 ? -19.044 83.625 -31.560 1.00 14.52 89 TYR B C 1
ATOM 5561 O O . TYR B 2 90 ? -19.013 84.110 -30.435 1.00 14.16 89 TYR B O 1
ATOM 5579 N N . ALA B 2 91 ? -18.334 84.091 -32.581 1.00 14.30 90 ALA B N 1
ATOM 5580 C CA . ALA B 2 91 ? -17.423 85.199 -32.396 1.00 14.02 90 ALA B CA 1
ATOM 5581 C C . ALA B 2 91 ? -18.162 86.487 -31.978 1.00 14.34 90 ALA B C 1
ATOM 5582 O O . ALA B 2 91 ? -19.326 86.711 -32.337 1.00 15.32 90 ALA B O 1
ATOM 5589 N N . LEU B 2 92 ? -17.409 87.308 -31.242 1.00 14.23 91 LEU B N 1
ATOM 5590 C CA . LEU B 2 92 ? -17.824 88.646 -30.866 1.00 14.66 91 LEU B CA 1
ATOM 5591 C C . LEU B 2 92 ? -17.607 89.594 -32.059 1.00 14.87 91 LEU B C 1
ATOM 5592 O O . LEU B 2 92 ? -16.653 89.487 -32.834 1.00 14.79 91 LEU B O 1
ATOM 5608 N N . THR B 2 93 ? -18.523 90.560 -32.190 1.00 15.53 92 THR B N 1
ATOM 5609 C CA . THR B 2 93 ? -18.231 91.679 -33.106 1.00 16.00 92 THR B CA 1
ATOM 5610 C C . THR B 2 93 ? -17.178 92.560 -32.436 1.00 16.61 92 THR B C 1
ATOM 5611 O O . THR B 2 93 ? -16.907 92.409 -31.238 1.00 16.22 92 THR B O 1
ATOM 5622 N N . ASP B 2 94 ? -16.514 93.411 -33.207 1.00 17.49 93 ASP B N 1
ATOM 5623 C CA . ASP B 2 94 ? -15.602 94.368 -32.628 1.00 18.87 93 ASP B CA 1
ATOM 5624 C C . ASP B 2 94 ? -16.239 95.281 -31.614 1.00 19.43 93 ASP B C 1
ATOM 5625 O O . ASP B 2 94 ? -15.652 95.551 -30.565 1.00 19.25 93 ASP B O 1
ATOM 5639 N N . GLU B 2 95 ? -17.458 95.758 -31.903 1.00 19.96 94 GLU B N 1
ATOM 5640 C CA . GLU B 2 95 ? -18.169 96.641 -30.969 1.00 21.44 94 GLU B CA 1
ATOM 5641 C C . GLU B 2 95 ? -18.297 95.918 -29.637 1.00 20.32 94 GLU B C 1
ATOM 5642 O O . GLU B 2 95 ? -18.033 96.526 -28.578 1.00 20.95 94 GLU B O 1
ATOM 5654 N N . GLN B 2 96 ? -18.718 94.652 -29.681 1.00 19.00 95 GLN B N 1
ATOM 5655 C CA . GLN B 2 96 ? -18.926 93.873 -28.447 1.00 18.14 95 GLN B CA 1
ATOM 5656 C C . GLN B 2 96 ? -17.637 93.625 -27.691 1.00 17.49 95 GLN B C 1
ATOM 5657 O O . GLN B 2 96 ? -17.562 93.862 -26.493 1.00 17.40 95 GLN B O 1
ATOM 5671 N N . ALA B 2 97 ? -16.625 93.147 -28.407 1.00 16.54 96 ALA B N 1
ATOM 5672 C CA . ALA B 2 97 ? -15.306 92.894 -27.765 1.00 16.29 96 ALA B CA 1
ATOM 5673 C C . ALA B 2 97 ? -14.772 94.154 -27.068 1.00 16.89 96 ALA B C 1
ATOM 5674 O O . ALA B 2 97 ? -14.340 94.141 -25.929 1.00 16.80 96 ALA B O 1
ATOM 5681 N N . ASN B 2 98 ? -14.848 95.290 -27.762 1.00 25.54 97 ASN B N 1
ATOM 5682 C CA . ASN B 2 98 ? -14.326 96.509 -27.200 1.00 26.05 97 ASN B CA 1
ATOM 5683 C C . ASN B 2 98 ? -15.119 96.980 -26.006 1.00 24.67 97 ASN B C 1
ATOM 5684 O O . ASN B 2 98 ? -14.538 97.458 -25.043 1.00 24.12 97 ASN B O 1
ATOM 5695 N N . ALA B 2 99 ? -16.433 96.850 -26.066 1.00 24.27 98 ALA B N 1
ATOM 5696 C CA . ALA B 2 99 ? -17.256 97.298 -24.936 1.00 23.80 98 ALA B CA 1
ATOM 5697 C C . ALA B 2 99 ? -16.967 96.460 -23.691 1.00 21.99 98 ALA B C 1
ATOM 5698 O O . ALA B 2 99 ? -16.896 96.984 -22.598 1.00 21.80 98 ALA B O 1
ATOM 5705 N N . ILE B 2 100 ? -16.817 95.147 -23.892 1.00 20.99 99 ILE B N 1
ATOM 5706 C CA . ILE B 2 100 ? -16.588 94.227 -22.771 1.00 19.93 99 ILE B CA 1
ATOM 5707 C C . ILE B 2 100 ? -15.217 94.508 -22.193 1.00 19.81 99 ILE B C 1
ATOM 5708 O O . ILE B 2 100 ? -15.049 94.655 -20.963 1.00 19.18 99 ILE B O 1
ATOM 5724 N N . MET B 2 101 ? -14.213 94.568 -23.056 1.00 20.55 100 MET B N 1
ATOM 5725 C CA . MET B 2 101 ? -12.857 94.848 -22.564 1.00 20.97 100 MET B CA 1
ATOM 5726 C C . MET B 2 101 ? -12.745 96.171 -21.872 1.00 20.96 100 MET B C 1
ATOM 5727 O O . MET B 2 101 ? -12.050 96.327 -20.876 1.00 20.33 100 MET B O 1
ATOM 5741 N N . GLY B 2 102 ? -13.414 97.171 -22.451 1.00 21.71 101 GLY B N 1
ATOM 5742 C CA . GLY B 2 102 ? -13.263 98.499 -21.898 1.00 22.49 101 GLY B CA 1
ATOM 5743 C C . GLY B 2 102 ? -13.903 98.609 -20.517 1.00 21.90 101 GLY B C 1
ATOM 5744 O O . GLY B 2 102 ? -13.382 99.293 -19.653 1.00 22.22 101 GLY B O 1
ATOM 5748 N N . ALA B 2 103 ? -15.055 97.978 -20.360 1.00 21.46 102 ALA B N 1
ATOM 5749 C CA . ALA B 2 103 ? -15.760 97.972 -19.067 1.00 21.52 102 ALA B CA 1
ATOM 5750 C C . ALA B 2 103 ? -14.906 97.325 -17.981 1.00 20.53 102 ALA B C 1
ATOM 5751 O O . ALA B 2 103 ? -14.819 97.812 -16.857 1.00 20.86 102 ALA B O 1
ATOM 5758 N N . LEU B 2 104 ? -14.227 96.215 -18.322 1.00 19.55 103 LEU B N 1
ATOM 5759 C CA . LEU B 2 104 ? -13.395 95.502 -17.328 1.00 19.14 103 LEU B CA 1
ATOM 5760 C C . LEU B 2 104 ? -12.198 96.328 -16.924 1.00 19.59 103 LEU B C 1
ATOM 5761 O O . LEU B 2 104 ? -11.848 96.382 -15.741 1.00 19.48 103 LEU B O 1
ATOM 5777 N N . GLU B 2 105 ? -11.523 96.939 -17.893 1.00 20.37 104 GLU B N 1
ATOM 5778 C CA . GLU B 2 105 ? -10.367 97.761 -17.630 1.00 21.62 104 GLU B CA 1
ATOM 5779 C C . GLU B 2 105 ? -10.781 98.966 -16.786 1.00 22.47 104 GLU B C 1
ATOM 5780 O O . GLU B 2 105 ? -10.076 99.338 -15.842 1.00 22.65 104 GLU B O 1
ATOM 5792 N N . LYS B 2 106 ? -11.873 99.635 -17.194 1.00 23.58 105 LYS B N 1
ATOM 5793 C CA . LYS B 2 106 ? -12.322 100.830 -16.484 1.00 25.06 105 LYS B CA 1
ATOM 5794 C C . LYS B 2 106 ? -12.637 100.441 -15.023 1.00 24.83 105 LYS B C 1
ATOM 5795 O O . LYS B 2 106 ? -12.227 101.141 -14.075 1.00 25.29 105 LYS B O 1
ATOM 5814 N N . ALA B 2 107 ? -13.368 99.330 -14.867 1.00 24.10 106 ALA B N 1
ATOM 5815 C CA . ALA B 2 107 ? -13.790 98.870 -13.530 1.00 24.55 106 ALA B CA 1
ATOM 5816 C C . ALA B 2 107 ? -12.606 98.485 -12.669 1.00 24.18 106 ALA B C 1
ATOM 5817 O O . ALA B 2 107 ? -12.526 98.893 -11.512 1.00 25.24 106 ALA B O 1
ATOM 5824 N N . ALA B 2 108 ? -11.654 97.712 -13.217 1.00 23.10 107 ALA B N 1
ATOM 5825 C CA . ALA B 2 108 ? -10.515 97.287 -12.437 1.00 23.11 107 ALA B CA 1
ATOM 5826 C C . ALA B 2 108 ? -9.632 98.470 -12.054 1.00 24.03 107 ALA B C 1
ATOM 5827 O O . ALA B 2 108 ? -9.130 98.550 -10.942 1.00 23.71 107 ALA B O 1
ATOM 5834 N N . LYS B 2 109 ? -9.485 99.426 -12.968 1.00 24.60 108 LYS B N 1
ATOM 5835 C CA . LYS B 2 109 ? -8.717 100.637 -12.714 1.00 25.95 108 LYS B CA 1
ATOM 5836 C C . LYS B 2 109 ? -9.387 101.465 -11.601 1.00 27.10 108 LYS B C 1
ATOM 5837 O O . LYS B 2 109 ? -8.728 101.912 -10.676 1.00 27.70 108 LYS B O 1
ATOM 5856 N N . GLU B 2 110 ? -10.704 101.604 -11.667 1.00 27.26 109 GLU B N 1
ATOM 5857 C CA . GLU B 2 110 ? -11.412 102.450 -10.687 1.00 29.25 109 GLU B CA 1
ATOM 5858 C C . GLU B 2 110 ? -11.332 101.814 -9.297 1.00 29.22 109 GLU B C 1
ATOM 5859 O O . GLU B 2 110 ? -11.266 102.513 -8.289 1.00 30.34 109 GLU B O 1
ATOM 5871 N N . LEU B 2 111 ? -11.249 100.491 -9.233 1.00 27.83 110 LEU B N 1
ATOM 5872 C CA . LEU B 2 111 ? -11.251 99.797 -7.950 1.00 28.59 110 LEU B CA 1
ATOM 5873 C C . LEU B 2 111 ? -9.847 99.496 -7.444 1.00 28.18 110 LEU B C 1
ATOM 5874 O O . LEU B 2 111 ? -9.693 98.932 -6.370 1.00 29.35 110 LEU B O 1
ATOM 5890 N N . GLY B 2 112 ? -8.834 99.955 -8.175 1.00 27.36 111 GLY B N 1
ATOM 5891 C CA . GLY B 2 112 ? -7.471 99.963 -7.701 1.00 27.71 111 GLY B CA 1
ATOM 5892 C C . GLY B 2 112 ? -6.821 98.628 -7.960 1.00 26.97 111 GLY B C 1
ATOM 5893 O O . GLY B 2 112 ? -5.824 98.293 -7.302 1.00 28.45 111 GLY B O 1
ATOM 5897 N N . HIS B 2 113 ? -7.347 97.863 -8.912 1.00 25.94 112 HIS B N 1
ATOM 5898 C CA . HIS B 2 113 ? -6.857 96.480 -9.123 1.00 25.59 112 HIS B CA 1
ATOM 5899 C C . HIS B 2 113 ? -6.013 96.284 -10.357 1.00 25.53 112 HIS B C 1
ATOM 5900 O O . HIS B 2 113 ? -5.417 95.211 -10.510 1.00 25.40 112 HIS B O 1
ATOM 5914 N N . TRP B 2 114 ? -5.922 97.305 -11.206 1.00 25.56 113 TRP B N 1
ATOM 5915 C CA . TRP B 2 114 ? -5.180 97.238 -12.450 1.00 26.55 113 TRP B CA 1
ATOM 5916 C C . TRP B 2 114 ? -3.746 97.664 -12.224 1.00 29.21 113 TRP B C 1
ATOM 5917 O O . TRP B 2 114 ? -3.472 98.838 -12.080 1.00 29.08 113 TRP B O 1
ATOM 5938 N N . ASP B 2 115 ? -2.840 96.693 -12.171 1.00 21.04 114 ASP B N 1
ATOM 5939 C CA . ASP B 2 115 ? -1.421 96.967 -11.920 1.00 23.94 114 ASP B CA 1
ATOM 5940 C C . ASP B 2 115 ? -0.602 96.213 -12.943 1.00 24.87 114 ASP B C 1
ATOM 5941 O O . ASP B 2 115 ? -0.392 95.013 -12.805 1.00 23.82 114 ASP B O 1
ATOM 5950 N N . GLU B 2 116 ? -0.192 96.912 -13.998 1.00 26.20 115 GLU B N 1
ATOM 5951 C CA . GLU B 2 116 ? 0.621 96.319 -15.048 1.00 27.12 115 GLU B CA 1
ATOM 5952 C C . GLU B 2 116 ? 2.068 96.027 -14.631 1.00 27.10 115 GLU B C 1
ATOM 5953 O O . GLU B 2 116 ? 2.760 95.244 -15.306 1.00 27.54 115 GLU B O 1
ATOM 5965 N N . SER B 2 117 ? 2.525 96.646 -13.532 1.00 28.94 116 SER B N 1
ATOM 5966 C CA . SER B 2 117 ? 3.886 96.451 -13.046 1.00 30.60 116 SER B CA 1
ATOM 5967 C C . SER B 2 117 ? 4.127 95.017 -12.557 1.00 30.33 116 SER B C 1
ATOM 5968 O O . SER B 2 117 ? 5.278 94.580 -12.510 1.00 32.48 116 SER B O 1
ATOM 5976 N N . VAL B 2 118 ? 3.075 94.259 -12.220 1.00 27.47 117 VAL B N 1
ATOM 5977 C CA . VAL B 2 118 ? 3.311 92.903 -11.712 1.00 28.33 117 VAL B CA 1
ATOM 5978 C C . VAL B 2 118 ? 3.280 91.885 -12.852 1.00 25.05 117 VAL B C 1
ATOM 5979 O O . VAL B 2 118 ? 3.449 90.689 -12.617 1.00 26.81 117 VAL B O 1
ATOM 5992 N N . LEU B 2 119 ? 3.061 92.354 -14.082 1.00 23.08 118 LEU B N 1
ATOM 5993 C CA . LEU B 2 119 ? 2.908 91.431 -15.219 1.00 21.27 118 LEU B CA 1
ATOM 5994 C C . LEU B 2 119 ? 4.244 90.886 -15.677 1.00 22.60 118 LEU B C 1
ATOM 5995 O O . LEU B 2 119 ? 5.255 91.602 -15.708 1.00 23.05 118 LEU B O 1
ATOM 6011 N N . LEU B 2 120 ? 4.264 89.600 -15.987 1.00 20.36 119 LEU B N 1
ATOM 6012 C CA . LEU B 2 120 ? 5.367 88.999 -16.666 1.00 22.59 119 LEU B CA 1
ATOM 6013 C C . LEU B 2 120 ? 5.552 89.683 -18.017 1.00 22.08 119 LEU B C 1
ATOM 6014 O O . LEU B 2 120 ? 4.613 90.253 -18.573 1.00 19.96 119 LEU B O 1
ATOM 6030 N N . PRO B 2 121 ? 6.782 89.697 -18.519 1.00 24.24 120 PRO B N 1
ATOM 6031 C CA . PRO B 2 121 ? 7.100 90.230 -19.834 1.00 25.60 120 PRO B CA 1
ATOM 6032 C C . PRO B 2 121 ? 6.169 89.639 -20.882 1.00 24.35 120 PRO B C 1
ATOM 6033 O O . PRO B 2 121 ? 5.884 88.413 -20.846 1.00 24.05 120 PRO B O 1
ATOM 6044 N N . GLY B 2 122 ? 5.626 90.491 -21.766 1.00 25.10 121 GLY B N 1
ATOM 6045 C CA . GLY B 2 122 ? 4.760 90.008 -22.859 1.00 24.52 121 GLY B CA 1
ATOM 6046 C C . GLY B 2 122 ? 3.315 89.749 -22.411 1.00 21.96 121 GLY B C 1
ATOM 6047 O O . GLY B 2 122 ? 2.433 89.577 -23.245 1.00 25.97 121 GLY B O 1
ATOM 6051 N N . ASP B 2 123 ? 3.045 89.809 -21.109 1.00 21.20 122 ASP B N 1
ATOM 6052 C CA . ASP B 2 123 ? 1.710 89.393 -20.635 1.00 19.63 122 ASP B CA 1
ATOM 6053 C C . ASP B 2 123 ? 0.744 90.554 -20.761 1.00 19.58 122 ASP B C 1
ATOM 6054 O O . ASP B 2 123 ? 1.170 91.724 -20.919 1.00 21.07 122 ASP B O 1
ATOM 6063 N N . GLU B 2 124 ? -0.543 90.219 -20.696 1.00 18.32 123 GLU B N 1
ATOM 6064 C CA . GLU B 2 124 ? -1.615 91.199 -20.666 1.00 18.43 123 GLU B CA 1
ATOM 6065 C C . GLU B 2 124 ? -2.695 90.808 -19.679 1.00 16.80 123 GLU B C 1
ATOM 6066 O O . GLU B 2 124 ? -2.825 89.655 -19.311 1.00 15.61 123 GLU B O 1
ATOM 6078 N N . ILE B 2 125 ? -3.427 91.781 -19.191 1.00 15.85 124 ILE B N 1
ATOM 6079 C CA . ILE B 2 125 ? -4.533 91.543 -18.300 1.00 14.93 124 ILE B CA 1
ATOM 6080 C C . ILE B 2 125 ? -5.832 91.108 -19.005 1.00 14.41 124 ILE B C 1
ATOM 6081 O O . ILE B 2 125 ? -6.417 90.084 -18.669 1.00 13.25 124 ILE B O 1
ATOM 6097 N N . ASN B 2 126 ? -6.271 91.858 -20.001 1.00 14.92 125 ASN B N 1
ATOM 6098 C CA . ASN B 2 126 ? -7.451 91.461 -20.746 1.00 14.61 125 ASN B CA 1
ATOM 6099 C C . ASN B 2 126 ? -7.065 90.683 -21.982 1.00 14.55 125 ASN B C 1
ATOM 6100 O O . ASN B 2 126 ? -6.217 91.142 -22.763 1.00 16.30 125 ASN B O 1
ATOM 6111 N N . GLU B 2 127 ? -7.698 89.538 -22.193 1.00 13.24 126 GLU B N 1
ATOM 6112 C CA . GLU B 2 127 ? -7.476 88.773 -23.376 1.00 12.85 126 GLU B CA 1
ATOM 6113 C C . GLU B 2 127 ? -8.751 88.593 -24.167 1.00 12.53 126 GLU B C 1
ATOM 6114 O O . GLU B 2 127 ? -9.772 88.222 -23.633 1.00 12.15 126 GLU B O 1
ATOM 6126 N N . ASN B 2 128 ? -8.655 88.834 -25.459 1.00 12.73 127 ASN B N 1
ATOM 6127 C CA . ASN B 2 128 ? -9.752 88.542 -26.395 1.00 12.75 127 ASN B CA 1
ATOM 6128 C C . ASN B 2 128 ? -9.678 87.129 -26.905 1.00 12.32 127 ASN B C 1
ATOM 6129 O O . ASN B 2 128 ? -8.740 86.804 -27.637 1.00 12.69 127 ASN B O 1
ATOM 6140 N N . ARG B 2 129 ? -10.596 86.296 -26.449 1.00 11.72 128 ARG B N 1
ATOM 6141 C CA . ARG B 2 129 ? -10.650 84.880 -26.819 1.00 11.70 128 ARG B CA 1
ATOM 6142 C C . ARG B 2 129 ? -11.703 84.613 -27.900 1.00 12.23 128 ARG B C 1
ATOM 6143 O O . ARG B 2 129 ? -12.271 83.549 -27.989 1.00 12.32 128 ARG B O 1
ATOM 6164 N N . GLU B 2 130 ? -11.832 85.607 -28.760 1.00 13.02 129 GLU B N 1
ATOM 6165 C CA . GLU B 2 130 ? -12.640 85.604 -30.008 1.00 13.60 129 GLU B CA 1
ATOM 6166 C C . GLU B 2 130 ? -14.128 85.674 -29.773 1.00 13.09 129 GLU B C 1
ATOM 6167 O O . GLU B 2 130 ? -14.794 86.554 -30.315 1.00 13.25 129 GLU B O 1
ATOM 6179 N N . SER B 2 131 ? -14.664 84.730 -29.021 1.00 12.35 130 SER B N 1
ATOM 6180 C CA . SER B 2 131 ? -16.090 84.648 -28.699 1.00 12.22 130 SER B CA 1
ATOM 6181 C C . SER B 2 131 ? -16.409 85.016 -27.241 1.00 12.11 130 SER B C 1
ATOM 6182 O O . SER B 2 131 ? -17.561 84.925 -26.811 1.00 12.67 130 SER B O 1
ATOM 6190 N N . MET B 2 132 ? -15.393 85.463 -26.519 1.00 11.72 131 MET B N 1
ATOM 6191 C CA . MET B 2 132 ? -15.471 85.753 -25.101 1.00 11.67 131 MET B CA 1
ATOM 6192 C C . MET B 2 132 ? -14.243 86.578 -24.704 1.00 11.46 131 MET B C 1
ATOM 6193 O O . MET B 2 132 ? -13.214 86.439 -25.305 1.00 11.35 131 MET B O 1
ATOM 6207 N N . ILE B 2 133 ? -14.370 87.410 -23.684 1.00 11.45 132 ILE B N 1
ATOM 6208 C CA . ILE B 2 133 ? -13.229 88.180 -23.124 1.00 11.50 132 ILE B CA 1
ATOM 6209 C C . ILE B 2 133 ? -12.908 87.628 -21.768 1.00 11.42 132 ILE B C 1
ATOM 6210 O O . ILE B 2 133 ? -13.808 87.230 -21.039 1.00 11.42 132 ILE B O 1
ATOM 6226 N N . ALA B 2 134 ? -11.605 87.497 -21.456 1.00 11.33 133 ALA B N 1
ATOM 6227 C CA . ALA B 2 134 ? -11.179 87.177 -20.092 1.00 11.42 133 ALA B CA 1
ATOM 6228 C C . ALA B 2 134 ? -10.286 88.234 -19.531 1.00 11.77 133 ALA B C 1
ATOM 6229 O O . ALA B 2 134 ? -9.213 88.530 -20.066 1.00 12.10 133 ALA B O 1
ATOM 6236 N N . TYR B 2 135 ? -10.744 88.870 -18.453 1.00 12.17 134 TYR B N 1
ATOM 6237 C CA . TYR B 2 135 ? -9.885 89.679 -17.603 1.00 12.44 134 TYR B CA 1
ATOM 6238 C C . TYR B 2 135 ? -9.228 88.760 -16.591 1.00 12.17 134 TYR B C 1
ATOM 6239 O O . TYR B 2 135 ? -9.920 88.034 -15.917 1.00 12.02 134 TYR B O 1
ATOM 6257 N N . SER B 2 136 ? -7.896 88.741 -16.561 1.00 12.20 135 SER B N 1
ATOM 6258 C CA . SER B 2 136 ? -7.126 87.899 -15.582 1.00 12.28 135 SER B CA 1
ATOM 6259 C C . SER B 2 136 ? -6.169 88.821 -14.883 1.00 12.65 135 SER B C 1
ATOM 6260 O O . SER B 2 136 ? -5.219 89.325 -15.474 1.00 12.87 135 SER B O 1
ATOM 6268 N N . ALA B 2 137 ? -6.496 89.123 -13.618 1.00 13.24 136 ALA B N 1
ATOM 6269 C CA . ALA B 2 137 ? -6.020 90.348 -12.953 1.00 13.92 136 ALA B CA 1
ATOM 6270 C C . ALA B 2 137 ? -4.517 90.578 -12.937 1.00 14.30 136 ALA B C 1
ATOM 6271 O O . ALA B 2 137 ? -4.055 91.739 -13.047 1.00 15.20 136 ALA B O 1
ATOM 6278 N N . ILE B 2 138 ? -3.758 89.499 -12.776 1.00 14.26 137 ILE B N 1
ATOM 6279 C CA . ILE B 2 138 ? -2.325 89.617 -12.702 1.00 14.59 137 ILE B CA 1
ATOM 6280 C C . ILE B 2 138 ? -1.638 88.960 -13.914 1.00 14.14 137 ILE B C 1
ATOM 6281 O O . ILE B 2 138 ? -0.464 88.583 -13.859 1.00 15.09 137 ILE B O 1
ATOM 6297 N N . GLY B 2 139 ? -2.389 88.826 -15.010 1.00 13.59 138 GLY B N 1
ATOM 6298 C CA . GLY B 2 139 ? -1.902 88.395 -16.310 1.00 13.24 138 GLY B CA 1
ATOM 6299 C C . GLY B 2 139 ? -2.373 87.023 -16.652 1.00 12.77 138 GLY B C 1
ATOM 6300 O O . GLY B 2 139 ? -2.753 86.221 -15.775 1.00 13.11 138 GLY B O 1
ATOM 6304 N N . GLN B 2 140 ? -2.371 86.762 -17.939 1.00 12.49 139 GLN B N 1
ATOM 6305 C CA . GLN B 2 140 ? -2.747 85.478 -18.502 1.00 12.28 139 GLN B CA 1
ATOM 6306 C C . GLN B 2 140 ? -1.747 84.361 -18.250 1.00 12.09 139 GLN B C 1
ATOM 6307 O O . GLN B 2 140 ? -2.128 83.192 -18.422 1.00 11.61 139 GLN B O 1
ATOM 6321 N N . LYS B 2 141 ? -0.512 84.698 -17.809 1.00 12.68 140 LYS B N 1
ATOM 6322 C CA . LYS B 2 141 ? 0.571 83.727 -17.613 1.00 13.21 140 LYS B CA 1
ATOM 6323 C C . LYS B 2 141 ? 0.976 83.543 -16.156 1.00 13.36 140 LYS B C 1
ATOM 6324 O O . LYS B 2 141 ? 1.865 82.744 -15.902 1.00 13.99 140 LYS B O 1
ATOM 6343 N N . ALA B 2 142 ? 0.301 84.186 -15.217 1.00 13.28 141 ALA B N 1
ATOM 6344 C CA . ALA B 2 142 ? 0.670 84.153 -13.787 1.00 13.67 141 ALA B CA 1
ATOM 6345 C C . ALA B 2 142 ? 0.660 82.727 -13.211 1.00 13.72 141 ALA B C 1
ATOM 6346 O O . ALA B 2 142 ? -0.198 81.909 -13.555 1.00 13.79 141 ALA B O 1
ATOM 6353 N N . GLY B 2 143 ? 1.607 82.437 -12.293 1.00 14.15 142 GLY B N 1
ATOM 6354 C CA . GLY B 2 143 ? 1.610 81.128 -11.594 1.00 13.97 142 GLY B CA 1
ATOM 6355 C C . GLY B 2 143 ? 0.531 80.952 -10.534 1.00 13.65 142 GLY B C 1
ATOM 6356 O O . GLY B 2 143 ? 0.004 81.961 -10.029 1.00 13.58 142 GLY B O 1
ATOM 6360 N N . VAL B 2 144 ? 0.233 79.691 -10.183 1.00 13.83 143 VAL B N 1
ATOM 6361 C CA . VAL B 2 144 ? -0.851 79.370 -9.263 1.00 14.01 143 VAL B CA 1
ATOM 6362 C C . VAL B 2 144 ? -0.605 80.046 -7.914 1.00 14.32 143 VAL B C 1
ATOM 6363 O O . VAL B 2 144 ? -1.529 80.527 -7.274 1.00 13.93 143 VAL B O 1
ATOM 6376 N N . GLU B 2 145 ? 0.624 79.970 -7.388 1.00 14.68 144 GLU B N 1
ATOM 6377 C CA . GLU B 2 145 ? 0.848 80.559 -6.061 1.00 15.57 144 GLU B CA 1
ATOM 6378 C C . GLU B 2 145 ? 0.454 82.038 -6.026 1.00 15.11 144 GLU B C 1
ATOM 6379 O O . GLU B 2 145 ? -0.310 82.449 -5.144 1.00 14.97 144 GLU B O 1
ATOM 6399 N N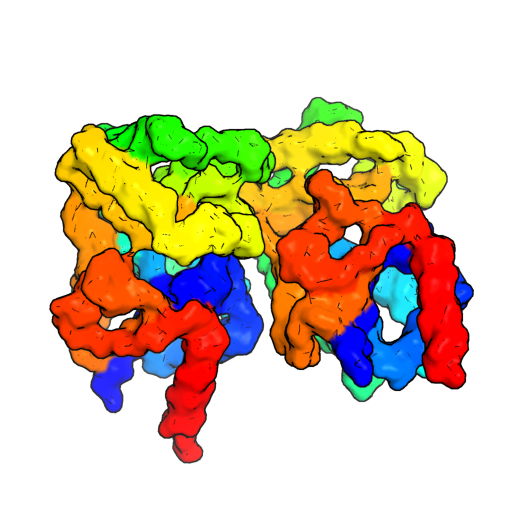 . ALA B 2 146 ? 0.952 82.832 -6.982 1.00 14.41 145 ALA B N 1
ATOM 6400 C CA . ALA B 2 146 ? 0.648 84.246 -6.985 1.00 14.40 145 ALA B CA 1
ATOM 6401 C C . ALA B 2 146 ? -0.873 84.403 -7.221 1.00 14.01 145 ALA B C 1
ATOM 6402 O O . ALA B 2 146 ? -1.560 85.295 -6.617 1.00 14.65 145 ALA B O 1
ATOM 6409 N N . LYS B 2 147 ? -1.416 83.621 -8.145 1.00 13.61 146 LYS B N 1
ATOM 6410 C CA . LYS B 2 147 ? -2.834 83.794 -8.481 1.00 13.37 146 LYS B CA 1
ATOM 6411 C C . LYS B 2 147 ? -3.775 83.495 -7.293 1.00 14.15 146 LYS B C 1
ATOM 6412 O O . LYS B 2 147 ? -4.713 84.205 -7.057 1.00 14.10 146 LYS B O 1
ATOM 6431 N N . GLN B 2 148 ? -3.545 82.397 -6.583 1.00 15.08 147 GLN B N 1
ATOM 6432 C CA . GLN B 2 148 ? -4.368 82.002 -5.453 1.00 16.14 147 GLN B CA 1
ATOM 6433 C C . GLN B 2 148 ? -4.278 82.945 -4.260 1.00 17.06 147 GLN B C 1
ATOM 6434 O O . GLN B 2 148 ? -5.241 83.055 -3.507 1.00 19.05 147 GLN B O 1
ATOM 6448 N N . ALA B 2 149 ? -3.208 83.718 -4.198 1.00 17.39 148 ALA B N 1
ATOM 6449 C CA . ALA B 2 149 ? -3.082 84.745 -3.151 1.00 18.85 148 ALA B CA 1
ATOM 6450 C C . ALA B 2 149 ? -3.813 86.049 -3.478 1.00 18.84 148 ALA B C 1
ATOM 6451 O O . ALA B 2 149 ? -4.031 86.868 -2.585 1.00 21.13 148 ALA B O 1
ATOM 6458 N N . TRP B 2 150 ? -4.122 86.269 -4.756 1.00 17.60 149 TRP B N 1
ATOM 6459 C CA . TRP B 2 150 ? -4.626 87.541 -5.182 1.00 18.20 149 TRP B CA 1
ATOM 6460 C C . TRP B 2 150 ? -6.044 87.794 -4.716 1.00 18.34 149 TRP B C 1
ATOM 6461 O O . TRP B 2 150 ? -6.324 88.903 -4.299 1.00 19.31 149 TRP B O 1
ATOM 6482 N N . ASP B 2 151 ? -6.949 86.843 -4.803 1.00 17.65 150 ASP B N 1
ATOM 6483 C CA . ASP B 2 151 ? -8.348 87.086 -4.473 1.00 18.22 150 ASP B CA 1
ATOM 6484 C C . ASP B 2 151 ? -9.036 85.798 -4.028 1.00 18.69 150 ASP B C 1
ATOM 6485 O O . ASP B 2 151 ? -10.025 85.379 -4.595 1.00 18.39 150 ASP B O 1
ATOM 6494 N N . PRO B 2 152 ? -8.534 85.187 -2.963 1.00 20.97 151 PRO B N 1
ATOM 6495 C CA . PRO B 2 152 ? -9.081 83.892 -2.606 1.00 22.35 151 PRO B CA 1
ATOM 6496 C C . PRO B 2 152 ? -10.549 83.828 -2.203 1.00 24.18 151 PRO B C 1
ATOM 6497 O O . PRO B 2 152 ? -11.164 82.809 -2.328 1.00 25.07 151 PRO B O 1
ATOM 6508 N N . ASP B 2 153 ? -11.107 84.927 -1.718 1.00 26.01 152 ASP B N 1
ATOM 6509 C CA . ASP B 2 153 ? -12.504 84.920 -1.327 1.00 28.70 152 ASP B CA 1
ATOM 6510 C C . ASP B 2 153 ? -13.383 85.580 -2.371 1.00 26.93 152 ASP B C 1
ATOM 6511 O O . ASP B 2 153 ? -14.545 85.756 -2.113 1.00 27.31 152 ASP B O 1
ATOM 6520 N N . MET B 2 154 ? -12.798 85.936 -3.518 1.00 23.60 153 MET B N 1
ATOM 6521 C CA . MET B 2 154 ? -13.521 86.480 -4.691 1.00 24.23 153 MET B CA 1
ATOM 6522 C C . MET B 2 154 ? -14.015 87.897 -4.496 1.00 24.04 153 MET B C 1
ATOM 6523 O O . MET B 2 154 ? -14.771 88.431 -5.324 1.00 23.29 153 MET B O 1
ATOM 6537 N N . THR B 2 155 ? -13.551 88.547 -3.453 1.00 24.88 154 THR B N 1
ATOM 6538 C CA . THR B 2 155 ? -13.975 89.926 -3.182 1.00 26.06 154 THR B CA 1
ATOM 6539 C C . THR B 2 155 ? -13.696 90.907 -4.304 1.00 24.05 154 THR B C 1
ATOM 6540 O O . THR B 2 155 ? -14.577 91.726 -4.691 1.00 23.93 154 THR B O 1
ATOM 6551 N N . LYS B 2 156 ? -12.458 90.883 -4.794 1.00 22.31 155 LYS B N 1
ATOM 6552 C CA . LYS B 2 156 ? -11.986 91.807 -5.781 1.00 21.26 155 LYS B CA 1
ATOM 6553 C C . LYS B 2 156 ? -12.730 91.556 -7.070 1.00 20.67 155 LYS B C 1
ATOM 6554 O O . LYS B 2 156 ? -13.298 92.505 -7.670 1.00 20.98 155 LYS B O 1
ATOM 6573 N N . ARG B 2 157 ? -12.864 90.292 -7.469 1.00 22.39 156 ARG B N 1
ATOM 6574 C CA . ARG B 2 157 ? -13.561 89.992 -8.745 1.00 21.28 156 ARG B CA 1
ATOM 6575 C C . ARG B 2 157 ? -15.064 90.280 -8.684 1.00 22.05 156 ARG B C 1
ATOM 6576 O O . ARG B 2 157 ? -15.625 90.672 -9.670 1.00 21.33 156 ARG B O 1
ATOM 6597 N N . ASN B 2 158 ? -15.693 90.046 -7.552 1.00 24.20 157 ASN B N 1
ATOM 6598 C CA . ASN B 2 158 ? -17.123 90.358 -7.454 1.00 26.22 157 ASN B CA 1
ATOM 6599 C C . ASN B 2 158 ? -17.339 91.853 -7.629 1.00 27.17 157 ASN B C 1
ATOM 6600 O O . ASN B 2 158 ? -18.259 92.244 -8.342 1.00 26.64 157 ASN B O 1
ATOM 6611 N N . GLU B 2 159 ? -16.499 92.680 -7.003 1.00 27.55 158 GLU B N 1
ATOM 6612 C CA . GLU B 2 159 ? -16.718 94.143 -7.123 1.00 28.25 158 GLU B CA 1
ATOM 6613 C C . GLU B 2 159 ? -16.381 94.657 -8.529 1.00 26.26 158 GLU B C 1
ATOM 6614 O O . GLU B 2 159 ? -17.078 95.528 -9.096 1.00 25.87 158 GLU B O 1
ATOM 6626 N N . ILE B 2 160 ? -15.350 94.099 -9.145 1.00 23.43 159 ILE B N 1
ATOM 6627 C CA . ILE B 2 160 ? -15.002 94.455 -10.495 1.00 22.47 159 ILE B CA 1
ATOM 6628 C C . ILE B 2 160 ? -16.094 94.034 -11.453 1.00 22.94 159 ILE B C 1
ATOM 6629 O O . ILE B 2 160 ? -16.512 94.831 -12.348 1.00 23.59 159 ILE B O 1
ATOM 6645 N N . ALA B 2 161 ? -16.666 92.846 -11.262 1.00 23.12 160 ALA B N 1
ATOM 6646 C CA . ALA B 2 161 ? -17.694 92.353 -12.181 1.00 24.05 160 ALA B CA 1
ATOM 6647 C C . ALA B 2 161 ? -18.953 93.189 -12.074 1.00 25.35 160 ALA B C 1
ATOM 6648 O O . ALA B 2 161 ? -19.595 93.471 -13.052 1.00 26.20 160 ALA B O 1
ATOM 6655 N N . LYS B 2 162 ? -19.293 93.561 -10.853 1.00 25.96 161 LYS B N 1
ATOM 6656 C CA . LYS B 2 162 ? -20.491 94.388 -10.673 1.00 28.49 161 LYS B CA 1
ATOM 6657 C C . LYS B 2 162 ? -20.313 95.758 -11.294 1.00 27.72 161 LYS B C 1
ATOM 6658 O O . LYS B 2 162 ? -21.225 96.239 -11.936 1.00 29.22 161 LYS B O 1
ATOM 6677 N N . LEU B 2 163 ? -19.169 96.405 -11.112 1.00 26.11 162 LEU B N 1
ATOM 6678 C CA . LEU B 2 163 ? -18.980 97.742 -11.710 1.00 25.88 162 LEU B CA 1
ATOM 6679 C C . LEU B 2 163 ? -18.913 97.633 -13.243 1.00 25.91 162 LEU B C 1
ATOM 6680 O O . LEU B 2 163 ? -19.481 98.436 -13.977 1.00 26.34 162 LEU B O 1
ATOM 6696 N N . ALA B 2 164 ? -18.203 96.622 -13.774 1.00 25.25 163 ALA B N 1
ATOM 6697 C CA . ALA B 2 164 ? -18.157 96.446 -15.225 1.00 24.50 163 ALA B CA 1
ATOM 6698 C C . ALA B 2 164 ? -19.548 96.261 -15.810 1.00 24.76 163 ALA B C 1
ATOM 6699 O O . ALA B 2 164 ? -19.893 96.797 -16.892 1.00 25.45 163 ALA B O 1
ATOM 6706 N N . SER B 2 165 ? -20.365 95.507 -15.114 1.00 26.05 164 SER B N 1
ATOM 6707 C CA . SER B 2 165 ? -21.753 95.330 -15.519 1.00 29.02 164 SER B CA 1
ATOM 6708 C C . SER B 2 165 ? -22.536 96.661 -15.545 1.00 30.66 164 SER B C 1
ATOM 6709 O O . SER B 2 165 ? -23.376 96.876 -16.415 1.00 31.81 164 SER B O 1
ATOM 6717 N N . GLN B 2 166 ? -22.238 97.548 -14.602 1.00 31.32 165 GLN B N 1
ATOM 6718 C CA . GLN B 2 166 ? -22.846 98.888 -14.630 1.00 33.87 165 GLN B CA 1
ATOM 6719 C C . GLN B 2 166 ? -22.416 99.671 -15.882 1.00 32.41 165 GLN B C 1
ATOM 6720 O O . GLN B 2 166 ? -23.241 100.336 -16.533 1.00 35.24 165 GLN B O 1
ATOM 6734 N N . TYR B 2 167 ? -21.132 99.597 -16.211 1.00 30.04 166 TYR B N 1
ATOM 6735 C CA . TYR B 2 167 ? -20.575 100.255 -17.385 1.00 30.04 166 TYR B CA 1
ATOM 6736 C C . TYR B 2 167 ? -21.091 99.683 -18.698 1.00 32.03 166 TYR B C 1
ATOM 6737 O O . TYR B 2 167 ? -21.236 100.416 -19.670 1.00 34.12 166 TYR B O 1
ATOM 6755 N N . ALA B 2 168 ? -21.392 98.386 -18.724 1.00 24.26 167 ALA B N 1
ATOM 6756 C CA . ALA B 2 168 ? -21.766 97.706 -19.946 1.00 23.15 167 ALA B CA 1
ATOM 6757 C C . ALA B 2 168 ? -22.884 96.741 -19.611 1.00 23.46 167 ALA B C 1
ATOM 6758 O O . ALA B 2 168 ? -22.701 95.535 -19.590 1.00 23.19 167 ALA B O 1
ATOM 6765 N N . PRO B 2 169 ? -24.108 97.262 -19.406 1.00 24.50 168 PRO B N 1
ATOM 6766 C CA . PRO B 2 169 ? -25.227 96.425 -18.979 1.00 24.23 168 PRO B CA 1
ATOM 6767 C C . PRO B 2 169 ? -25.776 95.489 -20.022 1.00 23.25 168 PRO B C 1
ATOM 6768 O O . PRO B 2 169 ? -26.550 94.616 -19.660 1.00 25.37 168 PRO B O 1
ATOM 6779 N N . GLU B 2 170 ? -25.335 95.622 -21.269 1.00 22.17 169 GLU B N 1
ATOM 6780 C CA . GLU B 2 170 ? -25.745 94.779 -22.387 1.00 22.83 169 GLU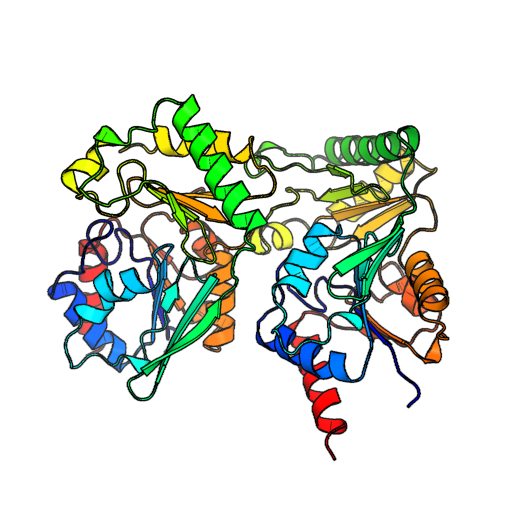 B CA 1
ATOM 6781 C C . GLU B 2 170 ? -24.932 93.467 -22.430 1.00 20.57 169 GLU B C 1
ATOM 6782 O O . GLU B 2 170 ? -25.187 92.611 -23.288 1.00 19.48 169 GLU B O 1
ATOM 6802 N N . PHE B 2 171 ? -23.972 93.360 -21.523 1.00 19.95 170 PHE B N 1
ATOM 6803 C CA . PHE B 2 171 ? -23.138 92.145 -21.488 1.00 18.97 170 PHE B CA 1
ATOM 6804 C C . PHE B 2 171 ? -23.162 91.505 -20.117 1.00 19.18 170 PHE B C 1
ATOM 6805 O O . PHE B 2 171 ? -23.673 92.069 -19.129 1.00 20.14 170 PHE B O 1
ATOM 6822 N N . GLU B 2 172 ? -22.624 90.278 -20.075 1.00 17.90 171 GLU B N 1
ATOM 6823 C CA . GLU B 2 172 ? -22.647 89.410 -18.865 1.00 18.31 171 GLU B CA 1
ATOM 6824 C C . GLU B 2 172 ? -21.218 89.194 -18.405 1.00 16.93 171 GLU B C 1
ATOM 6825 O O . GLU B 2 172 ? -20.349 89.005 -19.220 1.00 15.55 171 GLU B O 1
ATOM 6837 N N . PHE B 2 173 ? -20.994 89.323 -17.095 1.00 16.74 172 PHE B N 1
ATOM 6838 C CA . PHE B 2 173 ? -19.669 89.223 -16.485 1.00 16.44 172 PHE B CA 1
ATOM 6839 C C . PHE B 2 173 ? -19.743 88.169 -15.396 1.00 16.94 172 PHE B C 1
ATOM 6840 O O . PHE B 2 173 ? -20.527 88.253 -14.468 1.00 18.49 172 PHE B O 1
ATOM 6857 N N . GLU B 2 174 ? -18.896 87.155 -15.489 1.00 16.34 173 GLU B N 1
ATOM 6858 C CA . GLU B 2 174 ? -18.932 86.000 -14.610 1.00 16.93 173 GLU B CA 1
ATOM 6859 C C . GLU B 2 174 ? -17.546 85.819 -13.948 1.00 16.01 173 GLU B C 1
ATOM 6860 O O . GLU B 2 174 ? -16.504 85.758 -14.610 1.00 15.41 173 GLU B O 1
ATOM 6872 N N . VAL B 2 175 ? -17.549 85.749 -12.621 1.00 16.36 174 VAL B N 1
ATOM 6873 C CA . VAL B 2 175 ? -16.341 85.492 -11.878 1.00 16.36 174 VAL B CA 1
ATOM 6874 C C . VAL B 2 175 ? -15.943 84.009 -12.135 1.00 15.74 174 VAL B C 1
ATOM 6875 O O . VAL B 2 175 ? -16.777 83.141 -12.167 1.00 16.27 174 VAL B O 1
ATOM 6888 N N . ALA B 2 176 ? -14.654 83.781 -12.371 1.00 14.48 175 ALA B N 1
ATOM 6889 C CA . ALA B 2 176 ? -14.142 82.443 -12.699 1.00 14.02 175 ALA B CA 1
ATOM 6890 C C . ALA B 2 176 ? -12.723 82.268 -12.279 1.00 13.32 175 ALA B C 1
ATOM 6891 O O . ALA B 2 176 ? -11.932 83.239 -12.043 1.00 13.39 175 ALA B O 1
ATOM 6898 N N . GLY B 2 177 ? -12.340 81.002 -12.182 1.00 13.00 176 GLY B N 1
ATOM 6899 C CA . GLY B 2 177 ? -10.930 80.713 -11.982 1.00 12.57 176 GLY B CA 1
ATOM 6900 C C . GLY B 2 177 ? -10.422 81.259 -10.670 1.00 12.77 176 GLY B C 1
ATOM 6901 O O . GLY B 2 177 ? -11.142 81.285 -9.647 1.00 13.56 176 GLY B O 1
ATOM 6905 N N . THR B 2 178 ? -9.159 81.680 -10.677 1.00 12.31 177 THR B N 1
ATOM 6906 C CA . THR B 2 178 ? -8.518 82.294 -9.549 1.00 12.69 177 THR B CA 1
ATOM 6907 C C . THR B 2 178 ? -8.425 83.821 -9.681 1.00 12.74 177 THR B C 1
ATOM 6908 O O . THR B 2 178 ? -8.352 84.476 -8.660 1.00 13.24 177 THR B O 1
ATOM 6919 N N . THR B 2 179 ? -8.345 84.357 -10.898 1.00 12.30 178 THR B N 1
ATOM 6920 C CA . THR B 2 179 ? -8.145 85.780 -11.119 1.00 12.72 178 THR B CA 1
ATOM 6921 C C . THR B 2 179 ? -9.056 86.386 -12.170 1.00 12.61 178 THR B C 1
ATOM 6922 O O . THR B 2 179 ? -8.832 87.538 -12.585 1.00 13.08 178 THR B O 1
ATOM 6933 N N . THR B 2 180 ? -10.031 85.615 -12.631 1.00 12.34 179 THR B N 1
ATOM 6934 C CA . THR B 2 180 ? -10.650 85.918 -13.920 1.00 12.02 179 THR B CA 1
ATOM 6935 C C . THR B 2 180 ? -12.107 86.366 -13.764 1.00 12.41 179 THR B C 1
ATOM 6936 O O . THR B 2 180 ? -12.862 85.982 -12.862 1.00 12.50 179 THR B O 1
ATOM 6947 N N . ILE B 2 181 ? -12.477 87.260 -14.687 1.00 12.65 180 ILE B N 1
ATOM 6948 C CA . ILE B 2 181 ? -13.841 87.518 -15.036 1.00 12.86 180 ILE B CA 1
ATOM 6949 C C . ILE B 2 181 ? -14.018 87.280 -16.521 1.00 12.53 180 ILE B C 1
ATOM 6950 O O . ILE B 2 181 ? -13.302 87.881 -17.346 1.00 12.85 180 ILE B O 1
ATOM 6966 N N . ASN B 2 182 ? -14.965 86.396 -16.829 1.00 12.28 181 ASN B N 1
ATOM 6967 C CA . ASN B 2 182 ? -15.327 86.128 -18.211 1.00 12.24 181 ASN B CA 1
ATOM 6968 C C . ASN B 2 182 ? -16.433 87.139 -18.593 1.00 12.65 181 ASN B C 1
ATOM 6969 O O . ASN B 2 182 ? -17.419 87.265 -17.874 1.00 13.08 181 ASN B O 1
ATOM 6980 N N . GLY B 2 183 ? -16.251 87.774 -19.737 1.00 12.74 182 GLY B N 1
ATOM 6981 C CA . GLY B 2 183 ? -17.198 88.749 -20.287 1.00 13.17 182 GLY B CA 1
ATOM 6982 C C . GLY B 2 183 ? -17.740 88.265 -21.623 1.00 13.33 182 GLY B C 1
ATOM 6983 O O . GLY B 2 183 ? -16.975 87.898 -22.519 1.00 13.12 182 GLY B O 1
ATOM 6987 N N . PHE B 2 184 ? -19.075 88.238 -21.779 1.00 13.62 183 PHE B N 1
ATOM 6988 C CA . PHE B 2 184 ? -19.657 87.663 -22.984 1.00 14.08 183 PHE B CA 1
ATOM 6989 C C . PHE B 2 184 ? -21.068 88.168 -23.267 1.00 14.54 183 PHE B C 1
ATOM 6990 O O . PHE B 2 184 ? -21.655 88.900 -22.446 1.00 14.32 183 PHE B O 1
ATOM 7007 N N . VAL B 2 185 ? -21.590 87.753 -24.420 1.00 15.15 184 VAL B N 1
ATOM 7008 C CA . VAL B 2 185 ? -22.982 88.060 -24.800 1.00 15.82 184 VAL B CA 1
ATOM 7009 C C . VAL B 2 185 ? -23.912 87.383 -23.795 1.00 15.93 184 VAL B C 1
ATOM 7010 O O . VAL B 2 185 ? -23.750 86.204 -23.454 1.00 15.85 184 VAL B O 1
ATOM 7023 N N . PRO B 2 186 ? -24.957 88.099 -23.306 1.00 20.57 185 PRO B N 1
ATOM 7024 C CA . PRO B 2 186 ? -25.824 87.462 -22.348 1.00 20.87 185 PRO B CA 1
ATOM 7025 C C . PRO B 2 186 ? -26.306 86.081 -22.646 1.00 20.88 185 PRO B C 1
ATOM 7026 O O . PRO B 2 186 ? -26.784 85.818 -23.725 1.00 21.86 185 PRO B O 1
ATOM 7037 N N . GLY B 2 187 ? -26.204 85.207 -21.627 1.00 20.80 186 GLY B N 1
ATOM 7038 C CA . GLY B 2 187 ? -26.657 83.851 -21.775 1.00 20.89 186 GLY B CA 1
ATOM 7039 C C . GLY B 2 187 ? -25.614 82.883 -22.306 1.00 20.13 186 GLY B C 1
ATOM 7040 O O . GLY B 2 187 ? -25.840 81.708 -22.247 1.00 20.32 186 GLY B O 1
ATOM 7044 N N . GLN B 2 188 ? -24.505 83.385 -22.832 1.00 19.40 187 GLN B N 1
ATOM 7045 C CA . GLN B 2 188 ? -23.522 82.513 -23.464 1.00 18.44 187 GLN B CA 1
ATOM 7046 C C . GLN B 2 188 ? -22.497 81.981 -22.446 1.00 17.94 187 GLN B C 1
ATOM 7047 O O . GLN B 2 188 ? -21.300 82.067 -22.644 1.00 17.41 187 GLN B O 1
ATOM 7061 N N . ASN B 2 189 ? -23.037 81.416 -21.372 1.00 18.12 188 ASN B N 1
ATOM 7062 C CA . ASN B 2 189 ? -22.242 80.749 -20.313 1.00 18.74 188 ASN B CA 1
ATOM 7063 C C . ASN B 2 189 ? -22.342 79.255 -20.477 1.00 18.69 188 ASN B C 1
ATOM 7064 O O . ASN B 2 189 ? -22.651 78.801 -21.540 1.00 18.53 188 ASN B O 1
ATOM 7075 N N . LYS B 2 190 ? -22.001 78.471 -19.468 1.00 19.47 189 LYS B N 1
ATOM 7076 C CA . LYS B 2 190 ? -22.007 77.026 -19.657 1.00 19.82 189 LYS B CA 1
ATOM 7077 C C . LYS B 2 190 ? -23.332 76.354 -20.000 1.00 19.76 189 LYS B C 1
ATOM 7078 O O . LYS B 2 190 ? -23.352 75.266 -20.490 1.00 19.85 189 LYS B O 1
ATOM 7097 N N . GLU B 2 191 ? -24.451 77.016 -19.708 1.00 19.86 190 GLU B N 1
ATOM 7098 C CA . GLU B 2 191 ? -25.721 76.523 -20.117 1.00 19.95 190 GLU B CA 1
ATOM 7099 C C . GLU B 2 191 ? -25.800 76.499 -21.663 1.00 19.46 190 GLU B C 1
ATOM 7100 O O . GLU B 2 191 ? -26.292 75.557 -22.241 1.00 19.42 190 GLU B O 1
ATOM 7121 N N . PHE B 2 192 ? -25.288 77.575 -22.291 1.00 19.00 191 PHE B N 1
ATOM 7122 C CA . PHE B 2 192 ? -25.198 77.672 -23.739 1.00 18.36 191 PHE B CA 1
ATOM 7123 C C . PHE B 2 192 ? -24.303 76.548 -24.240 1.00 17.82 191 PHE B C 1
ATOM 7124 O O . PHE B 2 192 ? -24.643 75.829 -25.139 1.00 17.38 191 PHE B O 1
ATOM 7141 N N . GLY B 2 193 ? -23.133 76.408 -23.635 1.00 17.67 192 GLY B N 1
ATOM 7142 C CA . GLY B 2 193 ? -22.229 75.316 -23.985 1.00 17.53 192 GLY B CA 1
ATOM 7143 C C . GLY B 2 193 ? -22.818 73.923 -23.890 1.00 17.85 192 GLY B C 1
ATOM 7144 O O . GLY B 2 193 ? -22.663 73.101 -24.789 1.00 17.99 192 GLY B O 1
ATOM 7148 N N . MET B 2 194 ? -23.509 73.672 -22.798 1.00 18.40 193 MET B N 1
ATOM 7149 C CA . MET B 2 194 ? -24.149 72.372 -22.586 1.00 19.49 193 MET B CA 1
ATOM 7150 C C . MET B 2 194 ? -25.299 72.080 -23.527 1.00 19.89 193 MET B C 1
ATOM 7151 O O . MET B 2 194 ? -25.434 70.970 -24.039 1.00 20.13 193 MET B O 1
ATOM 7165 N N . ASN B 2 195 ? -26.132 73.066 -23.810 1.00 20.04 194 ASN B N 1
ATOM 7166 C CA . ASN B 2 195 ? -27.124 72.865 -24.849 1.00 20.43 194 ASN B CA 1
ATOM 7167 C C . ASN B 2 195 ? -26.464 72.465 -26.164 1.00 19.76 194 ASN B C 1
ATOM 7168 O O . ASN B 2 195 ? -26.953 71.618 -26.894 1.00 20.20 194 ASN B O 1
ATOM 7179 N N . HIS B 2 196 ? -25.408 73.179 -26.530 1.00 18.99 195 HIS B N 1
ATOM 7180 C CA . HIS B 2 196 ? -24.738 72.870 -27.784 1.00 19.05 195 HIS B CA 1
ATOM 7181 C C . HIS B 2 196 ? -24.071 71.483 -27.721 1.00 18.68 195 HIS B C 1
ATOM 7182 O O . HIS B 2 196 ? -24.049 70.778 -28.720 1.00 19.20 195 HIS B O 1
ATOM 7196 N N . LEU B 2 197 ? -23.539 71.109 -26.577 1.00 18.40 196 LEU B N 1
ATOM 7197 C CA . LEU B 2 197 ? -22.970 69.773 -26.376 1.00 18.35 196 LEU B CA 1
ATOM 7198 C C . LEU B 2 197 ? -24.048 68.718 -26.650 1.00 19.22 196 LEU B C 1
ATOM 7199 O O . LEU B 2 197 ? -23.788 67.760 -27.376 1.00 19.39 196 LEU B O 1
ATOM 7215 N N . MET B 2 198 ? -25.221 68.922 -26.108 1.00 20.38 197 MET B N 1
ATOM 7216 C CA . MET B 2 198 ? -26.311 67.982 -26.297 1.00 21.69 197 MET B CA 1
ATOM 7217 C C . MET B 2 198 ? -26.725 67.838 -27.772 1.00 22.27 197 MET B C 1
ATOM 7218 O O . MET B 2 198 ? -26.989 66.724 -28.223 1.00 22.18 197 MET B O 1
ATOM 7232 N N . GLU B 2 199 ? -26.710 68.940 -28.511 1.00 22.11 198 GLU B N 1
ATOM 7233 C CA . GLU B 2 199 ? -27.056 68.922 -29.935 1.00 23.34 198 GLU B CA 1
ATOM 7234 C C . GLU B 2 199 ? -25.944 68.231 -30.683 1.00 22.88 198 GLU B C 1
ATOM 7235 O O . GLU B 2 199 ? -26.204 67.372 -31.502 1.00 23.34 198 GLU B O 1
ATOM 7247 N N . GLU B 2 200 ? -24.688 68.647 -30.454 1.00 21.70 199 GLU B N 1
ATOM 7248 C CA . GLU B 2 200 ? -23.585 68.128 -31.240 1.00 21.93 199 GLU B CA 1
ATOM 7249 C C . GLU B 2 200 ? -23.328 66.627 -31.022 1.00 22.71 199 GLU B C 1
ATOM 7250 O O . GLU B 2 200 ? -22.985 65.922 -31.937 1.00 23.49 199 GLU B O 1
ATOM 7262 N N . LEU B 2 201 ? -23.529 66.152 -29.810 1.00 18.16 200 LEU B N 1
ATOM 7263 C CA . LEU B 2 201 ? -23.214 64.766 -29.459 1.00 19.65 200 LEU B CA 1
ATOM 7264 C C . LEU B 2 201 ? -24.475 63.906 -29.446 1.00 20.84 200 LEU B C 1
ATOM 7265 O O . LEU B 2 201 ? -24.390 62.704 -29.220 1.00 22.65 200 LEU B O 1
ATOM 7281 N N . ASN B 2 202 ? -25.620 64.521 -29.725 1.00 21.44 201 ASN B N 1
ATOM 7282 C CA . ASN B 2 202 ? -26.902 63.806 -29.763 1.00 23.56 201 ASN B CA 1
ATOM 7283 C C . ASN B 2 202 ? -27.139 63.011 -28.492 1.00 22.54 201 ASN B C 1
ATOM 7284 O O . ASN B 2 202 ? -27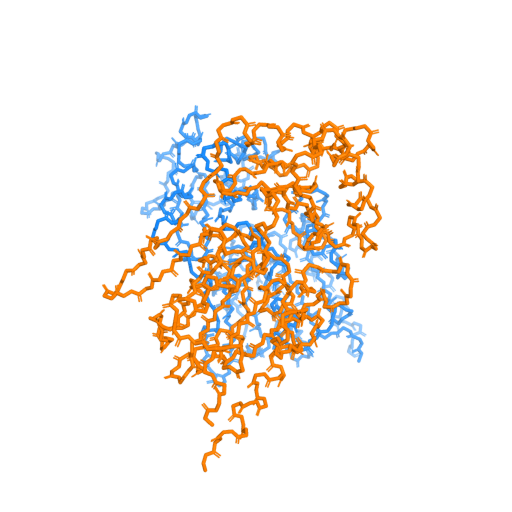.338 61.792 -28.547 1.00 22.80 201 ASN B O 1
ATOM 7295 N N . VAL B 2 203 ? -27.079 63.714 -27.366 1.00 21.58 202 VAL B N 1
ATOM 7296 C CA . VAL B 2 203 ? -27.378 63.127 -26.046 1.00 20.79 202 VAL B CA 1
ATOM 7297 C C . VAL B 2 203 ? -28.427 63.966 -25.281 1.00 20.77 202 VAL B C 1
ATOM 7298 O O . VAL B 2 203 ? -28.611 65.176 -25.514 1.00 20.83 202 VAL B O 1
ATOM 7311 N N . THR B 2 204 ? -29.094 63.315 -24.328 1.00 20.48 203 THR B N 1
ATOM 7312 C CA . THR B 2 204 ? -29.988 63.997 -23.439 1.00 20.56 203 THR B CA 1
ATOM 7313 C C . THR B 2 204 ? -29.272 64.308 -22.123 1.00 18.31 203 THR B C 1
ATOM 7314 O O . THR B 2 204 ? -28.164 63.822 -21.858 1.00 18.41 203 THR B O 1
ATOM 7325 N N . LYS B 2 205 ? -29.935 65.099 -21.303 1.00 18.28 204 LYS B N 1
ATOM 7326 C CA . LYS B 2 205 ? -29.373 65.536 -20.003 1.00 17.76 204 LYS B CA 1
ATOM 7327 C C . LYS B 2 205 ? -28.917 64.372 -19.126 1.00 18.10 204 LYS B C 1
ATOM 7328 O O . LYS B 2 205 ? -27.875 64.413 -18.447 1.00 17.67 204 LYS B O 1
ATOM 7347 N N . GLU B 2 206 ? -29.708 63.309 -19.117 1.00 19.21 205 GLU B N 1
ATOM 7348 C CA . GLU B 2 206 ? -29.428 62.177 -18.228 1.00 19.66 205 GLU B CA 1
ATOM 7349 C C . GLU B 2 206 ? -28.191 61.378 -18.662 1.00 18.98 205 GLU B C 1
ATOM 7350 O O . GLU B 2 206 ? -27.729 60.518 -17.926 1.00 18.65 205 GLU B O 1
ATOM 7370 N N . GLU B 2 207 ? -27.692 61.639 -19.879 1.00 17.96 206 GLU B N 1
ATOM 7371 C CA . GLU B 2 207 ? -26.561 60.915 -20.405 1.00 18.29 206 GLU B CA 1
ATOM 7372 C C . GLU B 2 207 ? -25.228 61.573 -20.065 1.00 16.70 206 GLU B C 1
ATOM 7373 O O . GLU B 2 207 ? -24.186 61.049 -20.441 1.00 17.46 206 GLU B O 1
ATOM 7385 N N . ILE B 2 208 ? -25.285 62.680 -19.352 1.00 15.59 207 ILE B N 1
ATOM 7386 C CA . ILE B 2 208 ? -24.063 63.472 -18.981 1.00 14.85 207 ILE B CA 1
ATOM 7387 C C . ILE B 2 208 ? -23.826 63.417 -17.468 1.00 14.36 207 ILE B C 1
ATOM 7388 O O . ILE B 2 208 ? -24.738 63.579 -16.665 1.00 15.37 207 ILE B O 1
ATOM 7404 N N . LEU B 2 209 ? -22.558 63.172 -17.085 1.00 13.65 208 LEU B N 1
ATOM 7405 C CA . LEU B 2 209 ? -22.121 63.397 -15.675 1.00 13.28 208 LEU B CA 1
ATOM 7406 C C . LEU B 2 209 ? -21.128 64.544 -15.709 1.00 12.89 208 LEU B C 1
ATOM 7407 O O . LEU B 2 209 ? -20.098 64.466 -16.386 1.00 13.10 208 LEU B O 1
ATOM 7423 N N . TYR B 2 210 ? -21.467 65.610 -14.983 1.00 12.60 209 TYR B N 1
ATOM 7424 C CA . TYR B 2 210 ? -20.665 66.826 -15.003 1.00 12.46 209 TYR B CA 1
ATOM 7425 C C . TYR B 2 210 ? -19.891 66.963 -13.692 1.00 12.44 209 TYR B C 1
ATOM 7426 O O . TYR B 2 210 ? -20.388 66.568 -12.639 1.00 12.52 209 TYR B O 1
ATOM 7444 N N . PHE B 2 211 ? -18.697 67.560 -13.745 1.00 12.29 210 PHE B N 1
ATOM 7445 C CA . PHE B 2 211 ? -17.820 67.794 -12.627 1.00 12.57 210 PHE B CA 1
ATOM 7446 C C . PHE B 2 211 ? -17.427 69.255 -12.602 1.00 12.69 210 PHE B C 1
ATOM 7447 O O . PHE B 2 211 ? -16.977 69.756 -13.625 1.00 12.59 210 PHE B O 1
ATOM 7464 N N . GLY B 2 212 ? -17.485 69.879 -11.440 1.00 13.84 211 GLY B N 1
ATOM 7465 C CA . GLY B 2 212 ? -17.089 71.295 -11.299 1.00 13.13 211 GLY B CA 1
ATOM 7466 C C . GLY B 2 212 ? -16.861 71.664 -9.861 1.00 12.18 211 GLY B C 1
ATOM 7467 O O . GLY B 2 212 ? -17.276 70.924 -8.984 1.00 12.06 211 GLY B O 1
ATOM 7471 N N . ASP B 2 213 ? -16.223 72.807 -9.639 1.00 12.73 212 ASP B N 1
ATOM 7472 C CA . ASP B 2 213 ? -15.888 73.334 -8.291 1.00 13.50 212 ASP B CA 1
ATOM 7473 C C . ASP B 2 213 ? -16.699 74.529 -7.854 1.00 14.62 212 ASP B C 1
ATOM 7474 O O . ASP B 2 213 ? -16.466 74.966 -6.741 1.00 16.92 212 ASP B O 1
ATOM 7483 N N . MET B 2 214 ? -17.570 75.069 -8.715 1.00 14.43 213 MET B N 1
ATOM 7484 C CA . MET B 2 214 ? -18.380 76.255 -8.363 1.00 15.73 213 MET B CA 1
ATOM 7485 C C . MET B 2 214 ? -19.856 75.979 -8.605 1.00 15.05 213 MET B C 1
ATOM 7486 O O . MET B 2 214 ? -20.497 76.608 -9.422 1.00 15.34 213 MET B O 1
ATOM 7500 N N . THR B 2 215 ? -20.409 75.060 -7.821 1.00 14.82 214 THR B N 1
ATOM 7501 C CA . THR B 2 215 ? -21.671 74.426 -8.160 1.00 15.98 214 THR B CA 1
ATOM 7502 C C . THR B 2 215 ? -22.820 74.928 -7.275 1.00 17.62 214 THR B C 1
ATOM 7503 O O . THR B 2 215 ? -23.947 74.445 -7.434 1.00 19.45 214 THR B O 1
ATOM 7514 N N . GLN B 2 216 ? -22.564 75.895 -6.389 1.00 18.30 215 GLN B N 1
ATOM 7515 C CA . GLN B 2 216 ? -23.612 76.486 -5.563 1.00 21.24 215 GLN B CA 1
ATOM 7516 C C . GLN B 2 216 ? -24.281 77.579 -6.376 1.00 20.95 215 GLN B C 1
ATOM 7517 O O . GLN B 2 216 ? -23.677 78.083 -7.308 1.00 19.52 215 GLN B O 1
ATOM 7531 N N . PRO B 2 217 ? -25.543 77.909 -6.074 1.00 20.14 216 PRO B N 1
ATOM 7532 C CA . PRO B 2 217 ? -26.158 79.038 -6.725 1.00 20.57 216 PRO B CA 1
ATOM 7533 C C . PRO B 2 217 ? -25.248 80.248 -6.729 1.00 20.78 216 PRO B C 1
ATOM 7534 O O . PRO B 2 217 ? -24.645 80.545 -5.734 1.00 22.32 216 PRO B O 1
ATOM 7545 N N . GLY B 2 218 ? -25.124 80.936 -7.870 1.00 21.36 217 GLY B N 1
ATOM 7546 C CA . GLY B 2 218 ? -24.182 82.064 -8.007 1.00 21.38 217 GLY B CA 1
ATOM 7547 C C . GLY B 2 218 ? -22.822 81.677 -8.572 1.00 21.12 217 GLY B C 1
ATOM 7548 O O . GLY B 2 218 ? -22.076 82.525 -9.053 1.00 22.09 217 GLY B O 1
ATOM 7552 N N . GLY B 2 219 ? -22.461 80.408 -8.480 1.00 19.57 218 GLY B N 1
ATOM 7553 C CA . GLY B 2 219 ? -21.170 79.961 -9.013 1.00 18.76 218 GLY B CA 1
ATOM 7554 C C . GLY B 2 219 ? -21.291 79.618 -10.473 1.00 17.50 218 GLY B C 1
ATOM 7555 O O . GLY B 2 219 ? -22.370 79.336 -10.986 1.00 18.04 218 GLY B O 1
ATOM 7559 N N . ASN B 2 220 ? -20.150 79.632 -11.161 1.00 16.88 219 ASN B N 1
ATOM 7560 C CA . ASN B 2 220 ? -20.157 79.502 -12.616 1.00 16.29 219 ASN B CA 1
ATOM 7561 C C . ASN B 2 220 ? -20.471 78.114 -13.175 1.00 15.41 219 ASN B C 1
ATOM 7562 O O . ASN B 2 220 ? -20.555 77.918 -14.383 1.00 16.65 219 ASN B O 1
ATOM 7573 N N . ASP B 2 221 ? -20.606 77.137 -12.288 1.00 14.72 220 ASP B N 1
ATOM 7574 C CA . ASP B 2 221 ? -21.108 75.837 -12.660 1.00 14.38 220 ASP B CA 1
ATOM 7575 C C . ASP B 2 221 ? -22.566 75.623 -12.403 1.00 14.75 220 ASP B C 1
ATOM 7576 O O . ASP B 2 221 ? -23.160 74.675 -12.923 1.00 14.23 220 ASP B O 1
ATOM 7585 N N . TYR B 2 222 ? -23.170 76.555 -11.651 1.00 15.41 221 TYR B N 1
ATOM 7586 C CA . TYR B 2 222 ? -24.606 76.468 -11.377 1.00 15.96 221 TYR B CA 1
ATOM 7587 C C . TYR B 2 222 ? -25.448 76.460 -12.635 1.00 16.37 221 TYR B C 1
ATOM 7588 O O . TYR B 2 222 ? -26.442 75.726 -12.685 1.00 16.02 221 TYR B O 1
ATOM 7606 N N . PRO B 2 223 ? -25.026 77.195 -13.694 1.00 15.94 222 PRO B N 1
ATOM 7607 C CA . PRO B 2 223 ? -25.952 77.093 -14.880 1.00 16.35 222 PRO B CA 1
ATOM 7608 C C . PRO B 2 223 ? -26.095 75.655 -15.420 1.00 15.90 222 PRO B C 1
ATOM 7609 O O . PRO B 2 223 ? -27.138 75.300 -15.973 1.00 17.05 222 PRO B O 1
ATOM 7620 N N . VAL B 2 224 ? -25.088 74.799 -15.202 1.00 15.11 223 VAL B N 1
ATOM 7621 C CA . VAL B 2 224 ? -25.205 73.394 -15.563 1.00 15.07 223 VAL B CA 1
ATOM 7622 C C . VAL B 2 224 ? -26.073 72.606 -14.579 1.00 15.63 223 VAL B C 1
ATOM 7623 O O . VAL B 2 224 ? -27.005 71.874 -14.954 1.00 15.31 223 VAL B O 1
ATOM 7636 N N . VAL B 2 225 ? -25.766 72.774 -13.292 1.00 15.41 224 VAL B N 1
ATOM 7637 C CA . VAL B 2 225 ? -26.585 72.169 -12.231 1.00 15.60 224 VAL B CA 1
ATOM 7638 C C . VAL B 2 225 ? -28.096 72.454 -12.423 1.00 16.14 224 VAL B C 1
ATOM 7639 O O . VAL B 2 225 ? -28.925 71.580 -12.348 1.00 16.21 224 VAL B O 1
ATOM 7652 N N . GLN B 2 226 ? -28.395 73.708 -12.715 1.00 16.15 225 GLN B N 1
ATOM 7653 C CA . GLN B 2 226 ? -29.731 74.225 -12.878 1.00 17.20 225 GLN B CA 1
ATOM 7654 C C . GLN B 2 226 ? -30.461 73.577 -14.040 1.00 17.00 225 GLN B C 1
ATOM 7655 O O . GLN B 2 226 ? -31.674 73.621 -14.086 1.00 17.83 225 GLN B O 1
ATOM 7669 N N . MET B 2 227 ? -29.752 72.997 -14.994 1.00 16.41 226 MET B N 1
ATOM 7670 C CA . MET B 2 227 ? -30.363 72.274 -16.091 1.00 16.96 226 MET B CA 1
ATOM 7671 C C . MET B 2 227 ? -30.896 70.931 -15.657 1.00 17.55 226 MET B C 1
ATOM 7672 O O . MET B 2 227 ? -31.685 70.316 -16.405 1.00 18.31 226 MET B O 1
ATOM 7686 N N . GLY B 2 228 ? -30.468 70.456 -14.491 1.00 17.16 227 GLY B N 1
ATOM 7687 C CA . GLY B 2 228 ? -30.828 69.116 -14.031 1.00 18.03 227 GLY B CA 1
ATOM 7688 C C . GLY B 2 228 ? -29.894 68.051 -14.489 1.00 18.12 227 GLY B C 1
ATOM 7689 O O . GLY B 2 228 ? -30.182 66.876 -14.383 1.00 19.50 227 GLY B O 1
ATOM 7693 N N . ILE B 2 229 ? -28.703 68.464 -14.952 1.00 16.87 228 ILE B N 1
ATOM 7694 C CA . ILE B 2 229 ? -27.607 67.537 -15.331 1.00 16.41 228 ILE B CA 1
ATOM 7695 C C . ILE B 2 229 ? -26.915 67.117 -14.030 1.00 16.31 228 ILE B C 1
ATOM 7696 O O . ILE B 2 229 ? -26.539 67.958 -13.205 1.00 16.39 228 ILE B O 1
ATOM 7712 N N . GLU B 2 230 ? -26.813 65.828 -13.809 1.00 16.67 229 GLU B N 1
ATOM 7713 C CA . GLU B 2 230 ? -26.133 65.345 -12.614 1.00 16.45 229 GLU B CA 1
ATOM 7714 C C . GLU B 2 230 ? -24.714 65.867 -12.515 1.00 15.25 229 GLU B C 1
ATOM 7715 O O . GLU B 2 230 ? -23.957 65.736 -13.467 1.00 14.90 229 GLU B O 1
ATOM 7727 N N . THR B 2 231 ? -24.385 66.415 -11.349 1.00 14.57 230 THR B N 1
ATOM 7728 C CA . THR B 2 231 ? -23.101 67.116 -11.143 1.00 14.05 230 THR B CA 1
ATOM 7729 C C . THR B 2 231 ? -22.428 66.642 -9.856 1.00 13.62 230 THR B C 1
ATOM 7730 O O . THR B 2 231 ? -23.068 66.515 -8.808 1.00 14.08 230 THR B O 1
ATOM 7741 N N . ILE B 2 232 ? -21.156 66.307 -10.008 1.00 13.09 231 ILE B N 1
ATOM 7742 C CA . ILE B 2 232 ? -20.293 65.981 -8.909 1.00 12.93 231 ILE B CA 1
ATOM 7743 C C . ILE B 2 232 ? -19.492 67.249 -8.561 1.00 12.48 231 ILE B C 1
ATOM 7744 O O . ILE B 2 232 ? -18.758 67.791 -9.403 1.00 12.21 231 ILE B O 1
ATOM 7760 N N . THR B 2 233 ? -19.605 67.692 -7.317 1.00 12.51 232 THR B N 1
ATOM 7761 C CA . THR B 2 233 ? -18.868 68.827 -6.823 1.00 12.37 232 THR B CA 1
ATOM 7762 C C . THR B 2 233 ? -17.485 68.333 -6.359 1.00 12.01 232 THR B C 1
ATOM 7763 O O . THR B 2 233 ? -17.370 67.407 -5.532 1.00 12.26 232 THR B O 1
ATOM 7774 N N . VAL B 2 234 ? -16.453 68.976 -6.887 1.00 11.76 233 VAL B N 1
ATOM 7775 C CA . VAL B 2 234 ? -15.103 68.664 -6.480 1.00 11.60 233 VAL B CA 1
ATOM 7776 C C . VAL B 2 234 ? -14.387 69.930 -6.069 1.00 11.51 233 VAL B C 1
ATOM 7777 O O . VAL B 2 234 ? -14.845 71.030 -6.418 1.00 11.83 233 VAL B O 1
ATOM 7790 N N . ARG B 2 235 ? -13.244 69.787 -5.371 1.00 11.51 234 ARG B N 1
ATOM 7791 C CA . ARG B 2 235 ? -12.517 70.927 -4.872 1.00 11.71 234 ARG B CA 1
ATOM 7792 C C . ARG B 2 235 ? -11.168 71.140 -5.541 1.00 11.61 234 ARG B C 1
ATOM 7793 O O . ARG B 2 235 ? -10.617 72.244 -5.541 1.00 11.94 234 ARG B O 1
ATOM 7814 N N . ASP B 2 236 ? -10.594 70.041 -6.036 1.00 11.35 235 ASP B N 1
ATOM 7815 C CA . ASP B 2 236 ? -9.307 70.097 -6.740 1.00 11.49 235 ASP B CA 1
ATOM 7816 C C . ASP B 2 236 ? -9.123 68.819 -7.561 1.00 11.18 235 ASP B C 1
ATOM 7817 O O . ASP B 2 236 ? -9.967 67.933 -7.579 1.00 10.86 235 ASP B O 1
ATOM 7826 N N . TRP B 2 237 ? -8.054 68.781 -8.337 1.00 11.32 236 TRP B N 1
ATOM 7827 C CA . TRP B 2 237 ? -7.879 67.678 -9.263 1.00 11.52 236 TRP B CA 1
ATOM 7828 C C . TRP B 2 237 ? -7.657 66.316 -8.544 1.00 11.69 236 TRP B C 1
ATOM 7829 O O . TRP B 2 237 ? -7.899 65.274 -9.111 1.00 11.69 236 TRP B O 1
ATOM 7850 N N . LYS B 2 238 ? -7.150 66.368 -7.310 1.00 11.68 237 LYS B N 1
ATOM 7851 C CA . LYS B 2 238 ? -6.906 65.143 -6.564 1.00 11.96 237 LYS B CA 1
ATOM 7852 C C . LYS B 2 238 ? -8.231 64.505 -6.181 1.00 11.45 237 LYS B C 1
ATOM 7853 O O . LYS B 2 238 ? -8.361 63.290 -6.171 1.00 11.53 237 LYS B O 1
ATOM 7872 N N . GLU B 2 239 ? -9.236 65.331 -5.896 1.00 10.95 238 GLU B N 1
ATOM 7873 C CA . GLU B 2 239 ? -10.557 64.769 -5.611 1.00 10.72 238 GLU B CA 1
ATOM 7874 C C . GLU B 2 239 ? -11.113 64.123 -6.851 1.00 10.54 238 GLU B C 1
ATOM 7875 O O . GLU B 2 239 ? -11.618 63.015 -6.818 1.00 10.52 238 GLU B O 1
ATOM 7887 N N . THR B 2 240 ? -11.043 64.797 -7.987 1.00 10.58 239 THR B N 1
ATOM 7888 C CA . THR B 2 240 ? -11.490 64.193 -9.220 1.00 10.70 239 THR B CA 1
ATOM 7889 C C . THR B 2 240 ? -10.753 62.890 -9.522 1.00 10.76 239 THR B C 1
ATOM 7890 O O . THR B 2 240 ? -11.330 61.914 -9.957 1.00 10.79 239 THR B O 1
ATOM 7901 N N . ALA B 2 241 ? -9.429 62.889 -9.297 1.00 10.91 240 ALA B N 1
ATOM 7902 C CA . ALA B 2 241 ? -8.624 61.685 -9.565 1.00 11.16 240 ALA B CA 1
ATOM 7903 C C . ALA B 2 241 ? -9.156 60.483 -8.734 1.00 11.02 240 ALA B C 1
ATOM 7904 O O . ALA B 2 241 ? -9.246 59.349 -9.223 1.00 11.15 240 ALA B O 1
ATOM 7911 N N . ALA B 2 242 ? -9.465 60.758 -7.466 1.00 10.90 241 ALA B N 1
ATOM 7912 C CA . ALA B 2 242 ? -9.999 59.699 -6.566 1.00 10.96 241 ALA B CA 1
ATOM 7913 C C . ALA B 2 242 ? -11.305 59.154 -7.094 1.00 10.83 241 ALA B C 1
ATOM 7914 O O . ALA B 2 242 ? -11.542 57.951 -7.150 1.00 10.96 241 ALA B O 1
ATOM 7921 N N . ILE B 2 243 ? -12.173 60.050 -7.560 1.00 10.66 242 ILE B N 1
ATOM 7922 C CA . ILE B 2 243 ? -13.433 59.661 -8.175 1.00 10.80 242 ILE B CA 1
ATOM 7923 C C . ILE B 2 243 ? -13.227 58.815 -9.423 1.00 10.91 242 ILE B C 1
ATOM 7924 O O . ILE B 2 243 ? -13.864 57.754 -9.567 1.00 10.98 242 ILE B O 1
ATOM 7940 N N . LEU B 2 244 ? -12.366 59.266 -10.332 1.00 11.14 243 LEU B N 1
ATOM 7941 C CA . LEU B 2 244 ? -12.099 58.521 -11.556 1.00 11.55 243 LEU B CA 1
ATOM 7942 C C . LEU B 2 244 ? -11.504 57.132 -11.280 1.00 11.92 243 LEU B C 1
ATOM 7943 O O . LEU B 2 244 ? -11.848 56.198 -11.917 1.00 12.05 243 LEU B O 1
ATOM 7959 N N . LYS B 2 245 ? -10.588 57.056 -10.343 1.00 12.24 244 LYS B N 1
ATOM 7960 C CA . LYS B 2 245 ? -10.011 55.777 -9.948 1.00 13.09 244 LYS B CA 1
ATOM 7961 C C . LYS B 2 245 ? -11.117 54.856 -9.498 1.00 12.65 244 LYS B C 1
ATOM 7962 O O . LYS B 2 245 ? -11.158 53.657 -9.839 1.00 12.82 244 LYS B O 1
ATOM 7996 N N . ALA B 2 246 ? -12.023 55.344 -8.682 1.00 12.12 245 ALA B N 1
ATOM 7997 C CA . ALA B 2 246 ? -13.164 54.553 -8.212 1.00 12.25 245 ALA B CA 1
ATOM 7998 C C . ALA B 2 246 ? -14.062 54.087 -9.341 1.00 12.41 245 ALA B C 1
ATOM 7999 O O . ALA B 2 246 ? -14.447 52.933 -9.362 1.00 12.67 245 ALA B O 1
ATOM 8006 N N . ILE B 2 247 ? -14.404 54.999 -10.255 1.00 12.53 246 ILE B N 1
ATOM 8007 C CA . ILE B 2 247 ? -15.258 54.634 -11.404 1.00 13.00 246 ILE B CA 1
ATOM 8008 C C . ILE B 2 247 ? -14.601 53.479 -12.140 1.00 13.25 246 ILE B C 1
ATOM 8009 O O . ILE B 2 247 ? -15.248 52.470 -12.477 1.00 13.47 246 ILE B O 1
ATOM 8025 N N . ILE B 2 248 ? -13.321 53.604 -12.410 1.00 13.23 247 ILE B N 1
ATOM 8026 C CA . ILE B 2 248 ? -12.626 52.579 -13.176 1.00 13.65 247 ILE B CA 1
ATOM 8027 C C . ILE B 2 248 ? -12.621 51.246 -12.390 1.00 13.87 247 ILE B C 1
ATOM 8028 O O . ILE B 2 248 ? -12.936 50.179 -12.923 1.00 14.27 247 ILE B O 1
ATOM 8044 N N . ALA B 2 249 ? -12.331 51.317 -11.094 1.00 13.93 248 ALA B N 1
ATOM 8045 C CA . ALA B 2 249 ? -12.370 50.106 -10.276 1.00 14.32 248 ALA B CA 1
ATOM 8046 C C . ALA B 2 249 ? -13.682 49.395 -10.265 1.00 14.65 248 ALA B C 1
ATOM 8047 O O . ALA B 2 249 ? -13.709 48.167 -10.236 1.00 15.47 248 ALA B O 1
ATOM 8054 N N . MET B 2 250 ? -14.752 50.179 -10.230 1.00 17.13 249 MET B N 1
ATOM 8055 C CA . MET B 2 250 ? -16.112 49.597 -10.171 1.00 16.93 249 MET B CA 1
ATOM 8056 C C . MET B 2 250 ? -16.629 49.047 -11.482 1.00 19.29 249 MET B C 1
ATOM 8057 O O . MET B 2 250 ? -17.616 48.303 -11.482 1.00 21.78 249 MET B O 1
ATOM 8071 N N . GLU B 2 251 ? -15.950 49.378 -12.580 1.00 22.17 250 GLU B N 1
ATOM 8072 C CA . GLU B 2 251 ? -16.301 48.883 -13.909 1.00 26.91 250 GLU B CA 1
ATOM 8073 C C . GLU B 2 251 ? -15.592 47.550 -14.215 1.00 29.14 250 GLU B C 1
ATOM 8074 O O . GLU B 2 251 ? -16.003 46.824 -15.115 1.00 31.73 250 GLU B O 1
ATOM 8086 N N . GLU B 2 252 ? -14.502 47.241 -13.508 1.00 30.99 251 GLU B N 1
ATOM 8087 C CA . GLU B 2 252 ? -13.684 46.072 -13.858 1.00 34.55 251 GLU B CA 1
ATOM 8088 C C . GLU B 2 252 ? -14.430 44.758 -13.657 1.00 36.80 251 GLU B C 1
ATOM 8089 O O . GLU B 2 252 ? -15.047 44.559 -12.622 1.00 34.91 251 GLU B O 1
ATOM 8101 N N . ALA B 2 253 ? -14.373 43.874 -14.664 1.00 39.75 252 ALA B N 1
ATOM 8102 C CA . ALA B 2 253 ? -15.180 42.630 -14.704 1.00 43.49 252 ALA B CA 1
ATOM 8103 C C . ALA B 2 253 ? -14.618 41.496 -13.837 1.00 45.70 252 ALA B C 1
ATOM 8104 O O . ALA B 2 253 ? -13.421 41.458 -13.550 1.00 47.42 252 ALA B O 1
#

InterPro domains:
  IPR005002 Phosphomannomutase [PF03332] (24-247)
  IPR005002 Phosphomannomutase [PTHR10466] (4-244)
  IPR005002 Phosphomannomutase [cd02585] (4-246)
  IPR006379 HAD-superfamily hydrolase, subfamily IIB [TIGR01484] (4-233)
  IPR023214 HAD superfamily [G3DSA:3.40.50.1000] (4-244)
  IPR036412 HAD-like superfamily [SSF56784] (3-245)
  IPR043169 Phosphomannomutase, cap domain [G3DSA:3.30.1240.20] (86-187)

Radius of gyration: 24.05 Å; Cα contacts (8 Å, |Δi|>4): 1028; chains: 2; bounding box: 67×60×52 Å

CATH classification: 3.40.50.1000 (+1 more: 3.30.1240.20)

Solvent-accessible surface area: 21422 Å² total; per-residue (Å²): 226,115,57,91,2,7,0,0,2,0,18,38,0,0,0,67,9,34,54,67,7,92,101,84,0,2,95,19,0,2,64,5,0,97,117,33,36,1,0,0,0,0,7,13,62,49,77,25,0,38,81,0,0,18,100,54,22,34,177,80,11,51,51,58,33,0,22,0,0,0,0,3,0,0,2,8,15,20,18,162,95,68,94,49,125,92,66,14,44,20,55,20,50,121,142,21,5,94,36,0,36,19,2,0,48,117,0,0,118,111,58,66,28,60,66,103,102,78,36,91,127,88,19,86,2,15,15,72,9,98,0,0,0,0,0,3,1,23,2,13,137,7,34,28,161,52,9,92,80,34,4,108,107,50,77,63,10,76,64,0,8,119,23,0,2,88,94,6,56,96,13,11,8,45,24,6,40,23,2,18,0,6,0,0,8,27,9,8,22,2,24,5,0,0,52,3,0,24,55,52,23,129,19,77,66,101,27,0,20,0,0,0,33,49,22,79,100,73,7,22,0,61,24,0,51,88,6,54,4,93,32,64,76,3,179,45,23,127,48,0,2,63,39,0,135,51,45,39,64,165,73,191,135,100,47,90,0,6,0,0,15,0,18,26,0,0,0,50,3,33,24,5,0,15,36,79,0,4,94,20,0,3,72,4,0,105,134,27,34,0,0,0,0,3,10,19,64,49,77,24,0,37,31,0,0,15,63,30,21,35,177,78,11,42,55,68,31,0,23,0,0,0,0,1,0,0,4,8,17,17,16,163,104,57,116,52,134,94,63,27,38,92,69,21,78,111,142,44,5,76,40,0,45,36,7,0,59,119,0,0,106,119,60,67,29,45,65,105,100,83,31,53,68,35,21,90,4,18,18,73,7,100,0,0,0,0,0,4,1,28,2,18,20,13,22,15,61,53,9,78,76,32,5,94,122,50,88,63,6,73,68,0,9,144,29,0,45,127,80,5,93,114,26,55,26,22,27,15,43,19,3,17,0,3,0,0,37,76,38,26,18,3,77,38,0,0,73,28,0,27,131,69,28,134,18,82,92,93,29,0,28,0,0,0,42,59,16,136,95,87,10,14,0,62,21,0,44,118,23,59,5,92,37,59,78,1,183,51,5,117,46,0,8,64,43,0,129,52,42,48,61,167,79,149,147

B-factor: mean 19.5, std 8.87, range [9.8, 82.68]

Nearest PDB structures (foldseek):
  4bnd-assembly2_B  TM=1.004E+00  e=2.505E-58  Lactococcus cremoris subsp. cremoris MG1363
  4bnd-assembly2_A  TM=1.001E+00  e=1.865E-54  Lactococcus cremoris subsp. cremoris MG1363
  3niw-assembly1_A  TM=6.045E-01  e=1.445E-11  Bacteroides thetaiotaomicron
  1ymq-assembly1_A  TM=5.978E-01  e=5.721E-10  Bacteroides thetaiotaomicron VPI-5482
  2pq0-assembly1_A  TM=5.559E-01  e=4.458E-10  Geobacillus kaustophilus HTA426

Organism: Lactococcus lactis subsp. cremoris (strain MG1363) (NCBI:txid416870)

Foldseek 3Di:
DQAAEEEEACFQAQPDGLAAGDLLSLALQQVVQVRHAYEHFYLAAPVSCCHRHVVSHDPSRDQQRHWYCYNLNQWIWGDDPHDIDIPHHQFDDPVQLCLLQVLLVVLCVVVVQADQPLEDPPWDQWDRRGQKIKGFRNTPPDDSVVLCVRCVPCPSVVSSQVRSCVSPVQWHWADDHRRIIMIHGPPCANLVNVVVVCVVVVHDLSRYEYEEAQCPVRGRCVSNVVVVRHYDHDNGNVRSSVVSVVVVVVVD/DQAAEEEEQCDQAQAPFLAAGDLLSLALQQVVQVRHQYEYFYLAAPVSCCHRHVVNHPPSRDQQSYWYCYNQNLWIWGDDPNDIDTPHHQFDDPVQQCLLVVLLVVLCVVVPQADQVQEDPPWDQWDRRGQKIKGFRRTPPDDSVVLCVRAVPCPSVVSSQVSSCVSPVQWHWADDTRGIIIIHGPPSHNLVNVVVVCVVVVHDLSNYEYEDAQCPPRGRCVSNVVVVRHYDHGRGNVRNSVVSVVVVVVPDD